Protein AF-0000000065970520 (afdb_homodimer)

pLDDT: mean 96.52, std 4.54, range [61.88, 99.0]

Solvent-accessible surface area (backbone atoms only — not comparable to full-atom values): 28398 Å² total; per-residue (Å²): 76,75,52,96,90,39,66,44,20,72,89,38,68,54,28,40,38,34,31,37,62,46,44,82,44,65,65,57,51,46,53,53,48,51,52,50,50,53,49,27,59,75,67,71,32,55,64,33,40,29,40,18,24,57,53,89,80,57,81,34,91,85,54,75,33,44,69,32,62,70,59,25,49,51,45,50,40,46,45,27,66,76,66,70,38,48,30,32,35,58,45,88,46,70,66,42,40,63,60,44,59,75,60,42,57,29,39,28,41,48,31,90,47,51,75,40,61,69,58,42,30,50,52,31,51,68,72,45,36,34,40,37,26,44,30,42,85,52,61,44,68,56,49,35,56,44,51,47,49,25,28,52,32,7,46,75,64,74,42,74,60,64,38,52,32,41,25,46,35,29,26,64,73,56,96,41,36,45,39,48,45,58,62,38,51,56,48,35,43,76,54,73,30,40,33,29,38,28,32,23,61,27,35,31,19,54,51,68,57,64,61,33,56,34,38,41,31,51,46,27,59,38,50,41,30,16,42,35,34,36,53,42,16,27,39,32,38,34,30,28,88,52,22,92,72,42,79,51,62,22,44,19,25,38,45,46,88,51,45,58,65,50,51,54,49,43,55,53,39,32,53,53,32,50,73,68,53,62,63,48,80,54,57,90,106,76,75,52,95,91,40,66,44,20,73,89,37,69,54,29,40,38,36,31,36,61,46,44,84,45,64,65,59,51,48,53,52,49,51,52,51,50,54,49,26,59,74,68,71,33,54,65,33,40,30,39,18,25,56,54,89,80,59,83,35,90,85,56,76,34,45,71,32,63,70,60,26,48,52,44,51,38,46,43,27,66,76,66,71,38,49,30,31,36,58,46,89,45,70,66,42,41,64,59,44,60,74,59,42,56,29,41,27,42,47,31,90,48,50,77,41,61,68,58,42,30,51,52,32,50,68,71,46,35,34,40,37,26,43,29,42,87,52,61,45,66,55,48,35,57,46,52,48,49,26,28,52,32,7,47,74,64,74,40,74,59,65,38,49,33,42,26,46,34,29,27,65,72,55,96,40,35,44,40,48,43,57,62,39,51,54,49,36,43,75,53,72,30,42,32,30,39,30,31,23,62,27,33,31,19,53,51,67,57,64,62,33,57,34,39,41,32,50,47,28,58,37,49,40,32,16,42,34,33,36,54,42,16,27,39,31,39,33,30,30,88,51,21,92,71,43,79,52,62,22,44,19,24,38,44,45,87,49,45,57,65,51,49,53,49,42,54,54,40,34,52,53,33,50,72,68,52,62,64,49,80,55,56,90,106

Radius of gyration: 24.79 Å; Cα contacts (8 Å, |Δi|>4): 1321; chains: 2; bounding box: 49×71×60 Å

Foldseek 3Di:
DDALNDDWFLLDFAAEEEEAAADPDLVQRLVLLVLVVVLCVVLVHHYEYEHEQFQPDFLDPPADTHPDLPVRLVSQQCSCVVVVHAYEYEADDLVSLLSNLVRGQEYEYDQVCLPVLVVLLSNLLSAHQYEYEHHLADQLLCVLVSLVSSLVSNVVNVHHSQRYEYEYQFHDPDDQAGDDDLVSQVSNCVSVHFYEYELLNRQWRACPVPSGIAGQLVCSLVVLLVNLLSGGRYYYAYAGCQLVPRSHSSNRHHNSVCVSVSVNSSSVSNVVNSVVPDVVVPVVD/DDALNDDWFLLDFAAEEEEAAADPDLVQRLVLLVLVVVLCVVLVHHYEYEHEQFDPDFLDPPADTHPDLPVRLVSLQCSCVPVVHAYEYEADDLVSLLSNLVRGQEYEYDQVCLPVLVVLLSNLLSAHAYEYEHHLADQLLCVLVSLVSSLVSNVVNVHHSQRYEYEYQFHDPDPQAGDDDLVSQVSNCVSVHFYEYELLNRQWRACPVPRGIAGQLVCSLVVLLVNLLSGGRYYYAYAGCQLVPRSHSSNRHHNSVCVSVSVNSSSVSNVVNSVVPDVVVPVVD

Organism: Verminephrobacter eiseniae (strain EF01-2) (NCBI:txid391735)

Secondary structure (DSSP, 8-state):
-EETTEE-STTS--EEEEE-SS---HHHHHHHHHHHHHHHHHHT--EEEE--S--TT-SSTTS---S-HHHHHHHHHHHHHHHT--EEEE--SHHHHHHHHTT-SEEEE-GGGTT-HHHHHHHHHTSS-EEEEPPTTS-GGGHHHHHHHHHHHHHHTT--S--EEEEE--EEEETTEEE-BTHHHHHHGGGSSPEEEETTGGGEETTTTSSS-EE-GGGHHHHHHHHHHH--SEEEEEEESSGGG-SSSGGGPEEGGGHHHHHHHHHHHHHHHHHH--GGGGS--/-EETTEE-STTS--EEEEE-SS---HHHHHHHHHHHHHHHHHHT--EEEE--S--TT-SSTTS---S-HHHHHHHHHHHHHHHT--EEEE--SHHHHHHHHTT-SEEEE-GGGTT-HHHHHHHHHTSS-EEEEPPTTS-GGGHHHHHHHHHHHHHHTT--S--EEEEE--EEEETTEEE-BTHHHHHHGGGSSPEEEETTGGGEETTTTSSS-EE-GGGHHHHHHHHHHH--SEEEEEEESSGGG-SSSGGGPEEGGGHHHHHHHHHHHHHHHHHH--GGGGS--

InterPro domains:
  IPR006218 DAHP synthetase I/KDSA [PF00793] (9-269)
  IPR006269 3-deoxy-8-phosphooctulonate synthase [MF_00056] (8-276)
  IPR006269 3-deoxy-8-phosphooctulonate synthase [PTHR21057] (6-276)
  IPR006269 3-deoxy-8-phosphooctulonate synthase [TIGR01362] (13-274)
  IPR013785 Aldolase-type TIM barrel [G3DSA:3.20.20.70] (1-281)

Sequence (570 aa):
MKLCGFDVGLEQRLFLIAGPCVIESAQLQMDVAGQLREITARLGMPFIFKSSFDKANRSSGSSYRGPGRDKGLEILARVRRELALPVLTDVHTEDDIAAAAQVVDVLQTPAFLCRQTDFISAAARCGKPVNIKKGQFLAPHEMHNVIDKARAAARQAGLSEDRFMACERGASFGYNNLVSDMRSLAIMRASGAPVVFDATHSVQLPGSQGSRSGGQREMVPVLARAAVAAGVAGIFMETHPDPDRALSDGPNAVPLKHMQALLETLVALDGVTKRHGFLENRFGAMKLCGFDVGLEQRLFLIAGPCVIESAQLQMDVAGQLREITARLGMPFIFKSSFDKANRSSGSSYRGPGRDKGLEILARVRRELALPVLTDVHTEDDIAAAAQVVDVLQTPAFLCRQTDFISAAARCGKPVNIKKGQFLAPHEMHNVIDKARAAARQAGLSEDRFMACERGASFGYNNLVSDMRSLAIMRASGAPVVFDATHSVQLPGSQGSRSGGQREMVPVLARAAVAAGVAGIFMETHPDPDRALSDGPNAVPLKHMQALLETLVALDGVTKRHGFLENRFGA

Nearest PDB structures (foldseek):
  3tml-assembly1_B  TM=9.900E-01  e=1.802E-41  Burkholderia cenocepacia J2315
  3tml-assembly2_A  TM=9.829E-01  e=6.060E-41  Burkholderia cenocepacia J2315
  3t4c-assembly1_D  TM=9.558E-01  e=5.486E-39  Burkholderia ambifaria MC40-6
  3t4c-assembly1_C  TM=9.507E-01  e=1.465E-38  Burkholderia ambifaria MC40-6
  6bng-assembly1_B-2  TM=9.663E-01  e=3.627E-33  Acinetobacter baumannii AB307-0294

Structure (mmCIF, N/CA/C/O backbone):
data_AF-0000000065970520-model_v1
#
loop_
_entity.id
_entity.type
_entity.pdbx_description
1 polymer '2-dehydro-3-deoxyphosphooctonate aldolase'
#
loop_
_atom_site.group_PDB
_atom_site.id
_atom_site.type_symbol
_atom_site.label_atom_id
_atom_site.label_alt_id
_atom_site.label_comp_id
_atom_site.label_asym_id
_atom_site.label_entity_id
_atom_site.label_seq_id
_atom_site.pdbx_PDB_ins_code
_atom_site.Cartn_x
_atom_site.Cartn_y
_atom_site.Cartn_z
_atom_site.occupancy
_atom_site.B_iso_or_equiv
_atom_site.auth_seq_id
_atom_site.auth_comp_id
_atom_site.auth_asym_id
_atom_site.auth_atom_id
_atom_site.pdbx_PDB_model_num
ATOM 1 N N . MET A 1 1 ? -7.461 -22.875 2.385 1 96.56 1 MET A N 1
ATOM 2 C CA . MET A 1 1 ? -7.246 -23.719 1.215 1 96.56 1 MET A CA 1
ATOM 3 C C . MET A 1 1 ? -6.051 -24.641 1.421 1 96.56 1 MET A C 1
ATOM 5 O O . MET A 1 1 ? -5.02 -24.219 1.953 1 96.56 1 MET A O 1
ATOM 9 N N . LYS A 1 2 ? -6.25 -25.859 1.143 1 95.94 2 LYS A N 1
ATOM 10 C CA . LYS A 1 2 ? -5.113 -26.766 1.112 1 95.94 2 LYS A CA 1
ATOM 11 C C . LYS A 1 2 ? -4.305 -26.594 -0.17 1 95.94 2 LYS A C 1
ATOM 13 O O . LYS A 1 2 ? -4.848 -26.688 -1.271 1 95.94 2 LYS A O 1
ATOM 18 N N . LEU A 1 3 ? -3.018 -26.25 -0.022 1 97.44 3 LEU A N 1
ATOM 19 C CA . LEU A 1 3 ? -2.148 -25.938 -1.153 1 97.44 3 LEU A CA 1
ATOM 20 C C . LEU A 1 3 ? -0.817 -26.672 -1.026 1 97.44 3 LEU A C 1
ATOM 22 O O . LEU A 1 3 ? 0.004 -26.328 -0.172 1 97.44 3 LEU A O 1
ATOM 26 N N . CYS A 1 4 ? -0.571 -27.672 -1.808 1 96.62 4 CYS A N 1
ATOM 27 C CA . CYS A 1 4 ? 0.691 -28.406 -1.9 1 96.62 4 CYS A CA 1
ATOM 28 C C . CYS A 1 4 ? 1.125 -28.922 -0.534 1 96.62 4 CYS A C 1
ATOM 30 O O . CYS A 1 4 ? 2.293 -28.797 -0.16 1 96.62 4 CYS A O 1
ATOM 32 N N . GLY A 1 5 ? 0.161 -29.344 0.272 1 94.94 5 GLY A N 1
ATOM 33 C CA . GLY A 1 5 ? 0.482 -29.969 1.548 1 94.94 5 GLY A CA 1
ATOM 34 C C . GLY A 1 5 ? 0.449 -28.984 2.709 1 94.94 5 GLY A C 1
ATOM 35 O O . GLY A 1 5 ? 0.698 -29.375 3.855 1 94.94 5 GLY A O 1
ATOM 36 N N . PHE A 1 6 ? 0.191 -27.75 2.479 1 97.25 6 PHE A N 1
ATOM 37 C CA . PHE A 1 6 ? 0.024 -26.797 3.568 1 97.25 6 PHE A CA 1
ATOM 38 C C . PHE A 1 6 ? -1.246 -25.984 3.381 1 97.25 6 PHE A C 1
ATOM 40 O O . PHE A 1 6 ? -1.828 -25.969 2.293 1 97.25 6 PHE A O 1
ATOM 47 N N . ASP A 1 7 ? -1.702 -25.391 4.484 1 98.12 7 ASP A N 1
ATOM 48 C CA . ASP A 1 7 ? -2.869 -24.516 4.457 1 98.12 7 ASP A CA 1
ATOM 49 C C . ASP A 1 7 ? -2.467 -23.078 4.172 1 98.12 7 ASP A C 1
ATOM 51 O O . ASP A 1 7 ? -1.419 -22.625 4.633 1 98.12 7 ASP A O 1
ATOM 55 N N . VAL A 1 8 ? -3.309 -22.422 3.396 1 98.5 8 VAL A N 1
ATOM 56 C CA . VAL A 1 8 ? -3.021 -21.016 3.113 1 98.5 8 VAL A CA 1
ATOM 57 C C . VAL A 1 8 ? -4.25 -20.172 3.42 1 98.5 8 VAL A C 1
ATOM 59 O O . VAL A 1 8 ? -5.383 -20.656 3.35 1 98.5 8 VAL A O 1
ATOM 62 N N . GLY A 1 9 ? -4.055 -18.969 3.748 1 98.19 9 GLY A N 1
ATOM 63 C CA . GLY A 1 9 ? -5.094 -18.016 4.117 1 98.19 9 GLY A CA 1
ATOM 64 C C . GLY A 1 9 ? -4.625 -16.984 5.121 1 98.19 9 GLY A C 1
ATOM 65 O O . GLY A 1 9 ? -3.449 -16.953 5.492 1 98.19 9 GLY A O 1
ATOM 66 N N . LEU A 1 10 ? -5.551 -16.172 5.594 1 98 10 LEU A N 1
ATOM 67 C CA . LEU A 1 10 ? -5.203 -15.055 6.469 1 98 10 LEU A CA 1
ATOM 68 C C . LEU A 1 10 ? -4.996 -15.531 7.902 1 98 10 LEU A C 1
ATOM 70 O O . LEU A 1 10 ? -4.484 -14.789 8.742 1 98 10 LEU A O 1
ATOM 74 N N . GLU A 1 11 ? -5.32 -16.797 8.117 1 97.5 11 GLU A N 1
ATOM 75 C CA . GLU A 1 11 ? -5.094 -17.359 9.445 1 97.5 11 GLU A CA 1
ATOM 76 C C . GLU A 1 11 ? -3.844 -18.234 9.469 1 97.5 11 GLU A C 1
ATOM 78 O O . GLU A 1 11 ? -3.551 -18.891 10.477 1 97.5 11 GLU A O 1
ATOM 83 N N . GLN A 1 12 ? -3.215 -18.297 8.367 1 98.31 12 GLN A N 1
ATOM 84 C CA . GLN A 1 12 ? -2.016 -19.109 8.219 1 98.31 12 GLN A CA 1
ATOM 85 C C . GLN A 1 12 ? -0.785 -18.234 7.973 1 98.31 12 GLN A C 1
ATOM 87 O O . GLN A 1 12 ? -0.909 -17.062 7.617 1 98.31 12 GLN A O 1
ATOM 92 N N . ARG A 1 13 ? 0.346 -18.812 8.148 1 97.81 13 ARG A N 1
ATOM 93 C CA . ARG A 1 13 ? 1.609 -18.141 7.871 1 97.81 13 ARG A CA 1
ATOM 94 C C . ARG A 1 13 ? 1.718 -17.781 6.395 1 97.81 13 ARG A C 1
ATOM 96 O O . ARG A 1 13 ? 1.285 -18.547 5.527 1 97.81 13 ARG A O 1
ATOM 103 N N . LEU A 1 14 ? 2.342 -16.641 6.148 1 98.88 14 LEU A N 1
ATOM 104 C CA . LEU A 1 14 ? 2.625 -16.156 4.797 1 98.88 14 LEU A CA 1
ATOM 105 C C . LEU A 1 14 ? 3.373 -17.219 3.994 1 98.88 14 LEU A C 1
ATOM 107 O O . LEU A 1 14 ? 4.324 -17.828 4.492 1 98.88 14 LEU A O 1
ATOM 111 N N . PHE A 1 15 ? 2.932 -17.5 2.822 1 98.94 15 PHE A N 1
ATOM 112 C CA . PHE A 1 15 ? 3.691 -18.422 1.976 1 98.94 15 PHE A CA 1
ATOM 113 C C . PHE A 1 15 ? 4.324 -17.672 0.805 1 98.94 15 PHE A C 1
ATOM 115 O O . PHE A 1 15 ? 3.959 -16.531 0.521 1 98.94 15 PHE A O 1
ATOM 122 N N . LEU A 1 16 ? 5.301 -18.359 0.127 1 98.94 16 LEU A N 1
ATOM 123 C CA . LEU A 1 16 ? 6.086 -17.734 -0.931 1 98.94 16 LEU A CA 1
ATOM 124 C C . LEU A 1 16 ? 5.961 -18.516 -2.234 1 98.94 16 LEU A C 1
ATOM 126 O O . LEU A 1 16 ? 6.016 -19.75 -2.232 1 98.94 16 LEU A O 1
ATOM 130 N N . ILE A 1 17 ? 5.66 -17.828 -3.309 1 98.94 17 ILE A N 1
ATOM 131 C CA . ILE A 1 17 ? 5.902 -18.297 -4.668 1 98.94 17 ILE A CA 1
ATOM 132 C C . ILE A 1 17 ? 7.07 -17.531 -5.277 1 98.94 17 ILE A C 1
ATOM 134 O O . ILE A 1 17 ? 7 -16.297 -5.43 1 98.94 17 ILE A O 1
ATOM 138 N N . ALA A 1 18 ? 8.148 -18.219 -5.602 1 98.94 18 ALA A N 1
ATOM 139 C CA . ALA A 1 18 ? 9.289 -17.438 -6.07 1 98.94 18 ALA A CA 1
ATOM 140 C C . ALA A 1 18 ? 10.195 -18.281 -6.973 1 98.94 18 ALA A C 1
ATOM 142 O O . ALA A 1 18 ? 10.164 -19.516 -6.914 1 98.94 18 ALA A O 1
ATOM 143 N N . GLY A 1 19 ? 10.945 -17.719 -7.719 1 98.81 19 GLY A N 1
ATOM 144 C CA . GLY A 1 19 ? 11.922 -18.281 -8.641 1 98.81 19 GLY A CA 1
ATOM 145 C C . GLY A 1 19 ? 12.227 -17.359 -9.812 1 98.81 19 GLY A C 1
ATOM 146 O O . GLY A 1 19 ? 11.75 -16.219 -9.859 1 98.81 19 GLY A O 1
ATOM 147 N N . PRO A 1 20 ? 13.078 -17.844 -10.719 1 98.62 20 PRO A N 1
ATOM 148 C CA . PRO A 1 20 ? 13.367 -17.031 -11.906 1 98.62 20 PRO A CA 1
ATOM 149 C C . PRO A 1 20 ? 12.156 -16.828 -12.797 1 98.62 20 PRO A C 1
ATOM 151 O O . PRO A 1 20 ? 11.242 -17.656 -12.812 1 98.62 20 PRO A O 1
ATOM 154 N N . CYS A 1 21 ? 12.18 -15.75 -13.531 1 97.81 21 CYS A N 1
ATOM 155 C CA . CYS A 1 21 ? 11.078 -15.438 -14.43 1 97.81 21 CYS A CA 1
ATOM 156 C C . CYS A 1 21 ? 10.922 -16.5 -15.5 1 97.81 21 CYS A C 1
ATOM 158 O O . CYS A 1 21 ? 9.805 -16.922 -15.812 1 97.81 21 CYS A O 1
ATOM 160 N N . VAL A 1 22 ? 12.023 -16.875 -16.062 1 97.81 22 VAL A N 1
ATOM 161 C CA . VAL A 1 22 ? 12.047 -17.859 -17.141 1 97.81 22 VAL A CA 1
ATOM 162 C C . VAL A 1 22 ? 13.188 -18.844 -16.922 1 97.81 22 VAL A C 1
ATOM 164 O O . VAL A 1 22 ? 14.188 -18.516 -16.281 1 97.81 22 VAL A O 1
ATOM 167 N N . ILE A 1 23 ? 12.992 -20.062 -17.438 1 98.5 23 ILE A N 1
ATOM 168 C CA . ILE A 1 23 ? 14.039 -21.078 -17.359 1 98.5 23 ILE A CA 1
ATOM 169 C C . ILE A 1 23 ? 15.156 -20.734 -18.344 1 98.5 23 ILE A C 1
ATOM 171 O O . ILE A 1 23 ? 14.977 -20.828 -19.547 1 98.5 23 ILE A O 1
ATOM 175 N N . GLU A 1 24 ? 16.219 -20.375 -17.734 1 98.06 24 GLU A N 1
ATOM 176 C CA . GLU A 1 24 ? 17.391 -20.047 -18.547 1 98.06 24 GLU A CA 1
ATOM 177 C C . GLU A 1 24 ? 18.312 -21.266 -18.703 1 98.06 24 GLU A C 1
ATOM 179 O O . GLU A 1 24 ? 18.906 -21.469 -19.75 1 98.06 24 GLU A O 1
ATOM 184 N N . SER A 1 25 ? 18.484 -22.031 -17.672 1 97.69 25 SER A N 1
ATOM 185 C CA . SER A 1 25 ? 19.219 -23.281 -17.641 1 97.69 25 SER A CA 1
ATOM 186 C C . SER A 1 25 ? 18.781 -24.141 -16.469 1 97.69 25 SER A C 1
ATOM 188 O O . SER A 1 25 ? 18.234 -23.641 -15.477 1 97.69 25 SER A O 1
ATOM 190 N N . ALA A 1 26 ? 19 -25.438 -16.625 1 98.25 26 ALA A N 1
ATOM 191 C CA . ALA A 1 26 ? 18.672 -26.359 -15.547 1 98.25 26 ALA A CA 1
ATOM 192 C C . ALA A 1 26 ? 19.469 -26.031 -14.281 1 98.25 26 ALA A C 1
ATOM 194 O O . ALA A 1 26 ? 18.922 -26.047 -13.18 1 98.25 26 ALA A O 1
ATOM 195 N N . GLN A 1 27 ? 20.688 -25.719 -14.438 1 98.38 27 GLN A N 1
ATOM 196 C CA . GLN A 1 27 ? 21.562 -25.453 -13.305 1 98.38 27 GLN A CA 1
ATOM 197 C C . GLN A 1 27 ? 21.094 -24.203 -12.539 1 98.38 27 GLN A C 1
ATOM 199 O O . GLN A 1 27 ? 21.062 -24.203 -11.312 1 98.38 27 GLN A O 1
ATOM 204 N N . LEU A 1 28 ? 20.766 -23.188 -13.258 1 98.44 28 LEU A N 1
ATOM 205 C CA . LEU A 1 28 ? 20.297 -21.969 -12.609 1 98.44 28 LEU A CA 1
ATOM 206 C C . LEU A 1 28 ? 19.047 -22.234 -11.781 1 98.44 28 LEU A C 1
ATOM 208 O O . LEU A 1 28 ? 18.906 -21.734 -10.664 1 98.44 28 LEU A O 1
ATOM 212 N N . GLN A 1 29 ? 18.109 -23 -12.367 1 98.75 29 GLN A N 1
ATOM 213 C CA . GLN A 1 29 ? 16.891 -23.328 -11.641 1 98.75 29 GLN A CA 1
ATOM 214 C C . GLN A 1 29 ? 17.203 -24.078 -10.352 1 98.75 29 GLN A C 1
ATOM 216 O O . GLN A 1 29 ? 16.656 -23.75 -9.289 1 98.75 29 GLN A O 1
ATOM 221 N N . MET A 1 30 ? 18.094 -25.062 -10.469 1 98.69 30 MET A N 1
ATOM 222 C CA . MET A 1 30 ? 18.453 -25.891 -9.32 1 98.69 30 MET A CA 1
ATOM 223 C C . MET A 1 30 ? 19.109 -25.062 -8.227 1 98.69 30 MET A C 1
ATOM 225 O O . MET A 1 30 ? 18.781 -25.188 -7.051 1 98.69 30 MET A O 1
ATOM 229 N N . ASP A 1 31 ? 19.984 -24.188 -8.594 1 98.69 31 ASP A N 1
ATOM 230 C CA . ASP A 1 31 ? 20.703 -23.359 -7.637 1 98.69 31 ASP A CA 1
ATOM 231 C C . ASP A 1 31 ? 19.766 -22.406 -6.91 1 98.69 31 ASP A C 1
ATOM 233 O O . ASP A 1 31 ? 19.812 -22.297 -5.68 1 98.69 31 ASP A O 1
ATOM 237 N N . VAL A 1 32 ? 18.953 -21.719 -7.664 1 98.88 32 VAL A N 1
ATOM 238 C CA . VAL A 1 32 ? 18.031 -20.734 -7.086 1 98.88 32 VAL A CA 1
ATOM 239 C C . VAL A 1 32 ? 17.016 -21.438 -6.195 1 98.88 32 VAL A C 1
ATOM 241 O O . VAL A 1 32 ? 16.766 -21.016 -5.066 1 98.88 32 VAL A O 1
ATOM 244 N N . ALA A 1 33 ? 16.484 -22.516 -6.688 1 98.94 33 ALA A N 1
ATOM 245 C CA . ALA A 1 33 ? 15.516 -23.281 -5.906 1 98.94 33 ALA A CA 1
ATOM 246 C C . ALA A 1 33 ? 16.125 -23.766 -4.594 1 98.94 33 ALA A C 1
ATOM 248 O O . ALA A 1 33 ? 15.477 -23.688 -3.541 1 98.94 33 ALA A O 1
ATOM 249 N N . GLY A 1 34 ? 17.312 -24.312 -4.695 1 98.88 34 GLY A N 1
ATOM 250 C CA . GLY A 1 34 ? 17.984 -24.781 -3.496 1 98.88 34 GLY A CA 1
ATOM 251 C C . GLY A 1 34 ? 18.203 -23.688 -2.465 1 98.88 34 GLY A C 1
ATOM 252 O O . GLY A 1 34 ? 17.953 -23.891 -1.275 1 98.88 34 GLY A O 1
ATOM 253 N N . GLN A 1 35 ? 18.656 -22.547 -2.881 1 98.81 35 GLN A N 1
ATOM 254 C CA . GLN A 1 35 ? 18.891 -21.438 -1.973 1 98.81 35 GLN A CA 1
ATOM 255 C C . GLN A 1 35 ? 17.594 -20.938 -1.341 1 98.81 35 GLN A C 1
ATOM 257 O O . GLN A 1 35 ? 17.531 -20.688 -0.136 1 98.81 35 GLN A O 1
ATOM 262 N N . LEU A 1 36 ? 16.562 -20.797 -2.141 1 98.94 36 LEU A N 1
ATOM 263 C CA . LEU A 1 36 ? 15.273 -20.359 -1.618 1 98.94 36 LEU A CA 1
ATOM 264 C C . LEU A 1 36 ? 14.711 -21.375 -0.629 1 98.94 36 LEU A C 1
ATOM 266 O O . LEU A 1 36 ? 14.102 -21 0.375 1 98.94 36 LEU A O 1
ATOM 270 N N . ARG A 1 37 ? 14.891 -22.688 -0.971 1 98.88 37 ARG A N 1
ATOM 271 C CA . ARG A 1 37 ? 14.453 -23.75 -0.061 1 98.88 37 ARG A CA 1
ATOM 272 C C . ARG A 1 37 ? 15.109 -23.594 1.308 1 98.88 37 ARG A C 1
ATOM 274 O O . ARG A 1 37 ? 14.438 -23.688 2.338 1 98.88 37 ARG A O 1
ATOM 281 N N . GLU A 1 38 ? 16.375 -23.328 1.317 1 98.81 38 GLU A N 1
ATOM 282 C CA . GLU A 1 38 ? 17.094 -23.156 2.57 1 98.81 38 GLU A CA 1
ATOM 283 C C . GLU A 1 38 ? 16.594 -21.953 3.354 1 98.81 38 GLU A C 1
ATOM 285 O O . GLU A 1 38 ? 16.359 -22.047 4.559 1 98.81 38 GLU A O 1
ATOM 290 N N . ILE A 1 39 ? 16.438 -20.844 2.682 1 98.75 39 ILE A N 1
ATOM 291 C CA . ILE A 1 39 ? 15.977 -19.609 3.316 1 98.75 39 ILE A CA 1
ATOM 292 C C . ILE A 1 39 ? 14.586 -19.812 3.908 1 98.75 39 ILE A C 1
ATOM 294 O O . ILE A 1 39 ? 14.344 -19.484 5.07 1 98.75 39 ILE A O 1
ATOM 298 N N . THR A 1 40 ? 13.688 -20.391 3.133 1 98.81 40 THR A N 1
ATOM 299 C CA . THR A 1 40 ? 12.305 -20.531 3.568 1 98.81 40 THR A CA 1
ATOM 300 C C . THR A 1 40 ? 12.188 -21.562 4.684 1 98.81 40 THR A C 1
ATOM 302 O O . THR A 1 40 ? 11.359 -21.422 5.586 1 98.81 40 THR A O 1
ATOM 305 N N . ALA A 1 41 ? 13 -22.625 4.602 1 98.56 41 ALA A N 1
ATOM 306 C CA . ALA A 1 41 ? 13.023 -23.609 5.676 1 98.56 41 ALA A CA 1
ATOM 307 C C . ALA A 1 41 ? 13.422 -22.969 7.004 1 98.56 41 ALA A C 1
ATOM 309 O O . ALA A 1 41 ? 12.797 -23.219 8.031 1 98.56 41 ALA A O 1
ATOM 310 N N . ARG A 1 42 ? 14.391 -22.125 6.973 1 98.44 42 ARG A N 1
ATOM 311 C CA . ARG A 1 42 ? 14.859 -21.453 8.172 1 98.44 42 ARG A CA 1
ATOM 312 C C . ARG A 1 42 ? 13.781 -20.531 8.742 1 98.44 42 ARG A C 1
ATOM 314 O O . ARG A 1 42 ? 13.672 -20.391 9.961 1 98.44 42 ARG A O 1
ATOM 321 N N . LEU A 1 43 ? 12.984 -19.984 7.875 1 98.5 43 LEU A N 1
ATOM 322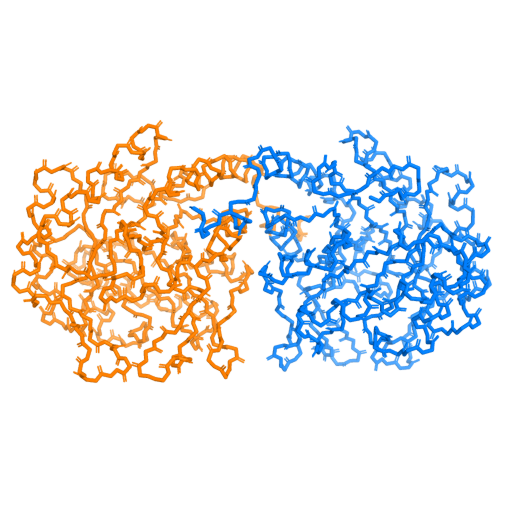 C CA . LEU A 1 43 ? 11.977 -19.016 8.289 1 98.5 43 LEU A CA 1
ATOM 323 C C . LEU A 1 43 ? 10.648 -19.703 8.586 1 98.5 43 LEU A C 1
ATOM 325 O O . LEU A 1 43 ? 9.695 -19.047 9.016 1 98.5 43 LEU A O 1
ATOM 329 N N . GLY A 1 44 ? 10.539 -21.031 8.297 1 98.06 44 GLY A N 1
ATOM 330 C CA . GLY A 1 44 ? 9.273 -21.734 8.43 1 98.06 44 GLY A CA 1
ATOM 331 C C . GLY A 1 44 ? 8.211 -21.25 7.461 1 98.06 44 GLY A C 1
ATOM 332 O O . GLY A 1 44 ? 7.031 -21.203 7.801 1 98.06 44 GLY A O 1
ATOM 333 N N . MET A 1 45 ? 8.617 -20.812 6.367 1 98.31 45 MET A N 1
ATOM 334 C CA . MET A 1 45 ? 7.723 -20.25 5.355 1 98.31 45 MET A CA 1
ATOM 335 C C . MET A 1 45 ? 7.398 -21.281 4.281 1 98.31 45 MET A C 1
ATOM 337 O O . MET A 1 45 ? 8.297 -21.797 3.617 1 98.31 45 MET A O 1
ATOM 341 N N . PRO A 1 46 ? 6.059 -21.688 4.164 1 98.81 46 PRO A N 1
ATOM 342 C CA . PRO A 1 46 ? 5.727 -22.531 3.021 1 98.81 46 PRO A CA 1
ATOM 343 C C . PRO A 1 46 ? 6.156 -21.922 1.688 1 98.81 46 PRO A C 1
ATOM 345 O O . PRO A 1 46 ? 6.059 -20.719 1.499 1 98.81 46 PRO A O 1
ATOM 348 N N . PHE A 1 47 ? 6.672 -22.859 0.833 1 98.81 47 PHE A N 1
ATOM 349 C CA . PHE A 1 47 ? 7.352 -22.359 -0.354 1 98.81 47 PHE A CA 1
ATOM 350 C C . PHE A 1 47 ? 6.988 -23.188 -1.581 1 98.81 47 PHE A C 1
ATOM 352 O O . PHE A 1 47 ? 6.957 -24.406 -1.518 1 98.81 47 PHE A O 1
ATOM 359 N N . ILE A 1 48 ? 6.621 -22.438 -2.691 1 98.94 48 ILE A N 1
ATOM 360 C CA . ILE A 1 48 ? 6.418 -23.031 -4.016 1 98.94 48 ILE A CA 1
ATOM 361 C C . ILE A 1 48 ? 7.398 -22.406 -5.008 1 98.94 48 ILE A C 1
ATOM 363 O O . ILE A 1 48 ? 7.445 -21.188 -5.164 1 98.94 48 ILE A O 1
ATOM 367 N N . PHE A 1 49 ? 8.188 -23.281 -5.691 1 98.94 49 PHE A N 1
ATOM 368 C CA . PHE A 1 49 ? 9.156 -22.797 -6.672 1 98.94 49 PHE A CA 1
ATOM 369 C C . PHE A 1 49 ? 8.469 -22.531 -8.008 1 98.94 49 PHE A C 1
ATOM 371 O O . PHE A 1 49 ? 7.684 -23.344 -8.492 1 98.94 49 PHE A O 1
ATOM 378 N N . LYS A 1 50 ? 8.766 -21.344 -8.562 1 98.75 50 LYS A N 1
ATOM 379 C CA . LYS A 1 50 ? 8.133 -20.953 -9.812 1 98.75 50 LYS A CA 1
ATOM 380 C C . LYS A 1 50 ? 9.172 -20.656 -10.891 1 98.75 50 LYS A C 1
ATOM 382 O O . LYS A 1 50 ? 10.227 -20.094 -10.594 1 98.75 50 LYS A O 1
ATOM 387 N N . SER A 1 51 ? 8.883 -21.062 -12.055 1 98.69 51 SER A N 1
ATOM 388 C CA . SER A 1 51 ? 9.555 -20.578 -13.266 1 98.69 51 SER A CA 1
ATOM 389 C C . SER A 1 51 ? 8.711 -20.859 -14.508 1 98.69 51 SER A C 1
ATOM 391 O O . SER A 1 51 ? 7.738 -21.609 -14.445 1 98.69 51 SER A O 1
ATOM 393 N N . SER A 1 52 ? 9.023 -20.172 -15.578 1 98.31 52 SER A N 1
ATOM 394 C CA . SER A 1 52 ? 8.258 -20.312 -16.812 1 98.31 52 SER A CA 1
ATOM 395 C C . SER A 1 52 ? 9.055 -21.062 -17.875 1 98.31 52 SER A C 1
ATOM 397 O O . SER A 1 52 ? 10.25 -20.828 -18.031 1 98.31 52 SER A O 1
ATOM 399 N N . PHE A 1 53 ? 8.383 -21.969 -18.625 1 98.12 53 PHE A N 1
ATOM 400 C CA . PHE A 1 53 ? 9.055 -22.703 -19.688 1 98.12 53 PHE A CA 1
ATOM 401 C C . PHE A 1 53 ? 8.953 -21.953 -21.016 1 98.12 53 PHE A C 1
ATOM 403 O O . PHE A 1 53 ? 9.672 -22.266 -21.969 1 98.12 53 PHE A O 1
ATOM 410 N N . ASP A 1 54 ? 8.016 -20.984 -20.969 1 95.06 54 ASP A N 1
ATOM 411 C CA . ASP A 1 54 ? 7.781 -20.203 -22.188 1 95.06 54 ASP A CA 1
ATOM 412 C C . ASP A 1 54 ? 7.16 -18.844 -21.844 1 95.06 54 ASP A C 1
ATOM 414 O O . ASP A 1 54 ? 6.129 -18.781 -21.172 1 95.06 54 ASP A O 1
ATOM 418 N N . LYS A 1 55 ? 7.828 -17.812 -22.359 1 93.19 55 LYS A N 1
ATOM 419 C CA . LYS A 1 55 ? 7.246 -16.484 -22.25 1 93.19 55 LYS A CA 1
ATOM 420 C C . LYS A 1 55 ? 6.52 -16.094 -23.547 1 93.19 55 LYS A C 1
ATOM 422 O O . LYS A 1 55 ? 7.113 -15.508 -24.453 1 93.19 55 LYS A O 1
ATOM 427 N N . ALA A 1 56 ? 5.27 -16.25 -23.516 1 86.44 56 ALA A N 1
ATOM 428 C CA . ALA A 1 56 ? 4.484 -16.078 -24.75 1 86.44 56 ALA A CA 1
ATOM 429 C C . ALA A 1 56 ? 3.957 -14.648 -24.859 1 86.44 56 ALA A C 1
ATOM 431 O O . ALA A 1 56 ? 3.236 -14.32 -25.812 1 86.44 56 ALA A O 1
ATOM 432 N N . ASN A 1 57 ? 4.246 -13.773 -23.922 1 83.31 57 ASN A N 1
ATOM 433 C CA . ASN A 1 57 ? 3.734 -12.406 -23.906 1 83.31 57 ASN A CA 1
ATOM 434 C C . ASN A 1 57 ? 4.867 -11.383 -23.812 1 83.31 57 ASN A C 1
ATOM 436 O O . ASN A 1 57 ? 4.766 -10.398 -23.094 1 83.31 57 ASN A O 1
ATOM 440 N N . ARG A 1 58 ? 5.859 -11.633 -24.594 1 80.88 58 ARG A N 1
ATOM 441 C CA . ARG A 1 58 ? 6.98 -10.695 -24.656 1 80.88 58 ARG A CA 1
ATOM 442 C C . ARG A 1 58 ? 6.633 -9.477 -25.484 1 80.88 58 ARG A C 1
ATOM 444 O O . ARG A 1 58 ? 5.809 -9.555 -26.406 1 80.88 58 ARG A O 1
ATOM 451 N N . SER A 1 59 ? 7.25 -8.359 -25.156 1 76.88 59 SER A N 1
ATOM 452 C CA . SER A 1 59 ? 7.02 -7.129 -25.906 1 76.88 59 SER A CA 1
ATOM 453 C C . SER A 1 59 ? 7.52 -7.254 -27.344 1 76.88 59 SER A C 1
ATOM 455 O O . SER A 1 59 ? 6.957 -6.645 -28.25 1 76.88 59 SER A O 1
ATOM 457 N N . SER A 1 60 ? 8.602 -8.102 -27.469 1 79.94 60 SER A N 1
ATOM 458 C CA . SER A 1 60 ? 9.211 -8.25 -28.797 1 79.94 60 SER A CA 1
ATOM 459 C C . SER A 1 60 ? 9.312 -9.719 -29.188 1 79.94 60 SER A C 1
ATOM 461 O O . SER A 1 60 ? 9.555 -10.578 -28.344 1 79.94 60 SER A O 1
ATOM 463 N N . GLY A 1 61 ? 9.234 -9.953 -30.469 1 83.44 61 GLY A N 1
ATOM 464 C CA . GLY A 1 61 ? 9.32 -11.312 -30.969 1 83.44 61 GLY A CA 1
ATOM 465 C C . GLY A 1 61 ? 10.734 -11.875 -30.938 1 83.44 61 GLY A C 1
ATOM 466 O O . GLY A 1 61 ? 10.922 -13.094 -31.016 1 83.44 61 GLY A O 1
ATOM 467 N N . SER A 1 62 ? 11.719 -11.062 -30.797 1 84.25 62 SER A N 1
ATOM 468 C CA . SER A 1 62 ? 13.117 -11.484 -30.828 1 84.25 62 SER A CA 1
ATOM 469 C C . SER A 1 62 ? 13.641 -11.797 -29.438 1 84.25 62 SER A C 1
ATOM 471 O O . SER A 1 62 ? 14.766 -12.289 -29.281 1 84.25 62 SER A O 1
ATOM 473 N N . SER A 1 63 ? 12.789 -11.609 -28.5 1 87.88 63 SER A N 1
ATOM 474 C CA . SER A 1 63 ? 13.219 -11.805 -27.125 1 87.88 63 SER A CA 1
ATOM 475 C C . SER A 1 63 ? 13.242 -13.281 -26.75 1 87.88 63 SER A C 1
ATOM 477 O O . SER A 1 63 ? 12.461 -14.078 -27.281 1 87.88 63 SER A O 1
ATOM 479 N N . TYR A 1 64 ? 14.18 -13.656 -25.875 1 91.62 64 TYR A N 1
ATOM 480 C CA . TYR A 1 64 ? 14.25 -15.023 -25.375 1 91.62 64 TYR A CA 1
ATOM 481 C C . TYR A 1 64 ? 12.945 -15.43 -24.703 1 91.62 64 TYR A C 1
ATOM 483 O O . TYR A 1 64 ? 12.398 -14.688 -23.891 1 91.62 64 TYR A O 1
ATOM 491 N N . ARG A 1 65 ? 12.469 -16.656 -24.922 1 93.12 65 ARG A N 1
ATOM 492 C CA . ARG A 1 65 ? 11.156 -17.047 -24.422 1 93.12 65 ARG A CA 1
ATOM 493 C C . ARG A 1 65 ? 11.266 -18.25 -23.484 1 93.12 65 ARG A C 1
ATOM 495 O O . ARG A 1 65 ? 10.305 -18.578 -22.797 1 93.12 65 ARG A O 1
ATOM 502 N N . GLY A 1 66 ? 12.453 -18.875 -23.375 1 94.75 66 GLY A N 1
ATOM 503 C CA . GLY A 1 66 ? 12.625 -20.094 -22.594 1 94.75 66 GLY A CA 1
ATOM 504 C C . GLY A 1 66 ? 13.008 -21.297 -23.438 1 94.75 66 GLY A C 1
ATOM 505 O O . GLY A 1 66 ? 13.102 -21.188 -24.672 1 94.75 66 GLY A O 1
ATOM 506 N N . PRO A 1 67 ? 13.234 -22.438 -22.875 1 96.69 67 PRO A N 1
ATOM 507 C CA . PRO A 1 67 ? 13.695 -23.625 -23.578 1 96.69 67 PRO A CA 1
ATOM 508 C C . PRO A 1 67 ? 12.562 -24.359 -24.297 1 96.69 67 PRO A C 1
ATOM 510 O O . PRO A 1 67 ? 12.805 -25.344 -25 1 96.69 67 PRO A O 1
ATOM 513 N N . GLY A 1 68 ? 11.375 -23.906 -24.125 1 96.25 68 GLY A N 1
ATOM 514 C CA . GLY A 1 68 ? 10.211 -24.609 -24.656 1 96.25 68 GLY A CA 1
ATOM 515 C C . GLY A 1 68 ? 9.523 -25.5 -23.625 1 96.25 68 GLY A C 1
ATOM 516 O O . GLY A 1 68 ? 10.07 -25.734 -22.547 1 96.25 68 GLY A O 1
ATOM 517 N N . ARG A 1 69 ? 8.352 -25.922 -23.984 1 97.38 69 ARG A N 1
ATOM 518 C CA . ARG A 1 69 ? 7.465 -26.609 -23.031 1 97.38 69 ARG A CA 1
ATOM 519 C C . ARG A 1 69 ? 8.078 -27.906 -22.562 1 97.38 69 ARG A C 1
ATOM 521 O O . ARG A 1 69 ? 8.219 -28.141 -21.359 1 97.38 69 ARG A O 1
ATOM 528 N N . ASP A 1 70 ? 8.484 -28.75 -23.516 1 97.88 70 ASP A N 1
ATOM 529 C CA . ASP A 1 70 ? 8.938 -30.094 -23.156 1 97.88 70 ASP A CA 1
ATOM 530 C C . ASP A 1 70 ? 10.195 -30.031 -22.281 1 97.88 70 ASP A C 1
ATOM 532 O O . ASP A 1 70 ? 10.219 -30.578 -21.188 1 97.88 70 ASP A O 1
ATOM 536 N N . LYS A 1 71 ? 11.164 -29.344 -22.766 1 98.38 71 LYS A N 1
ATOM 537 C CA . LYS A 1 71 ? 12.414 -29.219 -22.016 1 98.38 71 LYS A CA 1
ATOM 538 C C . LYS A 1 71 ? 12.195 -28.484 -20.703 1 98.38 71 LYS A C 1
ATOM 540 O O . LYS A 1 71 ? 12.766 -28.859 -19.672 1 98.38 71 LYS A O 1
ATOM 545 N N . GLY A 1 72 ? 11.422 -27.453 -20.719 1 98.62 72 GLY A N 1
ATOM 546 C CA . GLY A 1 72 ? 11.141 -26.688 -19.516 1 98.62 72 GLY A CA 1
ATOM 547 C C . GLY A 1 72 ? 10.43 -27.5 -18.438 1 98.62 72 GLY A C 1
ATOM 548 O O . GLY A 1 72 ? 10.781 -27.422 -17.266 1 98.62 72 GLY A O 1
ATOM 549 N N . LEU A 1 73 ? 9.445 -28.25 -18.828 1 98.75 73 LEU A N 1
ATOM 550 C CA . LEU A 1 73 ? 8.703 -29.078 -17.891 1 98.75 73 LEU A CA 1
ATOM 551 C C . LEU A 1 73 ? 9.594 -30.172 -17.312 1 98.75 73 LEU A C 1
ATOM 553 O O . LEU A 1 73 ? 9.445 -30.562 -16.156 1 98.75 73 LEU A O 1
ATOM 557 N N . GLU A 1 74 ? 10.469 -30.672 -18.172 1 98.75 74 GLU A N 1
ATOM 558 C CA . GLU A 1 74 ? 11.438 -31.641 -17.672 1 98.75 74 GLU A CA 1
ATOM 559 C C . GLU A 1 74 ? 12.305 -31.062 -16.562 1 98.75 74 GLU A C 1
ATOM 561 O O . GLU A 1 74 ? 12.555 -31.703 -15.555 1 98.75 74 GLU A O 1
ATOM 566 N N . ILE A 1 75 ? 12.766 -29.859 -16.781 1 98.75 75 ILE A N 1
ATOM 567 C CA . ILE A 1 75 ? 13.609 -29.172 -15.805 1 98.75 75 ILE A CA 1
ATOM 568 C C . ILE A 1 75 ? 12.82 -28.938 -14.516 1 98.75 75 ILE A C 1
ATOM 570 O O . ILE A 1 75 ? 13.328 -29.188 -13.414 1 98.75 75 ILE A O 1
ATOM 574 N N . LEU A 1 76 ? 11.578 -28.5 -14.609 1 98.81 76 LEU A N 1
ATOM 575 C CA . LEU A 1 76 ? 10.75 -28.281 -13.43 1 98.81 76 LEU A CA 1
ATOM 576 C C . LEU A 1 76 ? 10.492 -29.594 -12.695 1 98.81 76 LEU A C 1
ATOM 578 O O . LEU A 1 76 ? 10.484 -29.625 -11.461 1 98.81 76 LEU A O 1
ATOM 582 N N . ALA A 1 77 ? 10.297 -30.672 -13.477 1 98.75 77 ALA A N 1
ATOM 583 C CA . ALA A 1 77 ? 10.133 -31.984 -12.867 1 98.75 77 ALA A CA 1
ATOM 584 C C . ALA A 1 77 ? 11.359 -32.375 -12.047 1 98.75 77 ALA A C 1
ATOM 586 O O . ALA A 1 77 ? 11.242 -32.969 -10.977 1 98.75 77 ALA A O 1
ATOM 587 N N . ARG A 1 78 ? 12.461 -32.094 -12.617 1 98.62 78 ARG A N 1
ATOM 588 C CA . ARG A 1 78 ? 13.711 -32.406 -11.922 1 98.62 78 ARG A CA 1
ATOM 589 C C . ARG A 1 78 ? 13.812 -31.625 -10.617 1 98.62 78 ARG A C 1
ATOM 591 O O . ARG A 1 78 ? 14.188 -32.188 -9.586 1 98.62 78 ARG A O 1
ATOM 598 N N . VAL A 1 79 ? 13.508 -30.312 -10.617 1 98.62 79 VAL A N 1
ATOM 599 C CA . VAL A 1 79 ? 13.523 -29.5 -9.414 1 98.62 79 VAL A CA 1
ATOM 600 C C . VAL A 1 79 ? 12.594 -30.109 -8.359 1 98.62 79 VAL A C 1
ATOM 602 O O . VAL A 1 79 ? 12.984 -30.281 -7.203 1 98.62 79 VAL A O 1
ATOM 605 N N . ARG A 1 80 ? 11.43 -30.438 -8.789 1 98.56 80 ARG A N 1
ATOM 606 C CA . ARG A 1 80 ? 10.422 -31.016 -7.918 1 98.56 80 ARG A CA 1
ATOM 607 C C . ARG A 1 80 ? 10.93 -32.312 -7.273 1 98.56 80 ARG A C 1
ATOM 609 O O . ARG A 1 80 ? 10.828 -32.469 -6.055 1 98.56 80 ARG A O 1
ATOM 616 N N . ARG A 1 81 ? 11.492 -33.188 -8.047 1 98.25 81 ARG A N 1
ATOM 617 C CA . ARG A 1 81 ? 11.93 -34.5 -7.59 1 98.25 81 ARG A CA 1
ATOM 618 C C . ARG A 1 81 ? 13.172 -34.375 -6.707 1 98.25 81 ARG A C 1
ATOM 620 O O . ARG A 1 81 ? 13.211 -34.938 -5.613 1 98.25 81 ARG A O 1
ATOM 627 N N . GLU A 1 82 ? 14.102 -33.656 -7.137 1 98.5 82 GLU A N 1
ATOM 628 C CA . GLU A 1 82 ? 15.406 -33.656 -6.484 1 98.5 82 GLU A CA 1
ATOM 629 C C . GLU A 1 82 ? 15.391 -32.812 -5.219 1 98.5 82 GLU A C 1
ATOM 631 O O . GLU A 1 82 ? 16.109 -33.094 -4.262 1 98.5 82 GLU A O 1
ATOM 636 N N . LEU A 1 83 ? 14.57 -31.766 -5.195 1 98.5 83 LEU A N 1
ATOM 637 C CA . LEU A 1 83 ? 14.578 -30.859 -4.047 1 98.5 83 LEU A CA 1
ATOM 638 C C . LEU A 1 83 ? 13.312 -31.031 -3.213 1 98.5 83 LEU A C 1
ATOM 640 O O . LEU A 1 83 ? 13.156 -30.391 -2.176 1 98.5 83 LEU A O 1
ATOM 644 N N . ALA A 1 84 ? 12.391 -31.891 -3.654 1 97.69 84 ALA A N 1
ATOM 645 C CA . ALA A 1 84 ? 11.133 -32.125 -2.957 1 97.69 84 ALA A CA 1
ATOM 646 C C . ALA A 1 84 ? 10.383 -30.828 -2.701 1 97.69 84 ALA A C 1
ATOM 648 O O . ALA A 1 84 ? 9.969 -30.547 -1.572 1 97.69 84 ALA A O 1
ATOM 649 N N . LEU A 1 85 ? 10.32 -30 -3.676 1 98.19 85 LEU A N 1
ATOM 650 C CA . LEU A 1 85 ? 9.609 -28.734 -3.646 1 98.19 85 LEU A CA 1
ATOM 651 C C . LEU A 1 85 ? 8.406 -28.75 -4.586 1 98.19 85 LEU A C 1
ATOM 653 O O . LEU A 1 85 ? 8.492 -29.297 -5.688 1 98.19 85 LEU A O 1
ATOM 657 N N . PRO A 1 86 ? 7.262 -28.25 -4.066 1 98.88 86 PRO A N 1
ATOM 658 C CA . PRO A 1 86 ? 6.23 -28.016 -5.074 1 98.88 86 PRO A CA 1
ATOM 659 C C . PRO A 1 86 ? 6.656 -26.984 -6.121 1 98.88 86 PRO A C 1
ATOM 661 O O . PRO A 1 86 ? 7.406 -26.047 -5.809 1 98.88 86 PRO A O 1
ATOM 664 N N . VAL A 1 87 ? 6.16 -27.156 -7.359 1 98.88 87 VAL A N 1
ATOM 665 C CA . VAL A 1 87 ? 6.566 -26.266 -8.445 1 98.88 87 VAL A CA 1
ATOM 666 C C . VAL A 1 87 ? 5.332 -25.688 -9.125 1 98.88 87 VAL A C 1
ATOM 668 O O . VAL A 1 87 ? 4.277 -26.312 -9.164 1 98.88 87 VAL A O 1
ATOM 671 N N . LEU A 1 88 ? 5.445 -24.422 -9.617 1 98.88 88 LEU A N 1
ATOM 672 C CA . LEU A 1 88 ? 4.422 -23.641 -10.297 1 98.88 88 LEU A CA 1
ATOM 673 C C . LEU A 1 88 ? 4.945 -23.094 -11.625 1 98.88 88 LEU A C 1
ATOM 675 O O . LEU A 1 88 ? 6.098 -22.656 -11.711 1 98.88 88 LEU A O 1
ATOM 679 N N . THR A 1 89 ? 4.141 -23.141 -12.664 1 98.81 89 THR A N 1
ATOM 680 C CA . THR A 1 89 ? 4.484 -22.469 -13.914 1 98.81 89 THR A CA 1
ATOM 681 C C . THR A 1 89 ? 3.246 -21.844 -14.547 1 98.81 89 THR A C 1
ATOM 683 O O . THR A 1 89 ? 2.117 -22.234 -14.25 1 98.81 89 THR A O 1
ATOM 686 N N . ASP A 1 90 ? 3.42 -20.844 -15.32 1 97.94 90 ASP A N 1
ATOM 687 C CA . ASP A 1 90 ? 2.326 -20.25 -16.078 1 97.94 90 ASP A CA 1
ATOM 688 C C . ASP A 1 90 ? 2.072 -21.031 -17.375 1 97.94 90 ASP A C 1
ATOM 690 O O . ASP A 1 90 ? 2.998 -21.609 -17.953 1 97.94 90 ASP A O 1
ATOM 694 N N . VAL A 1 91 ? 0.869 -21.047 -17.781 1 98.06 91 VAL A N 1
ATOM 695 C CA . VAL A 1 91 ? 0.415 -21.734 -18.984 1 98.06 91 VAL A CA 1
ATOM 696 C C . VAL A 1 91 ? -0.331 -20.75 -19.891 1 98.06 91 VAL A C 1
ATOM 698 O O . VAL A 1 91 ? -1.005 -19.844 -19.391 1 98.06 91 VAL A O 1
ATOM 701 N N . HIS A 1 92 ? -0.28 -21 -21.234 1 96.75 92 HIS A N 1
ATOM 702 C CA . HIS A 1 92 ? -0.787 -19.969 -22.141 1 96.75 92 HIS A CA 1
ATOM 703 C C . HIS A 1 92 ? -1.856 -20.547 -23.062 1 96.75 92 HIS A C 1
ATOM 705 O O . HIS A 1 92 ? -2.6 -19.797 -23.703 1 96.75 92 HIS A O 1
ATOM 711 N N . THR A 1 93 ? -1.899 -21.859 -23.188 1 96.5 93 THR A N 1
ATOM 712 C CA . THR A 1 93 ? -2.891 -22.531 -24.031 1 96.5 93 THR A CA 1
ATOM 713 C C . THR A 1 93 ? -3.482 -23.734 -23.312 1 96.5 93 THR A C 1
ATOM 715 O O . THR A 1 93 ? -2.945 -24.188 -22.297 1 96.5 93 THR A O 1
ATOM 718 N N . GLU A 1 94 ? -4.543 -24.219 -23.859 1 96.25 94 GLU A N 1
ATOM 719 C CA . GLU A 1 94 ? -5.141 -25.422 -23.281 1 96.25 94 GLU A CA 1
ATOM 720 C C . GLU A 1 94 ? -4.188 -26.609 -23.375 1 96.25 94 GLU A C 1
ATOM 722 O O . GLU A 1 94 ? -4.16 -27.469 -22.5 1 96.25 94 GLU A O 1
ATOM 727 N N . ASP A 1 95 ? -3.439 -26.625 -24.453 1 96.81 95 ASP A N 1
ATOM 728 C CA . ASP A 1 95 ? -2.443 -27.688 -24.609 1 96.81 95 ASP A CA 1
ATOM 729 C C . ASP A 1 95 ? -1.366 -27.578 -23.531 1 96.81 95 ASP A C 1
ATOM 731 O O . ASP A 1 95 ? -0.918 -28.594 -23 1 96.81 95 ASP A O 1
ATOM 735 N N . ASP A 1 96 ? -0.913 -26.359 -23.219 1 97.31 96 ASP A N 1
ATOM 736 C CA . ASP A 1 96 ? 0.025 -26.141 -22.125 1 97.31 96 ASP A CA 1
ATOM 737 C C . ASP A 1 96 ? -0.529 -26.672 -20.812 1 97.31 96 ASP A C 1
ATOM 739 O O . ASP A 1 96 ? 0.203 -27.281 -20.031 1 97.31 96 ASP A O 1
ATOM 743 N N . ILE A 1 97 ? -1.812 -26.438 -20.625 1 98.31 97 ILE A N 1
ATOM 744 C CA . ILE A 1 97 ? -2.463 -26.828 -19.375 1 98.31 97 ILE A CA 1
ATOM 745 C C . ILE A 1 97 ? -2.365 -28.344 -19.203 1 98.31 97 ILE A C 1
ATOM 747 O O . ILE A 1 97 ? -1.936 -28.812 -18.141 1 98.31 97 ILE A O 1
ATOM 751 N N . ALA A 1 98 ? -2.727 -29.078 -20.219 1 97.56 98 ALA A N 1
ATOM 752 C CA . ALA A 1 98 ? -2.723 -30.531 -20.172 1 97.56 98 ALA A CA 1
ATOM 753 C C . ALA A 1 98 ? -1.325 -31.062 -19.875 1 97.56 98 ALA A C 1
ATOM 755 O O . ALA A 1 98 ? -1.154 -31.953 -19.031 1 97.56 98 ALA A O 1
ATOM 756 N N . ALA A 1 99 ? -0.341 -30.516 -20.562 1 98.31 99 ALA A N 1
ATOM 757 C CA . ALA A 1 99 ? 1.04 -30.969 -20.406 1 98.31 99 ALA A CA 1
ATOM 758 C C . ALA A 1 99 ? 1.586 -30.578 -19.031 1 98.31 99 ALA A C 1
ATOM 760 O O . ALA A 1 99 ? 2.162 -31.422 -18.328 1 98.31 99 ALA A O 1
ATOM 761 N N . ALA A 1 100 ? 1.394 -29.344 -18.625 1 98.69 100 ALA A N 1
ATOM 762 C CA . ALA A 1 100 ? 1.949 -28.828 -17.375 1 98.69 100 ALA A CA 1
ATOM 763 C C . ALA A 1 100 ? 1.311 -29.5 -16.156 1 98.69 100 ALA A C 1
ATOM 765 O O . ALA A 1 100 ? 1.979 -29.75 -15.156 1 98.69 100 ALA A O 1
ATOM 766 N N . ALA A 1 101 ? 0.038 -29.812 -16.25 1 98.25 101 ALA A N 1
ATOM 767 C CA . ALA A 1 101 ? -0.693 -30.406 -15.125 1 98.25 101 ALA A CA 1
ATOM 768 C C . ALA A 1 101 ? -0.118 -31.766 -14.75 1 98.25 101 ALA A C 1
ATOM 770 O O . ALA A 1 101 ? -0.306 -32.25 -13.633 1 98.25 101 ALA A O 1
ATOM 771 N N . GLN A 1 102 ? 0.58 -32.375 -15.672 1 98 102 GLN A N 1
ATOM 772 C CA . GLN A 1 102 ? 1.181 -33.656 -15.414 1 98 102 GLN A CA 1
ATOM 773 C C . GLN A 1 102 ? 2.473 -33.531 -14.609 1 98 102 GLN A C 1
ATOM 775 O O . GLN A 1 102 ? 2.984 -34.5 -14.07 1 98 102 GLN A O 1
ATOM 780 N N . VAL A 1 103 ? 2.951 -32.344 -14.516 1 98.44 103 VAL A N 1
ATOM 781 C CA . VAL A 1 103 ? 4.301 -32.188 -13.992 1 98.44 103 VAL A CA 1
ATOM 782 C C . VAL A 1 103 ? 4.262 -31.281 -12.758 1 98.44 103 VAL A C 1
ATOM 784 O O . VAL A 1 103 ? 4.859 -31.594 -11.734 1 98.44 103 VAL A O 1
ATOM 787 N N . VAL A 1 104 ? 3.523 -30.172 -12.797 1 98.69 104 VAL A N 1
ATOM 788 C CA . VAL A 1 104 ? 3.631 -29.141 -11.766 1 98.69 104 VAL A CA 1
ATOM 789 C C . VAL A 1 104 ? 2.553 -29.359 -10.711 1 98.69 104 VAL A C 1
ATOM 791 O O . VAL A 1 104 ? 1.617 -30.141 -10.914 1 98.69 104 VAL A O 1
ATOM 794 N N . ASP A 1 105 ? 2.719 -28.688 -9.602 1 98.75 105 ASP A N 1
ATOM 795 C CA . ASP A 1 105 ? 1.804 -28.812 -8.477 1 98.75 105 ASP A CA 1
ATOM 796 C C . ASP A 1 105 ? 0.741 -27.719 -8.5 1 98.75 105 ASP A C 1
ATOM 798 O O . ASP A 1 105 ? -0.351 -27.891 -7.953 1 98.75 105 ASP A O 1
ATOM 802 N N . VAL A 1 106 ? 1.072 -26.609 -9.062 1 98.88 106 VAL A N 1
ATOM 803 C CA . VAL A 1 106 ? 0.178 -25.469 -9.18 1 98.88 106 VAL A CA 1
ATOM 804 C C . VAL A 1 106 ? 0.289 -24.859 -10.578 1 98.88 106 VAL A C 1
ATOM 806 O O . VAL A 1 106 ? 1.389 -24.734 -11.125 1 98.88 106 VAL A O 1
ATOM 809 N N . LEU A 1 107 ? -0.807 -24.531 -11.133 1 98.75 107 LEU A N 1
ATOM 810 C CA . LEU A 1 107 ? -0.82 -23.781 -12.391 1 98.75 107 LEU A CA 1
ATOM 811 C C . LEU A 1 107 ? -1.016 -22.297 -12.133 1 98.75 107 LEU A C 1
ATOM 813 O O . LEU A 1 107 ? -1.58 -21.906 -11.109 1 98.75 107 LEU A O 1
ATOM 817 N N . GLN A 1 108 ? -0.521 -21.516 -13.039 1 98.75 108 GLN A N 1
ATOM 818 C CA . GLN A 1 108 ? -0.717 -20.078 -12.977 1 98.75 108 GLN A CA 1
ATOM 819 C C . GLN A 1 108 ? -1.302 -19.547 -14.281 1 98.75 108 GLN A C 1
ATOM 821 O O . GLN A 1 108 ? -0.812 -19.875 -15.367 1 98.75 108 GLN A O 1
ATOM 826 N N . THR A 1 109 ? -2.346 -18.797 -14.156 1 98.06 109 THR A N 1
ATOM 827 C CA . THR A 1 109 ? -2.93 -18.094 -15.289 1 98.06 109 THR A CA 1
ATOM 828 C C . THR A 1 109 ? -2.336 -16.688 -15.43 1 98.06 109 THR A C 1
ATOM 830 O O . THR A 1 109 ? -2.396 -15.891 -14.492 1 98.06 109 THR A O 1
ATOM 833 N N . PRO A 1 110 ? -1.75 -16.406 -16.609 1 97.25 110 PRO A N 1
ATOM 834 C CA . PRO A 1 110 ? -1.24 -15.055 -16.844 1 97.25 110 PRO A CA 1
ATOM 835 C C . PRO A 1 110 ? -2.336 -13.992 -16.781 1 97.25 110 PRO A C 1
ATOM 837 O O . PRO A 1 110 ? -3.492 -14.273 -17.109 1 97.25 110 PRO A O 1
ATOM 840 N N . ALA A 1 111 ? -1.973 -12.805 -16.5 1 96.75 111 ALA A N 1
ATOM 841 C CA . ALA A 1 111 ? -2.875 -11.688 -16.234 1 96.75 111 ALA A CA 1
ATOM 842 C C . ALA A 1 111 ? -3.777 -11.414 -17.438 1 96.75 111 ALA A C 1
ATOM 844 O O . ALA A 1 111 ? -4.98 -11.195 -17.281 1 96.75 111 ALA A O 1
ATOM 845 N N . PHE A 1 112 ? -3.281 -11.516 -18.656 1 94.75 112 PHE A N 1
ATOM 846 C CA . PHE A 1 112 ? -4.031 -11.117 -19.844 1 94.75 112 PHE A CA 1
ATOM 847 C C . PHE A 1 112 ? -5.078 -12.164 -20.188 1 94.75 112 PHE A C 1
ATOM 849 O O . PHE A 1 112 ? -5.984 -11.898 -20.984 1 94.75 112 PHE A O 1
ATOM 856 N N . LEU A 1 113 ? -4.969 -13.312 -19.547 1 96.19 113 LEU A N 1
ATOM 857 C CA . LEU A 1 113 ? -5.871 -14.398 -19.922 1 96.19 113 LEU A CA 1
ATOM 858 C C . LEU A 1 113 ? -6.938 -14.594 -18.844 1 96.19 113 LEU A C 1
ATOM 860 O O . LEU A 1 113 ? -7.789 -15.477 -18.969 1 96.19 113 LEU A O 1
ATOM 864 N N . CYS A 1 114 ? -6.984 -13.742 -17.875 1 96.44 114 CYS A N 1
ATOM 865 C CA . CYS A 1 114 ? -7.781 -14 -16.688 1 96.44 114 CYS A CA 1
ATOM 866 C C . CYS A 1 114 ? -9.273 -13.898 -17 1 96.44 114 CYS A C 1
ATOM 868 O O . CYS A 1 114 ? -10.102 -14.375 -16.219 1 96.44 114 CYS A O 1
ATOM 870 N N . ARG A 1 115 ? -9.617 -13.305 -18.125 1 95.25 115 ARG A N 1
ATOM 871 C CA . ARG A 1 115 ? -11.031 -13.172 -18.469 1 95.25 115 ARG A CA 1
ATOM 872 C C . ARG A 1 115 ? -11.438 -14.195 -19.516 1 95.25 115 ARG A C 1
ATOM 874 O O . ARG A 1 115 ? -12.609 -14.281 -19.875 1 95.25 115 ARG A O 1
ATOM 881 N N . GLN A 1 116 ? -10.484 -14.883 -20.078 1 96.31 116 GLN A N 1
ATOM 882 C CA . GLN A 1 116 ? -10.789 -15.852 -21.109 1 96.31 116 GLN A CA 1
ATOM 883 C C . GLN A 1 116 ? -11.5 -17.078 -20.531 1 96.31 116 GLN A C 1
ATOM 885 O O . GLN A 1 116 ? -10.859 -17.953 -19.953 1 96.31 116 GLN A O 1
ATOM 890 N N . THR A 1 117 ? -12.758 -17.188 -20.812 1 96.69 117 THR A N 1
ATOM 891 C CA . THR A 1 117 ? -13.641 -18.141 -20.141 1 96.69 117 THR A CA 1
ATOM 892 C C . THR A 1 117 ? -13.18 -19.562 -20.406 1 96.69 117 THR A C 1
ATOM 894 O O . THR A 1 117 ? -13.055 -20.359 -19.484 1 96.69 117 THR A O 1
ATOM 897 N N . ASP A 1 118 ? -12.938 -19.906 -21.641 1 96.75 118 ASP A N 1
ATOM 898 C CA . ASP A 1 118 ? -12.547 -21.281 -21.984 1 96.75 118 ASP A CA 1
ATOM 899 C C . ASP A 1 118 ? -11.203 -21.641 -21.359 1 96.75 118 ASP A C 1
ATOM 901 O O . ASP A 1 118 ? -11.016 -22.766 -20.891 1 96.75 118 ASP A O 1
ATOM 905 N N . PHE A 1 119 ? -10.336 -20.719 -21.359 1 97.75 119 PHE A N 1
ATOM 906 C CA . PHE A 1 119 ? -9.023 -20.938 -20.766 1 97.75 119 PHE A CA 1
ATOM 907 C C . PHE A 1 119 ? -9.133 -21.172 -19.25 1 97.75 119 PHE A C 1
ATOM 909 O O . PHE A 1 119 ? -8.57 -22.141 -18.734 1 97.75 119 PHE A O 1
ATOM 916 N N . ILE A 1 120 ? -9.875 -20.312 -18.594 1 98.12 120 ILE A N 1
ATOM 917 C CA . ILE A 1 120 ? -10.062 -20.422 -17.141 1 98.12 120 ILE A CA 1
ATOM 918 C C . ILE A 1 120 ? -10.75 -21.75 -16.812 1 98.12 120 ILE A C 1
ATOM 920 O O . ILE A 1 120 ? -10.367 -22.438 -15.875 1 98.12 120 ILE A O 1
ATOM 924 N N . SER A 1 121 ? -11.711 -22.094 -17.609 1 97.75 121 SER A N 1
ATOM 925 C CA . SER A 1 121 ? -12.422 -23.359 -17.422 1 97.75 121 SER A CA 1
ATOM 926 C C . SER A 1 121 ? -11.484 -24.547 -17.562 1 97.75 121 SER A C 1
ATOM 928 O O . SER A 1 121 ? -11.508 -25.453 -16.734 1 97.75 121 SER A O 1
ATOM 930 N N . ALA A 1 122 ? -10.688 -24.5 -18.578 1 98.25 122 ALA A N 1
ATOM 931 C CA . ALA A 1 122 ? -9.734 -25.594 -18.812 1 98.25 122 ALA A CA 1
ATOM 932 C C . ALA A 1 122 ? -8.75 -25.703 -17.641 1 98.25 122 ALA A C 1
ATOM 934 O O . ALA A 1 122 ? -8.461 -26.797 -17.172 1 98.25 122 ALA A O 1
ATOM 935 N N . ALA A 1 123 ? -8.219 -24.594 -17.203 1 98.38 123 ALA A N 1
ATOM 936 C CA . ALA A 1 123 ? -7.277 -24.562 -16.094 1 98.38 123 ALA A CA 1
ATOM 937 C C . ALA A 1 123 ? -7.918 -25.125 -14.82 1 98.38 123 ALA A C 1
ATOM 939 O O . ALA A 1 123 ? -7.281 -25.859 -14.062 1 98.38 123 ALA A O 1
ATOM 940 N N . ALA A 1 124 ? -9.164 -24.781 -14.609 1 98.19 124 ALA A N 1
ATOM 941 C CA . ALA A 1 124 ? -9.883 -25.219 -13.414 1 98.19 124 ALA A CA 1
ATOM 942 C C . ALA A 1 124 ? -10.148 -26.719 -13.438 1 98.19 124 ALA A C 1
ATOM 944 O O . ALA A 1 124 ? -10.109 -27.375 -12.398 1 98.19 124 ALA A O 1
ATOM 945 N N . ARG A 1 125 ? -10.344 -27.266 -14.594 1 97.75 125 ARG A N 1
ATOM 946 C CA . ARG A 1 125 ? -10.797 -28.641 -14.742 1 97.75 125 ARG A CA 1
ATOM 947 C C . ARG A 1 125 ? -9.617 -29.609 -14.711 1 97.75 125 ARG A C 1
ATOM 949 O O . ARG A 1 125 ? -9.805 -30.828 -14.57 1 97.75 125 ARG A O 1
ATOM 956 N N . CYS A 1 126 ? -8.438 -29.141 -14.836 1 95.81 126 CYS A N 1
ATOM 957 C CA . CYS A 1 126 ? -7.281 -30.016 -14.945 1 95.81 126 CYS A CA 1
ATOM 958 C C . CYS A 1 126 ? -6.977 -30.688 -13.617 1 95.81 126 CYS A C 1
ATOM 960 O O . CYS A 1 126 ? -6.195 -31.641 -13.562 1 95.81 126 CYS A O 1
ATOM 962 N N . GLY A 1 127 ? -7.492 -30.125 -12.523 1 95.19 127 GLY A N 1
ATOM 963 C CA . GLY A 1 127 ? -7.41 -30.797 -11.234 1 95.19 127 GLY A CA 1
ATOM 964 C C . GLY A 1 127 ? -6.324 -30.234 -10.336 1 95.19 127 GLY A C 1
ATOM 965 O O . GLY A 1 127 ? -6.219 -30.609 -9.164 1 95.19 127 GLY A O 1
ATOM 966 N N . LYS A 1 128 ? -5.504 -29.406 -10.812 1 98 128 LYS A N 1
ATOM 967 C CA . LYS A 1 128 ? -4.465 -28.766 -10.016 1 98 128 LYS A CA 1
ATOM 968 C C . LYS A 1 128 ? -4.953 -27.438 -9.445 1 98 128 LYS A C 1
ATOM 970 O O . LYS A 1 128 ? -5.824 -26.781 -10.031 1 98 128 LYS A O 1
ATOM 975 N N . PRO A 1 129 ? -4.43 -27.031 -8.188 1 98.62 129 PRO A N 1
ATOM 976 C CA . PRO A 1 129 ? -4.645 -25.641 -7.773 1 98.62 129 PRO A CA 1
ATOM 977 C C . PRO A 1 129 ? -4.168 -24.641 -8.812 1 98.62 129 PRO A C 1
ATOM 979 O O . PRO A 1 129 ? -3.232 -24.906 -9.562 1 98.62 129 PRO A O 1
ATOM 982 N N . VAL A 1 130 ? -4.859 -23.484 -8.867 1 98.81 130 VAL A N 1
ATOM 983 C CA . VAL A 1 130 ? -4.547 -22.5 -9.891 1 98.81 130 VAL A CA 1
ATOM 984 C C . VAL A 1 130 ? -4.371 -21.125 -9.242 1 98.81 130 VAL A C 1
ATOM 986 O O . VAL A 1 130 ? -5.219 -20.688 -8.453 1 98.81 130 VAL A O 1
ATOM 989 N N . ASN A 1 131 ? -3.26 -20.484 -9.484 1 98.88 131 ASN A N 1
ATOM 990 C CA . ASN A 1 131 ? -3.045 -19.078 -9.18 1 98.88 131 ASN A CA 1
ATOM 991 C C . ASN A 1 131 ? -3.457 -18.188 -10.344 1 98.88 131 ASN A C 1
ATOM 993 O O . ASN A 1 131 ? -2.814 -18.188 -11.391 1 98.88 131 ASN A O 1
ATOM 997 N N . ILE A 1 132 ? -4.465 -17.391 -10.156 1 98.81 132 ILE A N 1
ATOM 998 C CA . ILE A 1 132 ? -4.992 -16.594 -11.25 1 98.81 132 ILE A CA 1
ATOM 999 C C . ILE A 1 132 ? -4.551 -15.133 -11.078 1 98.81 132 ILE A C 1
ATOM 1001 O O . ILE A 1 132 ? -5.004 -14.445 -10.156 1 98.81 132 ILE A O 1
ATOM 1005 N N . LYS A 1 133 ? -3.734 -14.68 -11.992 1 98.69 133 LYS A N 1
ATOM 1006 C CA . LYS A 1 133 ? -3.27 -13.297 -11.961 1 98.69 133 LYS A CA 1
ATOM 1007 C C . LYS A 1 133 ? -4.352 -12.336 -12.445 1 98.69 133 LYS A C 1
ATOM 1009 O O . LYS A 1 133 ? -4.949 -12.555 -13.5 1 98.69 133 LYS A O 1
ATOM 1014 N N . LYS A 1 134 ? -4.598 -11.305 -11.664 1 98.56 134 LYS A N 1
ATOM 1015 C CA . LYS A 1 134 ? -5.551 -10.273 -12.062 1 98.56 134 LYS A CA 1
ATOM 1016 C C . LYS A 1 134 ? -5.02 -9.461 -13.234 1 98.56 134 LYS A C 1
ATOM 1018 O O . LYS A 1 134 ? -3.871 -9.016 -13.219 1 98.56 134 LYS A O 1
ATOM 1023 N N . GLY A 1 135 ? -5.898 -9.375 -14.234 1 97.5 135 GLY A N 1
ATOM 1024 C CA . GLY A 1 135 ? -5.539 -8.469 -15.32 1 97.5 135 GLY A CA 1
ATOM 1025 C C . GLY A 1 135 ? -5.348 -7.035 -14.859 1 97.5 135 GLY A C 1
ATOM 1026 O O . GLY A 1 135 ? -6.098 -6.543 -14.016 1 97.5 135 GLY A O 1
ATOM 1027 N N . GLN A 1 136 ? -4.336 -6.328 -15.484 1 96.06 136 GLN A N 1
ATOM 1028 C CA . GLN A 1 136 ? -4.043 -4.945 -15.117 1 96.06 136 GLN A CA 1
ATOM 1029 C C . GLN A 1 136 ? -5.191 -4.02 -15.508 1 96.06 136 GLN A C 1
ATOM 1031 O O . GLN A 1 136 ? -5.258 -2.879 -15.047 1 96.06 136 GLN A O 1
ATOM 1036 N N . PHE A 1 137 ? -6.117 -4.492 -16.297 1 94.94 137 PHE A N 1
ATOM 1037 C CA . PHE A 1 137 ? -7.234 -3.701 -16.781 1 94.94 137 PHE A CA 1
ATOM 1038 C C . PHE A 1 137 ? -8.484 -3.945 -15.945 1 94.94 137 PHE A C 1
ATOM 1040 O O . PHE A 1 137 ? -9.523 -3.322 -16.172 1 94.94 137 PHE A O 1
ATOM 1047 N N . LEU A 1 138 ? -8.422 -4.809 -14.992 1 96 138 LEU A N 1
ATOM 1048 C CA . LEU A 1 138 ? -9.594 -5.168 -14.195 1 96 138 LEU A CA 1
ATOM 1049 C C . LEU A 1 138 ? -9.602 -4.414 -12.867 1 96 138 LEU A C 1
ATOM 1051 O O . LEU A 1 138 ? -8.547 -4.219 -12.258 1 96 138 LEU A O 1
ATOM 1055 N N . ALA A 1 139 ? -10.781 -4.051 -12.414 1 95.75 139 ALA A N 1
ATOM 1056 C CA . ALA A 1 139 ? -10.969 -3.66 -11.016 1 95.75 139 ALA A CA 1
ATOM 1057 C C . ALA A 1 139 ? -10.883 -4.871 -10.094 1 95.75 139 ALA A C 1
ATOM 1059 O O . ALA A 1 139 ? -11.211 -5.992 -10.5 1 95.75 139 ALA A O 1
ATOM 1060 N N . PRO A 1 140 ? -10.492 -4.684 -8.898 1 97.56 140 PRO A N 1
ATOM 1061 C CA . PRO A 1 140 ? -10.258 -5.828 -8.016 1 97.56 140 PRO A CA 1
ATOM 1062 C C . PRO A 1 140 ? -11.523 -6.641 -7.754 1 97.56 140 PRO A C 1
ATOM 1064 O O . PRO A 1 140 ? -11.461 -7.867 -7.641 1 97.56 140 PRO A O 1
ATOM 1067 N N . HIS A 1 141 ? -12.727 -5.977 -7.641 1 97.5 141 HIS A N 1
ATOM 1068 C CA . HIS A 1 141 ? -13.945 -6.703 -7.316 1 97.5 141 HIS A CA 1
ATOM 1069 C C . HIS A 1 141 ? -14.359 -7.633 -8.453 1 97.5 141 HIS A C 1
ATOM 1071 O O . HIS A 1 141 ? -15.141 -8.562 -8.25 1 97.5 141 HIS A O 1
ATOM 1077 N N . GLU A 1 142 ? -13.844 -7.406 -9.633 1 97.19 142 GLU A N 1
ATOM 1078 C CA . GLU A 1 142 ? -14.172 -8.242 -10.781 1 97.19 142 GLU A CA 1
ATOM 1079 C C . GLU A 1 142 ? -13.539 -9.625 -10.664 1 97.19 142 GLU A C 1
ATOM 1081 O O . GLU A 1 142 ? -13.945 -10.562 -11.352 1 97.19 142 GLU A O 1
ATOM 1086 N N . MET A 1 143 ? -12.562 -9.758 -9.852 1 97.75 143 MET A N 1
ATOM 1087 C CA . MET A 1 143 ? -11.906 -11.055 -9.672 1 97.75 143 MET A CA 1
ATOM 1088 C C . MET A 1 143 ? -12.867 -12.062 -9.039 1 97.75 143 MET A C 1
ATOM 1090 O O . MET A 1 143 ? -12.672 -13.273 -9.172 1 97.75 143 MET A O 1
ATOM 1094 N N . HIS A 1 144 ? -13.898 -11.523 -8.367 1 97.19 144 HIS A N 1
ATOM 1095 C CA . HIS A 1 144 ? -14.922 -12.422 -7.844 1 97.19 144 HIS A CA 1
ATOM 1096 C C . HIS A 1 144 ? -15.555 -13.25 -8.961 1 97.19 144 HIS A C 1
ATOM 1098 O O . HIS A 1 144 ? -15.773 -14.453 -8.789 1 97.19 144 HIS A O 1
ATOM 1104 N N . ASN A 1 145 ? -15.82 -12.617 -10.062 1 96.75 145 ASN A N 1
ATOM 1105 C CA . ASN A 1 145 ? -16.422 -13.305 -11.203 1 96.75 145 ASN A CA 1
ATOM 1106 C C . ASN A 1 145 ? -15.453 -14.32 -11.812 1 96.75 145 ASN A C 1
ATOM 1108 O O . ASN A 1 145 ? -15.875 -15.398 -12.242 1 96.75 145 ASN A O 1
ATOM 1112 N N . VAL A 1 146 ? -14.188 -13.969 -11.859 1 97.69 146 VAL A N 1
ATOM 1113 C CA . VAL A 1 146 ? -13.164 -14.852 -12.414 1 97.69 146 VAL A CA 1
ATOM 1114 C C . VAL A 1 146 ? -13.047 -16.109 -11.562 1 97.69 146 VAL A C 1
ATOM 1116 O O . VAL A 1 146 ? -13.047 -17.219 -12.078 1 97.69 146 VAL A O 1
ATOM 1119 N N . ILE A 1 147 ? -13.023 -15.922 -10.258 1 98.38 147 ILE A N 1
ATOM 1120 C CA . ILE A 1 147 ? -12.914 -17.031 -9.312 1 98.38 147 ILE A CA 1
ATOM 1121 C C . ILE A 1 147 ? -14.172 -17.891 -9.375 1 98.38 147 ILE A C 1
ATOM 1123 O O . ILE A 1 147 ? -14.094 -19.125 -9.352 1 98.38 147 ILE A O 1
ATOM 1127 N N . ASP A 1 148 ? -15.328 -17.234 -9.492 1 97.88 148 ASP A N 1
ATOM 1128 C CA . ASP A 1 148 ? -16.594 -17.953 -9.578 1 97.88 148 ASP A CA 1
ATOM 1129 C C . ASP A 1 148 ? -16.641 -18.828 -10.836 1 97.88 148 ASP A C 1
ATOM 1131 O O . ASP A 1 148 ? -17.141 -19.953 -10.797 1 97.88 148 ASP A O 1
ATOM 1135 N N . LYS A 1 149 ? -16.188 -18.25 -11.914 1 97.56 149 LYS A N 1
ATOM 1136 C CA . LYS A 1 149 ? -16.109 -19 -13.164 1 97.56 149 LYS A CA 1
ATOM 1137 C C . LYS A 1 149 ? -15.227 -20.25 -13 1 97.56 149 LYS A C 1
ATOM 1139 O O . LYS A 1 149 ? -15.586 -21.328 -13.477 1 97.56 149 LYS A O 1
ATOM 1144 N N . ALA A 1 150 ? -14.109 -20.109 -12.391 1 98.5 150 ALA A N 1
ATOM 1145 C CA . ALA A 1 150 ? -13.195 -21.219 -12.141 1 98.5 150 ALA A CA 1
ATOM 1146 C C . ALA A 1 150 ? -13.844 -22.266 -11.242 1 98.5 150 ALA A C 1
ATOM 1148 O O . ALA A 1 150 ? -13.773 -23.469 -11.523 1 98.5 150 ALA A O 1
ATOM 1149 N N . ARG A 1 151 ? -14.5 -21.844 -10.203 1 98.56 151 ARG A N 1
ATOM 1150 C CA . ARG A 1 151 ? -15.156 -22.734 -9.258 1 98.56 151 ARG A CA 1
ATOM 1151 C C . ARG A 1 151 ? -16.281 -23.516 -9.93 1 98.56 151 ARG A C 1
ATOM 1153 O O . ARG A 1 151 ? -16.453 -24.719 -9.688 1 98.56 151 ARG A O 1
ATOM 1160 N N . ALA A 1 152 ? -17.047 -22.797 -10.734 1 98.25 152 ALA A N 1
ATOM 1161 C CA . ALA A 1 152 ? -18.125 -23.453 -11.469 1 98.25 152 ALA A CA 1
ATOM 1162 C C . ALA A 1 152 ? -17.578 -24.562 -12.367 1 98.25 152 ALA A C 1
ATOM 1164 O O . ALA A 1 152 ? -18.141 -25.656 -12.414 1 98.25 152 ALA A O 1
ATOM 1165 N N . ALA A 1 153 ? -16.516 -24.234 -13.055 1 98.31 153 ALA A N 1
ATOM 1166 C CA . ALA A 1 153 ? -15.891 -25.234 -13.922 1 98.31 153 ALA A CA 1
ATOM 1167 C C . ALA A 1 153 ? -15.375 -26.422 -13.117 1 98.31 153 ALA A C 1
ATOM 1169 O O . ALA A 1 153 ? -15.523 -27.578 -13.539 1 98.31 153 ALA A O 1
ATOM 1170 N N . ALA A 1 154 ? -14.75 -26.156 -12 1 98.25 154 ALA A N 1
ATOM 1171 C CA . ALA A 1 154 ? -14.273 -27.219 -11.125 1 98.25 154 ALA A CA 1
ATOM 1172 C C . ALA A 1 154 ? -15.43 -28.094 -10.648 1 98.25 154 ALA A C 1
ATOM 1174 O O . ALA A 1 154 ? -15.344 -29.328 -10.688 1 98.25 154 ALA A O 1
ATOM 1175 N N . ARG A 1 155 ? -16.484 -27.453 -10.227 1 98.06 155 ARG A N 1
ATOM 1176 C CA . ARG A 1 155 ? -17.656 -28.172 -9.758 1 98.06 155 ARG A CA 1
ATOM 1177 C C . ARG A 1 155 ? -18.203 -29.094 -10.844 1 98.06 155 ARG A C 1
ATOM 1179 O O . ARG A 1 155 ? -18.547 -30.25 -10.57 1 98.06 155 ARG A O 1
ATOM 1186 N N . GLN A 1 156 ? -18.266 -28.641 -11.984 1 97.94 156 GLN A N 1
ATOM 1187 C CA . GLN A 1 156 ? -18.766 -29.422 -13.117 1 97.94 156 GLN A CA 1
ATOM 1188 C C . GLN A 1 156 ? -17.875 -30.641 -13.375 1 97.94 156 GLN A C 1
ATOM 1190 O O . GLN A 1 156 ? -18.375 -31.672 -13.828 1 97.94 156 GLN A O 1
ATOM 1195 N N . ALA A 1 157 ? -16.672 -30.484 -13.078 1 97.81 157 ALA A N 1
ATOM 1196 C CA . ALA A 1 157 ? -15.719 -31.578 -13.297 1 97.81 157 ALA A CA 1
ATOM 1197 C C . ALA A 1 157 ? -15.625 -32.469 -12.062 1 97.81 157 ALA A C 1
ATOM 1199 O O . ALA A 1 157 ? -14.781 -33.375 -12.008 1 97.81 157 ALA A O 1
ATOM 1200 N N . GLY A 1 158 ? -16.375 -32.188 -11 1 98 158 GLY A N 1
ATOM 1201 C CA . GLY A 1 158 ? -16.391 -33 -9.789 1 98 158 GLY A CA 1
ATOM 1202 C C . GLY A 1 158 ? -15.195 -32.75 -8.883 1 98 158 GLY A C 1
ATOM 1203 O O . GLY A 1 158 ? -14.766 -33.625 -8.141 1 98 158 GLY A O 1
ATOM 1204 N N . LEU A 1 159 ? -14.617 -31.594 -9.023 1 97.75 159 LEU A N 1
ATOM 1205 C CA . LEU A 1 159 ? -13.453 -31.219 -8.242 1 97.75 159 LEU A CA 1
ATOM 1206 C C . LEU A 1 159 ? -13.828 -30.25 -7.133 1 97.75 159 LEU A C 1
ATOM 1208 O O . LEU A 1 159 ? -14.906 -29.641 -7.168 1 97.75 159 LEU A O 1
ATOM 1212 N N . SER A 1 160 ? -12.922 -30.188 -6.16 1 96.88 160 SER A N 1
ATOM 1213 C CA . SER A 1 160 ? -13.102 -29.188 -5.105 1 96.88 160 SER A CA 1
ATOM 1214 C C . SER A 1 160 ? -13.102 -27.781 -5.676 1 96.88 160 SER A C 1
ATOM 1216 O O . SER A 1 160 ? -12.328 -27.469 -6.578 1 96.88 160 SER A O 1
ATOM 1218 N N . GLU A 1 161 ? -13.938 -26.906 -5.094 1 97.31 161 GLU A N 1
ATOM 1219 C CA . GLU A 1 161 ? -14 -25.5 -5.477 1 97.31 161 GLU A CA 1
ATOM 1220 C C . GLU A 1 161 ? -12.969 -24.672 -4.719 1 97.31 161 GLU A C 1
ATOM 1222 O O . GLU A 1 161 ? -12.742 -23.516 -5.043 1 97.31 161 GLU A O 1
ATOM 1227 N N . ASP A 1 162 ? -12.359 -25.281 -3.738 1 96.81 162 ASP A N 1
ATOM 1228 C CA . ASP A 1 162 ? -11.383 -24.594 -2.898 1 96.81 162 ASP A CA 1
ATOM 1229 C C . ASP A 1 162 ? -9.961 -24.875 -3.375 1 96.81 162 ASP A C 1
ATOM 1231 O O . ASP A 1 162 ? -9.156 -25.453 -2.646 1 96.81 162 ASP A O 1
ATOM 1235 N N . ARG A 1 163 ? -9.594 -24.359 -4.586 1 97.31 163 ARG A N 1
ATOM 1236 C CA . ARG A 1 163 ? -8.289 -24.672 -5.156 1 97.31 163 ARG A CA 1
ATOM 1237 C C . ARG A 1 163 ? -7.746 -23.5 -5.969 1 97.31 163 ARG A C 1
ATOM 1239 O O . ARG A 1 163 ? -6.766 -23.641 -6.695 1 97.31 163 ARG A O 1
ATOM 1246 N N . PHE A 1 164 ? -8.406 -22.328 -5.797 1 98.62 164 PHE A N 1
ATOM 1247 C CA . PHE A 1 164 ? -8.016 -21.172 -6.605 1 98.62 164 PHE A CA 1
ATOM 1248 C C . PHE A 1 164 ? -7.492 -20.047 -5.727 1 98.62 164 PHE A C 1
ATOM 1250 O O . PHE A 1 164 ? -8.023 -19.797 -4.641 1 98.62 164 PHE A O 1
ATOM 1257 N N . MET A 1 165 ? -6.457 -19.375 -6.176 1 98.88 165 MET A N 1
ATOM 1258 C CA . MET A 1 165 ? -5.934 -18.141 -5.57 1 98.88 165 MET A CA 1
ATOM 1259 C C . MET A 1 165 ? -6.121 -16.953 -6.5 1 98.88 165 MET A C 1
ATOM 1261 O O . MET A 1 165 ? -6.164 -17.109 -7.719 1 98.88 165 MET A O 1
ATOM 1265 N N . ALA A 1 166 ? -6.34 -15.805 -5.949 1 98.81 166 ALA A N 1
ATOM 1266 C CA . ALA A 1 166 ? -6.414 -14.547 -6.684 1 98.81 166 ALA A CA 1
ATOM 1267 C C . ALA A 1 166 ? -5.152 -13.711 -6.473 1 98.81 166 ALA A C 1
ATOM 1269 O O . ALA A 1 166 ? -4.816 -13.359 -5.34 1 98.81 166 ALA A O 1
ATOM 1270 N N . CYS A 1 167 ? -4.527 -13.398 -7.559 1 98.88 167 CYS A N 1
ATOM 1271 C CA . CYS A 1 167 ? -3.217 -12.766 -7.453 1 98.88 167 CYS A CA 1
ATOM 1272 C C . CYS A 1 167 ? -3.252 -11.352 -8.016 1 98.88 167 CYS A C 1
ATOM 1274 O O . CYS A 1 167 ? -3.537 -11.156 -9.203 1 98.88 167 CYS A O 1
ATOM 1276 N N . GLU A 1 168 ? -2.969 -10.344 -7.164 1 98.75 168 GLU A N 1
ATOM 1277 C CA . G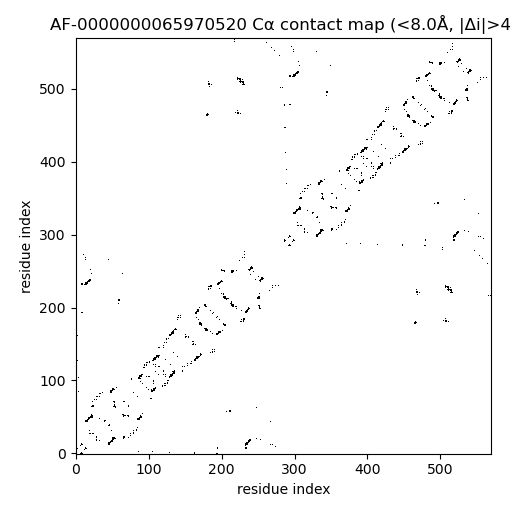LU A 1 168 ? -2.867 -8.938 -7.543 1 98.75 168 GLU A CA 1
ATOM 1278 C C . GLU A 1 168 ? -1.467 -8.602 -8.047 1 98.75 168 GLU A C 1
ATOM 1280 O O . GLU A 1 168 ? -0.471 -9.07 -7.488 1 98.75 168 GLU A O 1
ATOM 1285 N N . ARG A 1 169 ? -1.435 -7.871 -9.125 1 97.88 169 ARG A N 1
ATOM 1286 C CA . ARG A 1 169 ? -0.118 -7.52 -9.648 1 97.88 169 ARG A CA 1
ATOM 1287 C C . ARG A 1 169 ? -0.105 -6.094 -10.188 1 97.88 169 ARG A C 1
ATOM 1289 O O . ARG A 1 169 ? 0.791 -5.719 -10.945 1 97.88 169 ARG A O 1
ATOM 1296 N N . GLY A 1 170 ? -1.054 -5.289 -9.781 1 97.06 170 GLY A N 1
ATOM 1297 C CA . GLY A 1 170 ? -1.11 -3.895 -10.188 1 97.06 170 GLY A CA 1
ATOM 1298 C C . GLY A 1 170 ? -2.15 -3.625 -11.258 1 97.06 170 GLY A C 1
ATOM 1299 O O . GLY A 1 170 ? -2.691 -4.559 -11.852 1 97.06 170 GLY A O 1
ATOM 1300 N N . ALA A 1 171 ? -2.492 -2.373 -11.43 1 96.62 171 ALA A N 1
ATOM 1301 C CA . ALA A 1 171 ? -3.412 -1.868 -12.445 1 96.62 171 ALA A CA 1
ATOM 1302 C C . ALA A 1 171 ? -2.727 -0.844 -13.344 1 96.62 171 ALA A C 1
ATOM 1304 O O . ALA A 1 171 ? -1.908 -0.048 -12.883 1 96.62 171 ALA A O 1
ATOM 1305 N N . SER A 1 172 ? -3.094 -0.905 -14.586 1 94.44 172 SER A N 1
ATOM 1306 C CA . SER A 1 172 ? -2.557 0.087 -15.508 1 94.44 172 SER A CA 1
ATOM 1307 C C . SER A 1 172 ? -3.002 1.496 -15.133 1 94.44 172 SER A C 1
ATOM 1309 O O . SER A 1 172 ? -4.199 1.754 -14.977 1 94.44 172 SER A O 1
ATOM 1311 N N . PHE A 1 173 ? -2.109 2.373 -14.938 1 88.94 173 PHE A N 1
ATOM 1312 C CA . PHE A 1 173 ? -2.375 3.76 -14.578 1 88.94 173 PHE A CA 1
ATOM 1313 C C . PHE A 1 173 ? -2.207 4.676 -15.781 1 88.94 173 PHE A C 1
ATOM 1315 O O . PHE A 1 173 ? -2.611 5.84 -15.75 1 88.94 173 PHE A O 1
ATOM 1322 N N . GLY A 1 174 ? -1.673 4.094 -16.922 1 85.5 174 GLY A N 1
ATOM 1323 C CA . GLY A 1 174 ? -1.447 4.824 -18.156 1 85.5 174 GLY A CA 1
ATOM 1324 C C . GLY A 1 174 ? 0.017 5.121 -18.422 1 85.5 174 GLY A C 1
ATOM 1325 O O . GLY A 1 174 ? 0.832 5.113 -17.5 1 85.5 174 GLY A O 1
ATOM 1326 N N . TYR A 1 175 ? 0.461 5.246 -19.578 1 84.88 175 TYR A N 1
ATOM 1327 C CA . TYR A 1 175 ? 1.786 5.637 -20.047 1 84.88 175 TYR A CA 1
ATOM 1328 C C . TYR A 1 175 ? 2.859 4.719 -19.469 1 84.88 175 TYR A C 1
ATOM 1330 O O . TYR A 1 175 ? 3.85 5.188 -18.906 1 84.88 175 TYR A O 1
ATOM 1338 N N . ASN A 1 176 ? 2.666 3.463 -19.422 1 88.56 176 ASN A N 1
ATOM 1339 C CA . ASN A 1 176 ? 3.602 2.389 -19.109 1 88.56 176 ASN A CA 1
ATOM 1340 C C . ASN A 1 176 ? 3.713 2.16 -17.609 1 88.56 176 ASN A C 1
ATOM 1342 O O . ASN A 1 176 ? 4.582 1.414 -17.141 1 88.56 176 ASN A O 1
ATOM 1346 N N . ASN A 1 177 ? 2.793 2.824 -16.875 1 91.06 177 ASN A N 1
ATOM 1347 C CA . ASN A 1 177 ? 2.947 2.711 -15.43 1 91.06 177 ASN A CA 1
ATOM 1348 C C . ASN A 1 177 ? 1.87 1.819 -14.82 1 91.06 177 ASN A C 1
ATOM 1350 O O . ASN A 1 177 ? 0.741 1.778 -15.312 1 91.06 177 ASN A O 1
ATOM 1354 N N . LEU A 1 178 ? 2.285 1.076 -13.82 1 95.12 178 LEU A N 1
ATOM 1355 C CA . LEU A 1 178 ? 1.356 0.328 -12.984 1 95.12 178 LEU A CA 1
ATOM 1356 C C . LEU A 1 178 ? 1.276 0.935 -11.586 1 95.12 178 LEU A C 1
ATOM 1358 O O . LEU A 1 178 ? 2.246 1.524 -11.102 1 95.12 178 LEU A O 1
ATOM 1362 N N . VAL A 1 179 ? 0.117 0.826 -10.984 1 96.31 179 VAL A N 1
ATOM 1363 C CA . VAL A 1 179 ? -0.065 1.202 -9.586 1 96.31 179 VAL A CA 1
ATOM 1364 C C . VAL A 1 179 ? -0.768 0.074 -8.836 1 96.31 179 VAL A C 1
ATOM 1366 O O . VAL A 1 179 ? -1.699 -0.542 -9.359 1 96.31 179 VAL A O 1
ATOM 1369 N N . SER A 1 180 ? -0.239 -0.259 -7.723 1 96.75 180 SER A N 1
ATOM 1370 C CA . SER A 1 180 ? -0.872 -1.24 -6.848 1 96.75 180 SER A CA 1
ATOM 1371 C C . SER A 1 180 ? -1.584 -0.564 -5.684 1 96.75 180 SER A C 1
ATOM 1373 O O . SER A 1 180 ? -0.948 -0.179 -4.699 1 96.75 180 SER A O 1
ATOM 1375 N N . ASP A 1 181 ? -2.881 -0.377 -5.84 1 97.5 181 ASP A N 1
ATOM 1376 C CA . ASP A 1 181 ? -3.695 0.103 -4.727 1 97.5 181 ASP A CA 1
ATOM 1377 C C . ASP A 1 181 ? -3.906 -0.995 -3.688 1 97.5 181 ASP A C 1
ATOM 1379 O O . ASP A 1 181 ? -4.566 -2 -3.963 1 97.5 181 ASP A O 1
ATOM 1383 N N . MET A 1 182 ? -3.426 -0.809 -2.463 1 98.75 182 MET A N 1
ATOM 1384 C CA . MET A 1 182 ? -3.473 -1.867 -1.458 1 98.75 182 MET A CA 1
ATOM 1385 C C . MET A 1 182 ? -4.91 -2.189 -1.072 1 98.75 182 MET A C 1
ATOM 1387 O O . MET A 1 182 ? -5.191 -3.26 -0.529 1 98.75 182 MET A O 1
ATOM 1391 N N . ARG A 1 183 ? -5.906 -1.304 -1.354 1 98.38 183 ARG A N 1
ATOM 1392 C CA . ARG A 1 183 ? -7.312 -1.622 -1.136 1 98.38 183 ARG A CA 1
ATOM 1393 C C . ARG A 1 183 ? -7.734 -2.832 -1.963 1 98.38 183 ARG A C 1
ATOM 1395 O O . ARG A 1 183 ? -8.633 -3.578 -1.565 1 98.38 183 ARG A O 1
ATOM 1402 N N . SER A 1 184 ? -7.027 -2.99 -3.133 1 98.44 184 SER A N 1
ATOM 1403 C CA . SER A 1 184 ? -7.332 -4.09 -4.043 1 98.44 184 SER A CA 1
ATOM 1404 C C . SER A 1 184 ? -7.203 -5.438 -3.344 1 98.44 184 SER A C 1
ATOM 1406 O O . SER A 1 184 ? -8.008 -6.344 -3.582 1 98.44 184 SER A O 1
ATOM 1408 N N . LEU A 1 185 ? -6.25 -5.559 -2.492 1 98.81 185 LEU A N 1
ATOM 1409 C CA . LEU A 1 185 ? -6 -6.812 -1.789 1 98.81 185 LEU A CA 1
ATOM 1410 C C . LEU A 1 185 ? -7.156 -7.156 -0.86 1 98.81 185 LEU A C 1
ATOM 1412 O O . LEU A 1 185 ? -7.629 -8.297 -0.842 1 98.81 185 LEU A O 1
ATOM 1416 N N . ALA A 1 186 ? -7.621 -6.168 -0.118 1 98.56 186 ALA A N 1
ATOM 1417 C CA . ALA A 1 186 ? -8.758 -6.371 0.777 1 98.56 186 ALA A CA 1
ATOM 1418 C C . ALA A 1 186 ? -10.031 -6.656 -0.011 1 98.56 186 ALA A C 1
ATOM 1420 O O . ALA A 1 186 ? -10.805 -7.547 0.35 1 98.56 186 ALA A O 1
ATOM 1421 N N . ILE A 1 187 ? -10.234 -5.938 -1.073 1 98.25 187 ILE A N 1
ATOM 1422 C CA . ILE A 1 187 ? -11.422 -6.094 -1.902 1 98.25 187 ILE A CA 1
ATOM 1423 C C . ILE A 1 187 ? -11.461 -7.5 -2.49 1 98.25 187 ILE A C 1
ATOM 1425 O O . ILE A 1 187 ? -12.516 -8.141 -2.52 1 98.25 187 ILE A O 1
ATOM 1429 N N . MET A 1 188 ? -10.344 -8.023 -2.902 1 98.5 188 MET A N 1
ATOM 1430 C CA . MET A 1 188 ? -10.273 -9.328 -3.561 1 98.5 188 MET A CA 1
ATOM 1431 C C . MET A 1 188 ? -10.555 -10.453 -2.57 1 98.5 188 MET A C 1
ATOM 1433 O O . MET A 1 188 ? -10.875 -11.57 -2.971 1 98.5 188 MET A O 1
ATOM 1437 N N . ARG A 1 189 ? -10.43 -10.188 -1.262 1 97.88 189 ARG A N 1
ATOM 1438 C CA . ARG A 1 189 ? -10.742 -11.195 -0.253 1 97.88 189 ARG A CA 1
ATOM 1439 C C . ARG A 1 189 ? -12.203 -11.625 -0.336 1 97.88 189 ARG A C 1
ATOM 1441 O O . ARG A 1 189 ? -12.547 -12.742 0.05 1 97.88 189 ARG A O 1
ATOM 1448 N N . ALA A 1 190 ? -13.008 -10.734 -0.897 1 95.88 190 ALA A N 1
ATOM 1449 C CA . ALA A 1 190 ? -14.438 -11.023 -0.991 1 95.88 190 ALA A CA 1
ATOM 1450 C C . ALA A 1 190 ? -14.695 -12.219 -1.91 1 95.88 190 ALA A C 1
ATOM 1452 O O . ALA A 1 190 ? -15.773 -12.812 -1.877 1 95.88 190 ALA A O 1
ATOM 1453 N N . SER A 1 191 ? -13.734 -12.578 -2.725 1 96.81 191 SER A N 1
ATOM 1454 C CA . SER A 1 191 ? -13.859 -13.75 -3.586 1 96.81 191 SER A CA 1
ATOM 1455 C C . SER A 1 191 ? -13.859 -15.039 -2.771 1 96.81 191 SER A C 1
ATOM 1457 O O . SER A 1 191 ? -14.219 -16.109 -3.281 1 96.81 191 SER A O 1
ATOM 1459 N N . GLY A 1 192 ? -13.328 -14.961 -1.528 1 97.25 192 GLY A N 1
ATOM 1460 C CA . GLY A 1 192 ? -13.188 -16.156 -0.708 1 97.25 192 GLY A CA 1
ATOM 1461 C C . GLY A 1 192 ? -11.938 -16.953 -1.018 1 97.25 192 GLY A C 1
ATOM 1462 O O . GLY A 1 192 ? -11.648 -17.953 -0.357 1 97.25 192 GLY A O 1
ATOM 1463 N N . ALA A 1 193 ? -11.234 -16.562 -2.025 1 98.5 193 ALA A N 1
ATOM 1464 C CA . ALA A 1 193 ? -9.969 -17.219 -2.373 1 98.5 193 ALA A CA 1
ATOM 1465 C C . ALA A 1 193 ? -8.797 -16.562 -1.657 1 98.5 193 ALA A C 1
ATOM 1467 O O . ALA A 1 193 ? -8.812 -15.344 -1.419 1 98.5 193 ALA A O 1
ATOM 1468 N N . PRO A 1 194 ? -7.758 -17.375 -1.255 1 98.81 194 PRO A N 1
ATOM 1469 C CA . PRO A 1 194 ? -6.539 -16.734 -0.767 1 98.81 194 PRO A CA 1
ATOM 1470 C C . PRO A 1 194 ? -5.988 -15.695 -1.75 1 98.81 194 PRO A C 1
ATOM 1472 O O . PRO A 1 194 ? -5.926 -15.961 -2.955 1 98.81 194 PRO A O 1
ATOM 1475 N N . VAL A 1 195 ? -5.641 -14.523 -1.231 1 98.94 195 VAL A N 1
ATOM 1476 C CA . VAL A 1 195 ? -5.109 -13.445 -2.059 1 98.94 195 VAL A CA 1
ATOM 1477 C C . VAL A 1 195 ? -3.582 -13.461 -2.01 1 98.94 195 VAL A C 1
ATOM 1479 O O . VAL A 1 195 ? -2.99 -13.57 -0.933 1 98.94 195 VAL A O 1
ATOM 1482 N N . VAL A 1 196 ? -2.949 -13.445 -3.201 1 98.94 196 VAL A N 1
ATOM 1483 C CA . VAL A 1 196 ? -1.502 -13.383 -3.375 1 98.94 196 VAL A CA 1
ATOM 1484 C C . VAL A 1 196 ? -1.111 -12.039 -3.984 1 98.94 196 VAL A C 1
ATOM 1486 O O . VAL A 1 196 ? -1.832 -11.5 -4.828 1 98.94 196 VAL A O 1
ATOM 1489 N N . PHE A 1 197 ? 0.004 -11.5 -3.527 1 99 197 PHE A N 1
ATOM 1490 C CA . PHE A 1 197 ? 0.506 -10.266 -4.137 1 99 197 PHE A CA 1
ATOM 1491 C C . PHE A 1 197 ? 1.776 -10.539 -4.934 1 99 197 PHE A C 1
ATOM 1493 O O . PHE A 1 197 ? 2.764 -11.039 -4.387 1 99 197 PHE A O 1
ATOM 1500 N N . ASP A 1 198 ? 1.718 -10.273 -6.223 1 98.88 198 ASP A N 1
ATOM 1501 C CA . ASP A 1 198 ? 2.887 -10.328 -7.094 1 98.88 198 ASP A CA 1
ATOM 1502 C C . ASP A 1 198 ? 3.709 -9.047 -7 1 98.88 198 ASP A C 1
ATOM 1504 O O . ASP A 1 198 ? 3.455 -8.086 -7.73 1 98.88 198 ASP A O 1
ATOM 1508 N N . ALA A 1 199 ? 4.703 -9.07 -6.199 1 98.75 199 ALA A N 1
ATOM 1509 C CA . ALA A 1 199 ? 5.469 -7.871 -5.871 1 98.75 199 ALA A CA 1
ATOM 1510 C C . ALA A 1 199 ? 6.34 -7.438 -7.047 1 98.75 199 ALA A C 1
ATOM 1512 O O . ALA A 1 199 ? 6.504 -6.242 -7.301 1 98.75 199 ALA A O 1
ATOM 1513 N N . THR A 1 200 ? 6.844 -8.375 -7.801 1 98.31 200 THR A N 1
ATOM 1514 C CA . THR A 1 200 ? 7.824 -8.07 -8.836 1 98.31 200 THR A CA 1
ATOM 1515 C C . THR A 1 200 ? 7.141 -7.516 -10.078 1 98.31 200 THR A C 1
ATOM 1517 O O . THR A 1 200 ? 7.633 -6.57 -10.695 1 98.31 200 THR A O 1
ATOM 1520 N N . HIS A 1 201 ? 5.984 -8.07 -10.422 1 97.5 201 HIS A N 1
ATOM 1521 C CA . HIS A 1 201 ? 5.312 -7.566 -11.609 1 97.5 201 HIS A CA 1
ATOM 1522 C C . HIS A 1 201 ? 4.582 -6.258 -11.32 1 97.5 201 HIS A C 1
ATOM 1524 O O . HIS A 1 201 ? 4.238 -5.516 -12.242 1 97.5 201 HIS A O 1
ATOM 1530 N N . SER A 1 202 ? 4.355 -5.949 -10.094 1 97.5 202 SER A N 1
ATOM 1531 C CA . SER A 1 202 ? 3.697 -4.707 -9.703 1 97.5 202 SER A CA 1
ATOM 1532 C C . SER A 1 202 ? 4.605 -3.504 -9.945 1 97.5 202 SER A C 1
ATOM 1534 O O . SER A 1 202 ? 4.141 -2.361 -9.945 1 97.5 202 SER A O 1
ATOM 1536 N N . VAL A 1 203 ? 5.922 -3.738 -10.109 1 97.31 203 VAL A N 1
ATOM 1537 C CA . VAL A 1 203 ? 6.848 -2.621 -10.289 1 97.31 203 VAL A CA 1
ATOM 1538 C C . VAL A 1 203 ? 7.277 -2.531 -11.75 1 97.31 203 VAL A C 1
ATOM 1540 O O . VAL A 1 203 ? 8.219 -1.809 -12.086 1 97.31 203 VAL A O 1
ATOM 1543 N N . GLN A 1 204 ? 6.629 -3.318 -12.562 1 95.12 204 GLN A N 1
ATOM 1544 C CA . GLN A 1 204 ? 6.945 -3.312 -13.984 1 95.12 204 GLN A CA 1
ATOM 1545 C C . GLN A 1 204 ? 6.562 -1.982 -14.633 1 95.12 204 GLN A C 1
ATOM 1547 O O . GLN A 1 204 ? 5.562 -1.368 -14.258 1 95.12 204 GLN A O 1
ATOM 1552 N N . LEU A 1 205 ? 7.34 -1.506 -15.547 1 94.38 205 LEU A N 1
ATOM 1553 C CA . LEU A 1 205 ? 7.055 -0.412 -16.469 1 94.38 205 LEU A CA 1
ATOM 1554 C C . LEU A 1 205 ? 6.977 -0.917 -17.906 1 94.38 205 LEU A C 1
ATOM 1556 O O . LEU A 1 205 ? 7.949 -0.812 -18.656 1 94.38 205 LEU A O 1
ATOM 1560 N N . PRO A 1 206 ? 5.84 -1.395 -18.25 1 87.94 206 PRO A N 1
ATOM 1561 C CA . PRO A 1 206 ? 5.715 -2.072 -19.547 1 87.94 206 PRO A CA 1
ATOM 1562 C C . PRO A 1 206 ? 6.113 -1.183 -20.719 1 87.94 206 PRO A C 1
ATOM 1564 O O . PRO A 1 206 ? 5.711 -0.019 -20.781 1 87.94 206 PRO A O 1
ATOM 1567 N N . GLY A 1 207 ? 7.02 -1.671 -21.594 1 83.88 207 GLY A N 1
ATOM 1568 C CA . GLY A 1 207 ? 7.371 -0.992 -22.828 1 83.88 207 GLY A CA 1
ATOM 1569 C C . GLY A 1 207 ? 8.289 0.198 -22.609 1 83.88 207 GLY A C 1
ATOM 1570 O O . GLY A 1 207 ? 8.625 0.906 -23.562 1 83.88 207 GLY A O 1
ATOM 1571 N N . SER A 1 208 ? 8.742 0.432 -21.391 1 84.5 208 SER A N 1
ATOM 1572 C CA . SER A 1 208 ? 9.453 1.665 -21.078 1 84.5 208 SER A CA 1
ATOM 1573 C C . SER A 1 208 ? 10.867 1.644 -21.641 1 84.5 208 SER A C 1
ATOM 1575 O O . SER A 1 208 ? 11.523 2.686 -21.734 1 84.5 208 SER A O 1
ATOM 1577 N N . GLN A 1 209 ? 11.352 0.447 -21.969 1 85.12 209 GLN A N 1
ATOM 1578 C CA . GLN A 1 209 ? 12.68 0.341 -22.562 1 85.12 209 GLN A CA 1
ATOM 1579 C C . GLN A 1 209 ? 12.602 -0.026 -24.031 1 85.12 209 GLN A C 1
ATOM 1581 O O . GLN A 1 209 ? 13.422 -0.794 -24.531 1 85.12 209 GLN A O 1
ATOM 1586 N N . GLY A 1 210 ? 11.641 0.399 -24.625 1 85.12 210 GLY A N 1
ATOM 1587 C CA . GLY A 1 210 ? 11.438 0.139 -26.047 1 85.12 210 GLY A CA 1
ATOM 1588 C C . GLY A 1 210 ? 10.836 -1.227 -26.312 1 85.12 210 GLY A C 1
ATOM 1589 O O . GLY A 1 210 ? 9.625 -1.413 -26.203 1 85.12 210 GLY A O 1
ATOM 1590 N N . SER A 1 211 ? 11.836 -2.135 -26.547 1 78.75 211 SER A N 1
ATOM 1591 C CA . SER A 1 211 ? 11.359 -3.461 -26.922 1 78.75 211 SER A CA 1
ATOM 1592 C C . SER A 1 211 ? 11.281 -4.387 -25.719 1 78.75 211 SER A C 1
ATOM 1594 O O . SER A 1 211 ? 10.984 -5.578 -25.859 1 78.75 211 SER A O 1
ATOM 1596 N N . ARG A 1 212 ? 11.562 -3.682 -24.578 1 85.19 212 ARG A N 1
ATOM 1597 C CA . ARG A 1 212 ? 11.539 -4.48 -23.359 1 85.19 212 ARG A CA 1
ATOM 1598 C C . ARG A 1 212 ? 10.898 -3.709 -22.203 1 85.19 212 ARG A C 1
ATOM 1600 O O . ARG A 1 212 ? 10.898 -2.477 -22.203 1 85.19 212 ARG A O 1
ATOM 1607 N N . SER A 1 213 ? 10.305 -4.48 -21.297 1 87.12 213 SER A N 1
ATOM 1608 C CA . SER A 1 213 ? 9.742 -3.871 -20.094 1 87.12 213 SER A CA 1
ATOM 1609 C C . SER A 1 213 ? 10.844 -3.41 -19.141 1 87.12 213 SER A C 1
ATOM 1611 O O . SER A 1 213 ? 11.828 -4.125 -18.938 1 87.12 213 SER A O 1
ATOM 1613 N N . GLY A 1 214 ? 10.688 -2.143 -18.656 1 91.75 214 GLY A N 1
ATOM 1614 C CA . GLY A 1 214 ? 11.492 -1.709 -17.531 1 91.75 214 GLY A CA 1
ATOM 1615 C C . GLY A 1 214 ? 10.891 -2.084 -16.188 1 91.75 214 GLY A C 1
ATOM 1616 O O . GLY A 1 214 ? 10 -2.93 -16.109 1 91.75 214 GLY A O 1
ATOM 1617 N N . GLY A 1 215 ? 11.516 -1.637 -15.18 1 94.75 215 GLY A N 1
ATOM 1618 C CA . GLY A 1 215 ? 11.008 -1.921 -13.844 1 94.75 215 GLY A CA 1
ATOM 1619 C C . GLY A 1 215 ? 11.773 -1.202 -12.75 1 94.75 215 GLY A C 1
ATOM 1620 O O . GLY A 1 215 ? 12.828 -0.617 -13.008 1 94.75 215 GLY A O 1
ATOM 1621 N N . GLN A 1 216 ? 11.156 -1.192 -11.609 1 95.75 216 GLN A N 1
ATOM 1622 C CA . GLN A 1 216 ? 11.727 -0.577 -10.406 1 95.75 216 GLN A CA 1
ATOM 1623 C C . GLN A 1 216 ? 11.914 -1.605 -9.297 1 95.75 216 GLN A C 1
ATOM 1625 O O . GLN A 1 216 ? 11.273 -1.513 -8.242 1 95.75 216 GLN A O 1
ATOM 1630 N N . ARG A 1 217 ? 12.859 -2.539 -9.523 1 96.94 217 ARG A N 1
ATOM 1631 C CA . ARG A 1 217 ? 13.008 -3.648 -8.586 1 96.94 217 ARG A CA 1
ATOM 1632 C C . ARG A 1 217 ? 13.312 -3.143 -7.18 1 96.94 217 ARG A C 1
ATOM 1634 O O . ARG A 1 217 ? 12.969 -3.795 -6.191 1 96.94 217 ARG A O 1
ATOM 1641 N N . GLU A 1 218 ? 13.898 -1.915 -7.09 1 97.38 218 GLU A N 1
ATOM 1642 C CA . GLU A 1 218 ? 14.219 -1.366 -5.773 1 97.38 218 GLU A CA 1
ATOM 1643 C C . GLU A 1 218 ? 12.953 -1.093 -4.969 1 97.38 218 GLU A C 1
ATOM 1645 O O . GLU A 1 218 ? 13.016 -0.937 -3.746 1 97.38 218 GLU A O 1
ATOM 1650 N N . MET A 1 219 ? 11.82 -1.05 -5.629 1 98.25 219 MET A N 1
ATOM 1651 C CA . MET A 1 219 ? 10.555 -0.75 -4.957 1 98.25 219 MET A CA 1
ATOM 1652 C C . MET A 1 219 ? 9.836 -2.031 -4.551 1 98.25 219 MET A C 1
ATOM 1654 O O . MET A 1 219 ? 8.805 -1.983 -3.881 1 98.25 219 MET A O 1
ATOM 1658 N N . VAL A 1 220 ? 10.383 -3.199 -4.914 1 98.62 220 VAL A N 1
ATOM 1659 C CA . VAL A 1 220 ? 9.758 -4.473 -4.574 1 98.62 220 VAL A CA 1
ATOM 1660 C C . VAL A 1 220 ? 9.648 -4.609 -3.059 1 98.62 220 VAL A C 1
ATOM 1662 O O . VAL A 1 220 ? 8.578 -4.938 -2.531 1 98.62 220 VAL A O 1
ATOM 1665 N N . PRO A 1 221 ? 10.719 -4.285 -2.291 1 98.81 221 PRO A N 1
ATOM 1666 C CA . PRO A 1 221 ? 10.586 -4.398 -0.836 1 98.81 221 PRO A CA 1
ATOM 1667 C C . PRO A 1 221 ? 9.492 -3.494 -0.274 1 98.81 221 PRO A C 1
ATOM 1669 O O . PRO A 1 221 ? 8.75 -3.896 0.631 1 98.81 221 PRO A O 1
ATOM 1672 N N . VAL A 1 222 ? 9.344 -2.297 -0.8 1 98.81 222 VAL A N 1
ATOM 1673 C CA . VAL A 1 222 ? 8.359 -1.326 -0.33 1 98.81 222 VAL A CA 1
ATOM 1674 C C . VAL A 1 222 ? 6.953 -1.884 -0.517 1 98.81 222 VAL A C 1
ATOM 1676 O O . VAL A 1 222 ? 6.172 -1.944 0.434 1 98.81 222 VAL A O 1
ATOM 1679 N N . LEU A 1 223 ? 6.668 -2.357 -1.72 1 98.88 223 LEU A N 1
ATOM 1680 C CA . LEU A 1 223 ? 5.328 -2.832 -2.033 1 98.88 223 LEU A CA 1
ATOM 1681 C C . LEU A 1 223 ? 5.047 -4.164 -1.344 1 98.88 223 LEU A C 1
ATOM 1683 O O . LEU A 1 223 ? 3.91 -4.434 -0.944 1 98.88 223 LEU A O 1
ATOM 1687 N N . ALA A 1 224 ? 6.059 -5.004 -1.225 1 98.94 224 ALA A N 1
ATOM 1688 C CA . ALA A 1 224 ? 5.879 -6.281 -0.54 1 98.94 224 ALA A CA 1
ATOM 1689 C C . ALA A 1 224 ? 5.523 -6.07 0.929 1 98.94 224 ALA A C 1
ATOM 1691 O O . ALA A 1 224 ? 4.594 -6.695 1.446 1 98.94 224 ALA A O 1
ATOM 1692 N N . ARG A 1 225 ? 6.254 -5.164 1.611 1 98.94 225 ARG A N 1
ATOM 1693 C CA . ARG A 1 225 ? 5.926 -4.852 2.998 1 98.94 225 ARG A CA 1
ATOM 1694 C C . ARG A 1 225 ? 4.504 -4.312 3.117 1 98.94 225 ARG A C 1
ATOM 1696 O O . ARG A 1 225 ? 3.744 -4.738 3.99 1 98.94 225 ARG A O 1
ATOM 1703 N N . ALA A 1 226 ? 4.148 -3.436 2.232 1 98.94 226 ALA A N 1
ATOM 1704 C CA . ALA A 1 226 ? 2.818 -2.832 2.246 1 98.94 226 ALA A CA 1
ATOM 1705 C C . ALA A 1 226 ? 1.734 -3.891 2.07 1 98.94 226 ALA A C 1
ATOM 1707 O O . ALA A 1 226 ? 0.73 -3.885 2.787 1 98.94 226 ALA A O 1
ATOM 1708 N N . ALA A 1 227 ? 1.957 -4.785 1.144 1 98.94 227 ALA A N 1
ATOM 1709 C CA . ALA A 1 227 ? 0.966 -5.812 0.838 1 98.94 227 ALA A CA 1
ATOM 1710 C C . ALA A 1 227 ? 0.772 -6.758 2.021 1 98.94 227 ALA A C 1
ATOM 1712 O O . ALA A 1 227 ? -0.359 -7.109 2.365 1 98.94 227 ALA A O 1
ATOM 1713 N N . VAL A 1 228 ? 1.854 -7.164 2.633 1 98.94 228 VAL A N 1
ATOM 1714 C CA . VAL A 1 228 ? 1.776 -8.07 3.773 1 98.94 228 VAL A CA 1
ATOM 1715 C C . VAL A 1 228 ? 1.035 -7.395 4.922 1 98.94 228 VAL A C 1
ATOM 1717 O O . VAL A 1 228 ? 0.191 -8.016 5.574 1 98.94 228 VAL A O 1
ATOM 1720 N N . ALA A 1 229 ? 1.265 -6.078 5.094 1 98.94 229 ALA A N 1
ATOM 1721 C CA . ALA A 1 229 ? 0.586 -5.34 6.152 1 98.94 229 ALA A CA 1
ATOM 1722 C C . ALA A 1 229 ? -0.894 -5.148 5.832 1 98.94 229 ALA A C 1
ATOM 1724 O O . ALA A 1 229 ? -1.729 -5.086 6.734 1 98.94 229 ALA A O 1
ATOM 1725 N N . ALA A 1 230 ? -1.229 -5.035 4.539 1 98.81 230 ALA A N 1
ATOM 1726 C CA . ALA A 1 230 ? -2.629 -4.941 4.129 1 98.81 230 ALA A CA 1
ATOM 1727 C C . ALA A 1 230 ? -3.359 -6.258 4.371 1 98.81 230 ALA A C 1
ATOM 1729 O O . ALA A 1 230 ? -4.59 -6.285 4.465 1 98.81 230 ALA A O 1
ATOM 1730 N N . GLY A 1 231 ? -2.641 -7.391 4.383 1 98.75 231 GLY A N 1
ATOM 1731 C CA . GLY A 1 231 ? -3.207 -8.703 4.648 1 98.75 231 GLY A CA 1
ATOM 1732 C C . GLY A 1 231 ? -3.332 -9.562 3.404 1 98.75 231 GLY A C 1
ATOM 1733 O O . GLY A 1 231 ? -4.344 -9.508 2.701 1 98.75 231 GLY A O 1
ATOM 1734 N N . VAL A 1 232 ? -2.344 -10.406 3.148 1 98.94 232 VAL A N 1
ATOM 1735 C CA . VAL A 1 232 ? -2.361 -11.344 2.031 1 98.94 232 VAL A CA 1
ATOM 1736 C C . VAL A 1 232 ? -1.978 -12.734 2.523 1 98.94 232 VAL A C 1
ATOM 1738 O O . VAL A 1 232 ? -1.348 -12.883 3.574 1 98.94 232 VAL A O 1
ATOM 1741 N N . ALA A 1 233 ? -2.398 -13.727 1.777 1 98.94 233 ALA A N 1
ATOM 1742 C CA . ALA A 1 233 ? -2.068 -15.109 2.113 1 98.94 233 ALA A CA 1
ATOM 1743 C C . ALA A 1 233 ? -0.642 -15.453 1.692 1 98.94 233 ALA A C 1
ATOM 1745 O O . ALA A 1 233 ? 0.024 -16.266 2.334 1 98.94 233 ALA A O 1
ATOM 1746 N N . GLY A 1 234 ? -0.231 -14.852 0.596 1 98.94 234 GLY A N 1
ATOM 1747 C CA . GLY A 1 234 ? 1.09 -15.156 0.07 1 98.94 234 GLY A CA 1
ATOM 1748 C C . GLY A 1 234 ? 1.67 -14.031 -0.772 1 98.94 234 GLY A C 1
ATOM 1749 O O . GLY A 1 234 ? 0.975 -13.07 -1.093 1 98.94 234 GLY A O 1
ATOM 1750 N N . ILE A 1 235 ? 2.963 -14.164 -1.063 1 98.94 235 ILE A N 1
ATOM 1751 C CA . ILE A 1 235 ? 3.678 -13.219 -1.919 1 98.94 235 ILE A CA 1
ATOM 1752 C C . ILE A 1 235 ? 4.328 -13.969 -3.08 1 98.94 235 ILE A C 1
ATOM 1754 O O . ILE A 1 235 ? 4.852 -15.07 -2.902 1 98.94 235 ILE A O 1
ATOM 1758 N N . PHE A 1 236 ? 4.156 -13.438 -4.246 1 98.94 236 PHE A N 1
ATOM 1759 C CA . PHE A 1 236 ? 4.832 -13.883 -5.461 1 98.94 236 PHE A CA 1
ATOM 1760 C C . PHE A 1 236 ? 5.992 -12.961 -5.805 1 98.94 236 PHE A C 1
ATOM 1762 O O . PHE A 1 236 ? 5.832 -11.742 -5.84 1 98.94 236 PHE A O 1
ATOM 1769 N N . MET A 1 237 ? 7.18 -13.547 -6.004 1 98.56 237 MET A N 1
ATOM 1770 C CA . MET A 1 237 ? 8.352 -12.75 -6.363 1 98.56 237 MET A CA 1
ATOM 1771 C C . MET A 1 237 ? 9.242 -13.508 -7.34 1 98.56 237 MET A C 1
ATOM 1773 O O . MET A 1 237 ? 9.562 -14.68 -7.121 1 98.56 237 MET A O 1
ATOM 1777 N N . GLU A 1 238 ? 9.656 -12.82 -8.328 1 98.69 238 GLU A N 1
ATOM 1778 C CA . GLU A 1 238 ? 10.727 -13.344 -9.164 1 98.69 238 GLU A CA 1
ATOM 1779 C C . GLU A 1 238 ? 12.094 -12.898 -8.656 1 98.69 238 GLU A C 1
ATOM 1781 O O . GLU A 1 238 ? 12.25 -11.766 -8.188 1 98.69 238 GLU A O 1
ATOM 1786 N N . THR A 1 239 ? 13.055 -13.789 -8.727 1 98.69 239 THR A N 1
ATOM 1787 C CA . THR A 1 239 ? 14.406 -13.516 -8.25 1 98.69 239 THR A CA 1
ATOM 1788 C C . THR A 1 239 ? 15.445 -14.086 -9.219 1 98.69 239 THR A C 1
ATOM 1790 O O . THR A 1 239 ? 15.125 -14.938 -10.047 1 98.69 239 THR A O 1
ATOM 1793 N N . HIS A 1 240 ? 16.609 -13.578 -9.156 1 98.5 240 HIS A N 1
ATOM 1794 C CA . HIS A 1 240 ? 17.734 -13.961 -10.008 1 98.5 240 HIS A CA 1
ATOM 1795 C C . HIS A 1 240 ? 19.062 -13.688 -9.32 1 98.5 240 HIS A C 1
ATOM 1797 O O . HIS A 1 240 ? 19.219 -12.68 -8.633 1 98.5 240 HIS A O 1
ATOM 1803 N N . PRO A 1 241 ? 20.031 -14.57 -9.5 1 98.12 241 PRO A N 1
ATOM 1804 C CA . PRO A 1 241 ? 21.344 -14.312 -8.906 1 98.12 241 PRO A CA 1
ATOM 1805 C C . PRO A 1 241 ? 22 -13.055 -9.461 1 98.12 241 PRO A C 1
ATOM 1807 O O . PRO A 1 241 ? 22.781 -12.398 -8.758 1 98.12 241 PRO A O 1
ATOM 1810 N N . ASP A 1 242 ? 21.719 -12.75 -10.688 1 97.38 242 ASP A N 1
ATOM 1811 C CA . ASP A 1 242 ? 22.219 -11.555 -11.367 1 97.38 242 ASP A CA 1
ATOM 1812 C C . ASP A 1 242 ? 21.141 -10.922 -12.234 1 97.38 242 ASP A C 1
ATOM 1814 O O . ASP A 1 242 ? 21.156 -11.055 -13.453 1 97.38 242 ASP A O 1
ATOM 1818 N N . PRO A 1 243 ? 20.281 -10.109 -11.633 1 97.31 243 PRO A N 1
ATOM 1819 C CA . PRO A 1 243 ? 19.125 -9.57 -12.352 1 97.31 243 PRO A CA 1
ATOM 1820 C C . PRO A 1 243 ? 19.531 -8.797 -13.602 1 97.31 243 PRO A C 1
ATOM 1822 O O . PRO A 1 243 ? 18.812 -8.82 -14.602 1 97.31 243 PRO A O 1
ATOM 1825 N N . ASP A 1 244 ? 20.641 -8.148 -13.625 1 95.31 244 ASP A N 1
ATOM 1826 C CA . ASP A 1 244 ? 21.078 -7.332 -14.758 1 95.31 244 ASP A CA 1
ATOM 1827 C C . ASP A 1 244 ? 21.375 -8.195 -15.977 1 95.31 244 ASP A C 1
ATOM 1829 O O . ASP A 1 244 ? 21.438 -7.691 -17.094 1 95.31 244 ASP A O 1
ATOM 1833 N N . ARG A 1 245 ? 21.547 -9.484 -15.727 1 95.94 245 ARG A N 1
ATOM 1834 C CA . ARG A 1 245 ? 21.859 -10.398 -16.828 1 95.94 245 ARG A CA 1
ATOM 1835 C C . ARG A 1 245 ? 20.703 -11.359 -17.078 1 95.94 245 ARG A C 1
ATOM 1837 O O . ARG A 1 245 ? 20.828 -12.297 -17.875 1 95.94 245 ARG A O 1
ATOM 1844 N N . ALA A 1 246 ? 19.656 -11.156 -16.344 1 95.5 246 ALA A N 1
ATOM 1845 C CA . ALA A 1 246 ? 18.5 -12.023 -16.547 1 95.5 246 ALA A CA 1
ATOM 1846 C C . ALA A 1 246 ? 17.953 -11.906 -17.969 1 95.5 246 ALA A C 1
ATOM 1848 O O . ALA A 1 246 ? 17.906 -10.812 -18.531 1 95.5 246 ALA A O 1
ATOM 1849 N N . LEU A 1 247 ? 17.5 -12.961 -18.5 1 94.38 247 LEU A N 1
ATOM 1850 C CA . LEU A 1 247 ? 17.047 -12.984 -19.891 1 94.38 247 LEU A CA 1
ATOM 1851 C C . LEU A 1 247 ? 15.609 -12.469 -20 1 94.38 247 LEU A C 1
ATOM 1853 O O . LEU A 1 247 ? 15.133 -12.195 -21.094 1 94.38 247 LEU A O 1
ATOM 1857 N N . SER A 1 248 ? 14.938 -12.375 -18.891 1 92.81 248 SER A N 1
ATOM 1858 C CA . SER A 1 248 ? 13.578 -11.859 -18.812 1 92.81 248 SER A CA 1
ATOM 1859 C C . SER A 1 248 ? 13.328 -11.156 -17.484 1 92.81 248 SER A C 1
ATOM 1861 O O . SER A 1 248 ? 13.75 -11.633 -16.438 1 92.81 248 SER A O 1
ATOM 1863 N N . ASP A 1 249 ? 12.672 -9.961 -17.547 1 93.25 249 ASP A N 1
ATOM 1864 C CA . ASP A 1 249 ? 12.164 -9.188 -16.422 1 93.25 249 ASP A CA 1
ATOM 1865 C C . ASP A 1 249 ? 13.273 -8.883 -15.414 1 93.25 249 ASP A C 1
ATOM 1867 O O . ASP A 1 249 ? 13.031 -8.852 -14.203 1 93.25 249 ASP A O 1
ATOM 1871 N N . GLY A 1 250 ? 14.461 -8.766 -15.875 1 94.38 250 GLY A N 1
ATOM 1872 C CA . GLY A 1 250 ? 15.602 -8.398 -15.047 1 94.38 250 GLY A CA 1
ATOM 1873 C C . GLY A 1 250 ? 15.352 -7.164 -14.203 1 94.38 250 GLY A C 1
ATOM 1874 O O . GLY A 1 250 ? 15.578 -7.176 -12.992 1 94.38 250 GLY A O 1
ATOM 1875 N N . PRO A 1 251 ? 14.812 -6.121 -14.773 1 94.62 251 PRO A N 1
ATOM 1876 C CA . PRO A 1 251 ? 14.594 -4.859 -14.07 1 94.62 251 PRO A CA 1
ATOM 1877 C C . PRO A 1 251 ? 13.609 -4.992 -12.906 1 94.62 251 PRO A C 1
ATOM 1879 O O . PRO A 1 251 ? 13.508 -4.094 -12.07 1 94.62 251 PRO A O 1
ATOM 1882 N N . ASN A 1 252 ? 12.859 -6.105 -12.82 1 96.38 252 ASN A N 1
ATOM 1883 C CA . ASN A 1 252 ? 11.852 -6.312 -11.789 1 96.38 252 ASN A CA 1
ATOM 1884 C C . ASN A 1 252 ? 12.289 -7.363 -10.773 1 96.38 252 ASN A C 1
ATOM 1886 O O . ASN A 1 252 ? 11.703 -7.473 -9.695 1 96.38 252 ASN A O 1
ATOM 1890 N N . ALA A 1 253 ? 13.297 -8.18 -11.117 1 97.81 253 ALA A N 1
ATOM 1891 C CA . ALA A 1 253 ? 13.664 -9.352 -10.32 1 97.81 253 ALA A CA 1
ATOM 1892 C C . ALA A 1 253 ? 14.422 -8.938 -9.062 1 97.81 253 ALA A C 1
ATOM 1894 O O . ALA A 1 253 ? 15.297 -8.07 -9.109 1 97.81 253 ALA A O 1
ATOM 1895 N N . VAL A 1 254 ? 14.094 -9.523 -7.98 1 98.44 254 VAL A N 1
ATOM 1896 C CA . VAL A 1 254 ? 14.82 -9.32 -6.734 1 98.44 254 VAL A CA 1
ATOM 1897 C C . VAL A 1 254 ? 16.172 -10.023 -6.809 1 98.44 254 VAL A C 1
ATOM 1899 O O . VAL A 1 254 ? 16.25 -11.211 -7.121 1 98.44 254 VAL A O 1
ATOM 1902 N N . PRO A 1 255 ? 17.25 -9.266 -6.543 1 98.31 255 PRO A N 1
ATOM 1903 C CA . PRO A 1 255 ? 18.516 -10 -6.426 1 98.31 255 PRO A CA 1
ATOM 1904 C C . PRO A 1 255 ? 18.453 -11.102 -5.367 1 98.31 255 PRO A C 1
ATOM 1906 O O . PRO A 1 255 ? 18.047 -10.844 -4.227 1 98.31 255 PRO A O 1
ATOM 1909 N N . LEU A 1 256 ? 18.875 -12.289 -5.754 1 98.5 256 LEU A N 1
ATOM 1910 C CA . LEU A 1 256 ? 18.781 -13.461 -4.883 1 98.5 256 LEU A CA 1
ATOM 1911 C C . LEU A 1 256 ? 19.469 -13.195 -3.547 1 98.5 256 LEU A C 1
ATOM 1913 O O . LEU A 1 256 ? 19.016 -13.656 -2.502 1 98.5 256 LEU A O 1
ATOM 1917 N N . LYS A 1 257 ? 20.484 -12.406 -3.512 1 97.94 257 LYS A N 1
ATOM 1918 C CA . LYS A 1 257 ? 21.266 -12.117 -2.311 1 97.94 257 LYS A CA 1
ATOM 1919 C C . LYS A 1 257 ? 20.438 -11.344 -1.291 1 97.94 257 LYS A C 1
ATOM 1921 O O . LYS A 1 257 ? 20.766 -11.305 -0.106 1 97.94 257 LYS A O 1
ATOM 1926 N N . HIS A 1 258 ? 19.359 -10.672 -1.708 1 98.31 258 HIS A N 1
ATOM 1927 C CA . HIS A 1 258 ? 18.547 -9.852 -0.813 1 98.31 258 HIS A CA 1
ATOM 1928 C C . HIS A 1 258 ? 17.328 -10.617 -0.327 1 98.31 258 HIS A C 1
ATOM 1930 O O . HIS A 1 258 ? 16.578 -10.133 0.533 1 98.31 258 HIS A O 1
ATOM 1936 N N . MET A 1 259 ? 17.109 -11.828 -0.84 1 98.62 259 MET A N 1
ATOM 1937 C CA . MET A 1 259 ? 15.867 -12.547 -0.578 1 98.62 259 MET A CA 1
ATOM 1938 C C . MET A 1 259 ? 15.742 -12.898 0.902 1 98.62 259 MET A C 1
ATOM 1940 O O . MET A 1 259 ? 14.664 -12.766 1.484 1 98.62 259 MET A O 1
ATOM 1944 N N . GLN A 1 260 ? 16.828 -13.297 1.483 1 98.56 260 GLN A N 1
ATOM 1945 C CA . GLN A 1 260 ? 16.75 -13.688 2.887 1 98.56 260 GLN A CA 1
ATOM 1946 C C . GLN A 1 260 ? 16.297 -12.516 3.758 1 98.56 260 GLN A C 1
ATOM 1948 O O . GLN A 1 260 ? 15.336 -12.633 4.523 1 98.56 260 GLN A O 1
ATOM 1953 N N . ALA A 1 261 ? 16.984 -11.398 3.594 1 98.44 261 ALA A N 1
ATOM 1954 C CA . ALA A 1 261 ? 16.656 -10.219 4.391 1 98.44 261 ALA A CA 1
ATOM 1955 C C . ALA A 1 261 ? 15.227 -9.758 4.141 1 98.44 261 ALA A C 1
ATOM 1957 O O . ALA A 1 261 ? 14.508 -9.398 5.074 1 98.44 261 ALA A O 1
ATOM 1958 N N . LEU A 1 262 ? 14.82 -9.758 2.924 1 98.75 262 LEU A N 1
ATOM 1959 C CA . LEU A 1 262 ? 13.477 -9.328 2.555 1 98.75 262 LEU A CA 1
ATOM 1960 C C . LEU A 1 262 ? 12.43 -10.234 3.189 1 98.75 262 LEU A C 1
ATOM 1962 O O . LEU A 1 262 ? 11.484 -9.75 3.812 1 98.75 262 LEU A O 1
ATOM 1966 N N . LEU A 1 263 ? 12.617 -11.547 3.066 1 98.94 263 LEU A N 1
ATOM 1967 C CA . LEU A 1 263 ? 11.617 -12.492 3.557 1 98.94 263 LEU A CA 1
ATOM 1968 C C . LEU A 1 263 ? 11.547 -12.469 5.078 1 98.94 263 LEU A C 1
ATOM 1970 O O . LEU A 1 263 ? 10.469 -12.656 5.656 1 98.94 263 LEU A O 1
ATOM 1974 N N . GLU A 1 264 ? 12.656 -12.25 5.75 1 98.88 264 GLU A N 1
ATOM 1975 C CA . GLU A 1 264 ? 12.648 -12.102 7.203 1 98.88 264 GLU A CA 1
ATOM 1976 C C . GLU A 1 264 ? 11.742 -10.953 7.637 1 98.88 264 GLU A C 1
ATOM 1978 O O . GLU A 1 264 ? 10.953 -11.094 8.57 1 98.88 264 GLU A O 1
ATOM 1983 N N . THR A 1 265 ? 11.898 -9.867 6.945 1 98.81 265 THR A N 1
ATOM 1984 C CA . THR A 1 265 ? 11.07 -8.703 7.238 1 98.81 265 THR A CA 1
ATOM 1985 C C . THR A 1 265 ? 9.594 -9.016 6.992 1 98.81 265 THR A C 1
ATOM 1987 O O . THR A 1 265 ? 8.742 -8.68 7.816 1 98.81 265 THR A O 1
ATOM 1990 N N . LEU A 1 266 ? 9.281 -9.672 5.895 1 98.94 266 LEU A N 1
ATOM 1991 C CA . LEU A 1 266 ? 7.898 -9.93 5.508 1 98.94 266 LEU A CA 1
ATOM 1992 C C . LEU A 1 266 ? 7.238 -10.898 6.48 1 98.94 266 LEU A C 1
ATOM 1994 O O . LEU A 1 266 ? 6.07 -10.727 6.84 1 98.94 266 LEU A O 1
ATOM 1998 N N . VAL A 1 267 ? 7.973 -11.922 6.902 1 98.88 267 VAL A N 1
ATOM 1999 C CA . VAL A 1 267 ? 7.441 -12.891 7.855 1 98.88 267 VAL A CA 1
ATOM 2000 C C . VAL A 1 267 ? 7.129 -12.195 9.18 1 98.88 267 VAL A C 1
ATOM 2002 O O . VAL A 1 267 ? 6.094 -12.461 9.797 1 98.88 267 VAL A O 1
ATOM 2005 N N . ALA A 1 268 ? 7.973 -11.289 9.602 1 98.88 268 ALA A N 1
ATOM 2006 C CA . ALA A 1 268 ? 7.742 -10.539 10.836 1 98.88 268 ALA A CA 1
ATOM 2007 C C . ALA A 1 268 ? 6.5 -9.664 10.727 1 98.88 268 ALA A C 1
ATOM 2009 O O . ALA A 1 268 ? 5.676 -9.617 11.641 1 98.88 268 ALA A O 1
ATOM 2010 N N . LEU A 1 269 ? 6.359 -8.984 9.648 1 98.94 269 LEU A N 1
ATOM 2011 C CA . LEU A 1 269 ? 5.199 -8.125 9.422 1 98.94 269 LEU A CA 1
ATOM 2012 C C . LEU A 1 269 ? 3.918 -8.953 9.367 1 98.94 269 LEU A C 1
ATOM 2014 O O . LEU A 1 269 ? 2.887 -8.539 9.898 1 98.94 269 LEU A O 1
ATOM 2018 N N . ASP A 1 270 ? 4.016 -10.078 8.68 1 98.94 270 ASP A N 1
ATOM 2019 C CA . ASP A 1 270 ? 2.867 -10.977 8.594 1 98.94 270 ASP A CA 1
ATOM 2020 C C . ASP A 1 270 ? 2.383 -11.375 9.984 1 98.94 270 ASP A C 1
ATOM 2022 O O . ASP A 1 270 ? 1.18 -11.375 10.25 1 98.94 270 ASP A O 1
ATOM 2026 N N . GLY A 1 271 ? 3.314 -11.727 10.82 1 98.75 271 GLY A N 1
ATOM 2027 C CA . GLY A 1 271 ? 2.967 -12.109 12.18 1 98.75 271 GLY A CA 1
ATOM 2028 C C . GLY A 1 271 ? 2.193 -11.039 12.922 1 98.75 271 GLY A C 1
ATOM 2029 O O . GLY A 1 271 ? 1.181 -11.328 13.562 1 98.75 271 GLY A O 1
ATOM 2030 N N . VAL A 1 272 ? 2.609 -9.812 12.82 1 98.75 272 VAL A N 1
ATOM 2031 C CA . VAL A 1 272 ? 1.955 -8.695 13.5 1 98.75 272 VAL A CA 1
ATOM 2032 C C . VAL A 1 272 ? 0.577 -8.461 12.883 1 98.75 272 VAL A C 1
ATOM 2034 O O . VAL A 1 272 ? -0.412 -8.305 13.602 1 98.75 272 VAL A O 1
ATOM 2037 N N . THR A 1 273 ? 0.506 -8.438 11.562 1 98.81 273 THR A N 1
ATOM 2038 C CA . THR A 1 273 ? -0.729 -8.141 10.844 1 98.81 273 THR A CA 1
ATOM 2039 C C . THR A 1 273 ? -1.819 -9.148 11.203 1 98.81 273 THR A C 1
ATOM 2041 O O . THR A 1 273 ? -2.924 -8.766 11.594 1 98.81 273 THR A O 1
ATOM 2044 N N . LYS A 1 274 ? -1.482 -10.383 11.156 1 98.56 274 LYS A N 1
ATOM 2045 C CA . LYS A 1 274 ? -2.496 -11.422 11.32 1 98.56 274 LYS A CA 1
ATOM 2046 C C . LYS A 1 274 ? -2.859 -11.609 12.789 1 98.56 274 LYS A C 1
ATOM 2048 O O . LYS A 1 274 ? -4.004 -11.93 13.117 1 98.56 274 LYS A O 1
ATOM 2053 N N . ARG A 1 275 ? -1.961 -11.312 13.672 1 98.12 275 ARG A N 1
ATOM 2054 C CA . ARG A 1 275 ? -2.258 -11.383 15.102 1 98.12 275 ARG A CA 1
ATOM 2055 C C . ARG A 1 275 ? -3.285 -10.328 15.492 1 98.12 275 ARG A C 1
ATOM 2057 O O . ARG A 1 275 ? -4.117 -10.562 16.375 1 98.12 275 ARG A O 1
ATOM 2064 N N . HIS A 1 276 ? -3.26 -9.188 14.875 1 97.62 276 HIS A N 1
ATOM 2065 C CA . HIS A 1 276 ? -4.121 -8.07 15.25 1 97.62 276 HIS A CA 1
ATOM 2066 C C . HIS A 1 276 ? -5.465 -8.148 14.531 1 97.62 276 HIS A C 1
ATOM 2068 O O . HIS A 1 276 ? -6.418 -7.465 14.906 1 97.62 276 HIS A O 1
ATOM 2074 N N . GLY A 1 277 ? -5.566 -8.961 13.555 1 96.06 277 GLY A N 1
ATOM 2075 C CA . GLY A 1 277 ? -6.805 -9.078 12.805 1 96.06 277 GLY A CA 1
ATOM 2076 C C . GLY A 1 277 ? -7.02 -7.941 11.82 1 96.06 277 GLY A C 1
ATOM 2077 O O . GLY A 1 277 ? -6.094 -7.18 11.531 1 96.06 277 GLY A O 1
ATOM 2078 N N . PHE A 1 278 ? -8.195 -7.875 11.266 1 97.75 278 PHE A N 1
ATOM 2079 C CA . PHE A 1 278 ? -8.508 -6.945 10.188 1 97.75 278 PHE A CA 1
ATOM 2080 C C . PHE A 1 278 ? -9.719 -6.094 10.539 1 97.75 278 PHE A C 1
ATOM 2082 O O . PHE A 1 278 ? -10.859 -6.477 10.266 1 97.75 278 PHE A O 1
ATOM 2089 N N . LEU A 1 279 ? -9.391 -4.918 11.031 1 97.38 279 LEU A N 1
ATOM 2090 C CA . LEU A 1 279 ? -10.406 -4.02 11.57 1 97.38 279 LEU A CA 1
ATOM 2091 C C . LEU A 1 279 ? -11.438 -3.662 10.5 1 97.38 279 LEU A C 1
ATOM 2093 O O . LEU A 1 279 ? -12.609 -3.447 10.812 1 97.38 279 LEU A O 1
ATOM 2097 N N . GLU A 1 280 ? -11.031 -3.654 9.211 1 97.06 280 GLU A N 1
ATOM 2098 C CA . GLU A 1 280 ? -11.906 -3.275 8.102 1 97.06 280 GLU A CA 1
ATOM 2099 C C . GLU A 1 280 ? -13.078 -4.246 7.965 1 97.06 280 GLU A C 1
ATOM 2101 O O . GLU A 1 280 ? -14.094 -3.916 7.352 1 97.06 280 GLU A O 1
ATOM 2106 N N . ASN A 1 281 ? -12.914 -5.406 8.531 1 94.19 281 ASN A N 1
ATOM 2107 C CA . ASN A 1 281 ? -13.984 -6.398 8.43 1 94.19 281 ASN A CA 1
ATOM 2108 C C . ASN A 1 281 ? -15.117 -6.105 9.414 1 94.19 281 ASN A C 1
ATOM 2110 O O . ASN A 1 281 ? -16.203 -6.672 9.297 1 94.19 281 ASN A O 1
ATOM 2114 N N . ARG A 1 282 ? -14.898 -5.203 10.438 1 90.19 282 ARG A N 1
ATOM 2115 C CA . ARG A 1 282 ? -15.922 -4.852 11.422 1 90.19 282 ARG A CA 1
ATOM 2116 C C . ARG A 1 282 ? -15.977 -3.344 11.633 1 90.19 282 ARG A C 1
ATOM 2118 O O . ARG A 1 282 ? -16.094 -2.877 12.766 1 90.19 282 ARG A O 1
ATOM 2125 N N . PHE A 1 283 ? -15.82 -2.574 10.609 1 87.25 283 PHE A N 1
ATOM 2126 C CA . PHE A 1 283 ? -15.695 -1.126 10.727 1 87.25 283 PHE A CA 1
ATOM 2127 C C . PHE A 1 283 ? -17.062 -0.47 10.891 1 87.25 283 PHE A C 1
ATOM 2129 O O . PHE A 1 283 ? -17.172 0.61 11.469 1 87.25 283 PHE A O 1
ATOM 2136 N N . GLY A 1 284 ? -18.156 -1.088 10.398 1 74 284 GLY A N 1
ATOM 2137 C CA . GLY A 1 284 ? -19.516 -0.599 10.555 1 74 284 GLY A CA 1
ATOM 2138 C C . GLY A 1 284 ? -20.172 -1.062 11.844 1 74 284 GLY A C 1
ATOM 2139 O O . GLY A 1 284 ? -21.266 -0.628 12.18 1 74 284 GLY A O 1
ATOM 2140 N N . ALA A 1 285 ? -19.5 -1.968 12.609 1 62.59 285 ALA A N 1
ATOM 2141 C CA . ALA A 1 285 ? -20.125 -2.531 13.797 1 62.59 285 ALA A CA 1
ATOM 2142 C C . ALA A 1 285 ? -19.859 -1.666 15.023 1 62.59 285 ALA A C 1
ATOM 2144 O O . ALA A 1 285 ? -18.844 -0.974 15.094 1 62.59 285 ALA A O 1
ATOM 2145 N N . MET B 1 1 ? 13.758 15.484 12.594 1 96.62 1 MET B N 1
ATOM 2146 C CA . MET B 1 1 ? 13.156 16.797 12.766 1 96.62 1 MET B CA 1
ATOM 2147 C C . MET B 1 1 ? 12.578 16.969 14.164 1 96.62 1 MET B C 1
ATOM 2149 O O . MET B 1 1 ? 11.953 16.031 14.695 1 96.62 1 MET B O 1
ATOM 2153 N N . LYS B 1 2 ? 12.898 18.016 14.773 1 96 2 LYS B N 1
ATOM 2154 C CA . LYS B 1 2 ? 12.227 18.359 16.031 1 96 2 LYS B CA 1
ATOM 2155 C C . LYS B 1 2 ? 10.836 18.922 15.773 1 96 2 LYS B C 1
ATOM 2157 O O . LYS B 1 2 ? 10.672 19.875 15.023 1 96 2 LYS B O 1
ATOM 2162 N N . LEU B 1 3 ? 9.812 18.234 16.312 1 97.5 3 LEU B N 1
ATOM 2163 C CA . LEU B 1 3 ? 8.414 18.578 16.078 1 97.5 3 LEU B CA 1
ATOM 2164 C C . LEU B 1 3 ? 7.633 18.625 17.391 1 97.5 3 LEU B C 1
ATOM 2166 O O . LEU B 1 3 ? 7.371 17.578 18 1 97.5 3 LEU B O 1
ATOM 2170 N N . CYS B 1 4 ? 7.277 19.781 17.875 1 96.69 4 CYS B N 1
ATOM 2171 C CA . CYS B 1 4 ? 6.426 19.984 19.031 1 96.69 4 CYS B CA 1
ATOM 2172 C C . CYS B 1 4 ? 6.977 19.266 20.25 1 96.69 4 CYS B C 1
ATOM 2174 O O . CYS B 1 4 ? 6.23 18.609 20.984 1 96.69 4 CYS B O 1
ATOM 2176 N N . GLY B 1 5 ? 8.297 19.25 20.391 1 95 5 GLY B N 1
ATOM 2177 C CA . GLY B 1 5 ? 8.922 18.688 21.578 1 95 5 GLY B CA 1
ATOM 2178 C C . GLY B 1 5 ? 9.328 17.234 21.406 1 95 5 GLY B C 1
ATOM 2179 O O . GLY B 1 5 ? 9.875 16.625 22.328 1 95 5 GLY B O 1
ATOM 2180 N N . PHE B 1 6 ? 9.078 16.641 20.281 1 97.31 6 PHE B N 1
ATOM 2181 C CA . PHE B 1 6 ? 9.562 15.289 20.031 1 97.31 6 PHE B CA 1
ATOM 2182 C C . PHE B 1 6 ? 10.242 15.211 18.672 1 97.31 6 PHE B C 1
ATOM 2184 O O . PHE B 1 6 ? 10.094 16.109 17.844 1 97.31 6 PHE B O 1
ATOM 2191 N N . ASP B 1 7 ? 11.047 14.172 18.516 1 98.12 7 ASP B N 1
ATOM 2192 C CA . ASP B 1 7 ? 11.719 13.914 17.25 1 98.12 7 ASP B CA 1
ATOM 2193 C C . ASP B 1 7 ? 10.867 13.047 16.328 1 98.12 7 ASP B C 1
ATOM 2195 O O . ASP B 1 7 ? 10.172 12.141 16.797 1 98.12 7 ASP B O 1
ATOM 2199 N N . VAL B 1 8 ? 10.93 13.367 15.055 1 98.5 8 VAL B N 1
ATOM 2200 C CA . VAL B 1 8 ? 10.18 12.555 14.109 1 98.5 8 VAL B CA 1
ATOM 2201 C C . VAL B 1 8 ? 11.094 12.094 12.977 1 98.5 8 VAL B C 1
ATOM 2203 O O . VAL B 1 8 ? 12.078 12.766 12.656 1 98.5 8 VAL B O 1
ATOM 2206 N N . GLY B 1 9 ? 10.797 11.023 12.391 1 98.19 9 GLY B N 1
ATOM 2207 C CA . GLY B 1 9 ? 11.57 10.398 11.328 1 98.19 9 GLY B CA 1
ATOM 2208 C C . GLY B 1 9 ? 11.484 8.891 11.328 1 98.19 9 GLY B C 1
ATOM 2209 O O . GLY B 1 9 ? 10.758 8.305 12.133 1 98.19 9 GLY B O 1
ATOM 2210 N N . LEU B 1 10 ? 12.258 8.258 10.477 1 98 10 LEU B N 1
ATOM 2211 C CA . LEU B 1 10 ? 12.172 6.816 10.289 1 98 10 LEU B CA 1
ATOM 2212 C C . LEU B 1 10 ? 12.938 6.078 11.383 1 98 10 LEU B C 1
ATOM 2214 O O . LEU B 1 10 ? 12.797 4.863 11.531 1 98 10 LEU B O 1
ATOM 2218 N N . GLU B 1 11 ? 13.648 6.871 12.18 1 97.5 11 GLU B N 1
ATOM 2219 C CA . GLU B 1 11 ? 14.359 6.262 13.305 1 97.5 11 GLU B CA 1
ATOM 2220 C C . GLU B 1 11 ? 13.617 6.496 14.617 1 97.5 11 GLU B C 1
ATOM 2222 O O . GLU B 1 11 ? 14.109 6.141 15.688 1 97.5 11 GLU B O 1
ATOM 2227 N N . GLN B 1 12 ? 12.516 7.125 14.508 1 98.31 12 GLN B N 1
ATOM 2228 C CA . GLN B 1 12 ? 11.703 7.453 15.672 1 98.31 12 GLN B CA 1
ATOM 2229 C C . GLN B 1 12 ? 10.367 6.719 15.641 1 98.31 12 GLN B C 1
ATOM 2231 O O . GLN B 1 12 ? 9.953 6.219 14.586 1 98.31 12 GLN B O 1
ATOM 2236 N N . ARG B 1 13 ? 9.734 6.684 16.75 1 97.81 13 ARG B N 1
ATOM 2237 C CA . ARG B 1 13 ? 8.406 6.094 16.859 1 97.81 13 ARG B CA 1
ATOM 2238 C C . ARG B 1 13 ? 7.398 6.848 15.992 1 97.81 13 ARG B C 1
ATOM 2240 O O . ARG B 1 13 ? 7.461 8.078 15.883 1 97.81 13 ARG B O 1
ATOM 2247 N N . LEU B 1 14 ? 6.461 6.086 15.43 1 98.88 14 LEU B N 1
ATOM 2248 C CA . LEU B 1 14 ? 5.359 6.633 14.641 1 98.88 14 LEU B CA 1
ATOM 2249 C C . LEU B 1 14 ? 4.609 7.703 15.43 1 98.88 14 LEU B C 1
ATOM 2251 O O . LEU B 1 14 ? 4.297 7.508 16.609 1 98.88 14 LEU B O 1
ATOM 2255 N N . PHE B 1 15 ? 4.383 8.836 14.844 1 98.94 15 PHE B N 1
ATOM 2256 C CA . PHE B 1 15 ? 3.557 9.828 15.516 1 98.94 15 PHE B CA 1
ATOM 2257 C C . PHE B 1 15 ? 2.209 9.977 14.812 1 98.94 15 PHE B C 1
ATOM 2259 O O . PHE B 1 15 ? 2.033 9.508 13.688 1 98.94 15 PHE B O 1
ATOM 2266 N N . LEU B 1 16 ? 1.249 10.648 15.531 1 98.94 16 LEU B N 1
ATOM 2267 C CA . LEU B 1 16 ? -0.126 10.758 15.055 1 98.94 16 LEU B CA 1
ATOM 2268 C C . LEU B 1 16 ? -0.542 12.219 14.93 1 98.94 16 LEU B C 1
ATOM 2270 O O . LEU B 1 16 ? -0.254 13.031 15.812 1 98.94 16 LEU B O 1
ATOM 2274 N N . ILE B 1 17 ? -1.079 12.586 13.789 1 98.94 17 ILE B N 1
ATOM 2275 C CA . ILE B 1 17 ? -1.901 13.781 13.633 1 98.94 17 ILE B CA 1
ATOM 2276 C C . ILE B 1 17 ? -3.365 13.375 13.469 1 98.94 17 ILE B C 1
ATOM 2278 O O . ILE B 1 17 ? -3.723 12.688 12.516 1 98.94 17 ILE B O 1
ATOM 2282 N N . ALA B 1 18 ? -4.211 13.789 14.414 1 98.94 18 ALA B N 1
ATOM 2283 C CA . ALA B 1 18 ? -5.582 13.289 14.297 1 98.94 18 ALA B CA 1
ATOM 2284 C C . ALA B 1 18 ? -6.57 14.234 14.969 1 98.94 18 ALA B C 1
ATOM 2286 O O . ALA B 1 18 ? -6.188 15.023 15.836 1 98.94 18 ALA B O 1
ATOM 2287 N N . GLY B 1 19 ? -7.73 14.172 14.656 1 98.81 19 GLY B N 1
ATOM 2288 C CA . GLY B 1 19 ? -8.859 14.93 15.164 1 98.81 19 GLY B CA 1
ATOM 2289 C C . GLY B 1 19 ? -10 15.047 14.172 1 98.81 19 GLY B C 1
ATOM 2290 O O . GLY B 1 19 ? -9.953 14.453 13.094 1 98.81 19 GLY B O 1
ATOM 2291 N N . PRO B 1 20 ? -11.039 15.789 14.562 1 98.62 20 PRO B N 1
ATOM 2292 C CA . PRO B 1 20 ? -12.141 15.984 13.625 1 98.62 20 PRO B CA 1
ATOM 2293 C C . PRO B 1 20 ? -11.734 16.797 12.398 1 98.62 20 PRO B C 1
ATOM 2295 O O . PRO B 1 20 ? -10.805 17.609 12.469 1 98.62 20 PRO B O 1
ATOM 2298 N N . CYS B 1 21 ? -12.445 16.578 11.328 1 97.81 21 CYS B N 1
ATOM 2299 C CA . CYS B 1 21 ? -12.156 17.281 10.086 1 97.81 21 CYS B CA 1
ATOM 2300 C C . CYS B 1 21 ? -12.352 18.781 10.258 1 97.81 21 CYS B C 1
ATOM 2302 O O . CYS B 1 21 ? -11.523 19.578 9.789 1 97.81 21 CYS B O 1
ATOM 2304 N N . VAL B 1 22 ? -13.43 19.125 10.875 1 97.75 22 VAL B N 1
ATOM 2305 C CA . VAL B 1 22 ? -13.789 20.531 11.07 1 97.75 22 VAL B CA 1
ATOM 2306 C C . VAL B 1 22 ? -14.305 20.734 12.492 1 97.75 22 VAL B C 1
ATOM 2308 O O . VAL B 1 22 ? -14.836 19.812 13.109 1 97.75 22 VAL B O 1
ATOM 2311 N N . ILE B 1 23 ? -14.125 21.938 12.984 1 98.44 23 ILE B N 1
ATOM 2312 C CA . ILE B 1 23 ? -14.633 22.281 14.312 1 98.44 23 ILE B CA 1
ATOM 2313 C C . ILE B 1 23 ? -16.156 22.453 14.258 1 98.44 23 ILE B C 1
ATOM 2315 O O . ILE B 1 23 ? -16.656 23.391 13.664 1 98.44 23 ILE B O 1
ATOM 2319 N N . GLU B 1 24 ? -16.75 21.5 14.867 1 98 24 GLU B N 1
ATOM 2320 C CA . GLU B 1 24 ? -18.203 21.547 14.938 1 98 24 GLU B CA 1
ATOM 2321 C C . GLU B 1 24 ? -18.688 22.219 16.219 1 98 24 GLU B C 1
ATOM 2323 O O . GLU B 1 24 ? -19.688 22.938 16.219 1 98 24 GLU B O 1
ATOM 2328 N N . SER B 1 25 ? -18.047 21.969 17.312 1 97.62 25 SER B N 1
ATOM 2329 C CA . SER B 1 25 ? -18.266 22.594 18.609 1 97.62 25 SER B CA 1
ATOM 2330 C C . SER B 1 25 ? -17.047 22.469 19.516 1 97.62 25 SER B C 1
ATOM 2332 O O . SER B 1 25 ? -16.203 21.578 19.312 1 97.62 25 SER B O 1
ATOM 2334 N N . ALA B 1 26 ? -16.969 23.391 20.453 1 98.25 26 ALA B N 1
ATOM 2335 C CA . ALA B 1 26 ? -15.867 23.328 21.406 1 98.25 26 ALA B CA 1
ATOM 2336 C C . ALA B 1 26 ? -15.875 22.031 22.188 1 98.25 26 ALA B C 1
ATOM 2338 O O . ALA B 1 26 ? -14.828 21.422 22.406 1 98.25 26 ALA B O 1
ATOM 2339 N N . GLN B 1 27 ? -17.016 21.609 22.578 1 98.31 27 GLN B N 1
ATOM 2340 C CA . GLN B 1 27 ? -17.141 20.406 23.391 1 98.31 27 GLN B CA 1
ATOM 2341 C C . GLN B 1 27 ? -16.688 19.172 22.625 1 98.31 27 GLN B C 1
ATOM 2343 O O . GLN B 1 27 ? -15.977 18.328 23.156 1 98.31 27 GLN B O 1
ATOM 2348 N N . LEU B 1 28 ? -17.078 19.062 21.391 1 98.44 28 LEU B N 1
ATOM 2349 C CA . LEU B 1 28 ? -16.672 17.922 20.578 1 98.44 28 LEU B CA 1
ATOM 2350 C C . LEU B 1 28 ? -15.156 17.875 20.438 1 98.44 28 LEU B C 1
ATOM 2352 O O . LEU B 1 28 ? -14.562 16.797 20.547 1 98.44 28 LEU B O 1
ATOM 2356 N N . GLN B 1 29 ? -14.555 19.031 20.188 1 98.75 29 GLN B N 1
ATOM 2357 C CA . GLN B 1 29 ? -13.102 19.078 20.078 1 98.75 29 GLN B CA 1
ATOM 2358 C C . GLN B 1 29 ? -12.422 18.594 21.359 1 98.75 29 GLN B C 1
ATOM 2360 O O . GLN B 1 29 ? -11.5 17.781 21.312 1 98.75 29 GLN B O 1
ATOM 2365 N N . MET B 1 30 ? -12.922 19.094 22.5 1 98.69 30 MET B N 1
ATOM 2366 C CA . MET B 1 30 ? -12.344 18.75 23.797 1 98.69 30 MET B CA 1
ATOM 2367 C C . MET B 1 30 ? -12.484 17.266 24.062 1 98.69 30 MET B C 1
ATOM 2369 O O . MET B 1 30 ? -11.531 16.609 24.516 1 98.69 30 MET B O 1
ATOM 2373 N N . ASP B 1 31 ? -13.602 16.703 23.766 1 98.69 31 ASP B N 1
ATOM 2374 C CA . ASP B 1 31 ? -13.867 15.289 24.047 1 98.69 31 ASP B CA 1
ATOM 2375 C C . ASP B 1 31 ? -12.977 14.391 23.188 1 98.69 31 ASP B C 1
ATOM 2377 O O . ASP B 1 31 ? -12.359 13.453 23.688 1 98.69 31 ASP B O 1
ATOM 2381 N N . VAL B 1 32 ? -12.93 14.688 21.906 1 98.88 32 VAL B N 1
ATOM 2382 C CA . VAL B 1 32 ? -12.156 13.875 20.984 1 98.88 32 VAL B CA 1
ATOM 2383 C C . VAL B 1 32 ? -10.664 13.992 21.312 1 98.88 32 VAL B C 1
ATOM 2385 O O . VAL B 1 32 ? -9.961 12.984 21.391 1 98.88 32 VAL B O 1
ATOM 2388 N N . ALA B 1 33 ? -10.234 15.195 21.547 1 98.94 33 ALA B N 1
ATOM 2389 C CA . ALA B 1 33 ? -8.836 15.414 21.891 1 98.94 33 ALA B CA 1
ATOM 2390 C C . ALA B 1 33 ? -8.453 14.664 23.156 1 98.94 33 ALA B C 1
ATOM 2392 O O . ALA B 1 33 ? -7.383 14.055 23.234 1 98.94 33 ALA B O 1
ATOM 2393 N N . GLY B 1 34 ? -9.305 14.773 24.156 1 98.88 34 GLY B N 1
ATOM 2394 C CA . GLY B 1 34 ? -9.055 14.07 25.406 1 98.88 34 GLY B CA 1
ATOM 2395 C C . GLY B 1 34 ? -8.938 12.57 25.234 1 98.88 34 GLY B C 1
ATOM 2396 O O . GLY B 1 34 ? -8.023 11.945 25.781 1 98.88 34 GLY B O 1
ATOM 2397 N N . GLN B 1 35 ? -9.812 11.992 24.5 1 98.81 35 GLN B N 1
ATOM 2398 C CA . GLN B 1 35 ? -9.797 10.547 24.266 1 98.81 35 GLN B CA 1
ATOM 2399 C C . GLN B 1 35 ? -8.555 10.133 23.5 1 98.81 35 GLN B C 1
ATOM 2401 O O . GLN B 1 35 ? -7.906 9.141 23.844 1 98.81 35 GLN B O 1
ATOM 2406 N N . LEU B 1 36 ? -8.219 10.867 22.469 1 98.94 36 LEU B N 1
ATOM 2407 C CA . LEU B 1 36 ? -7.031 10.547 21.672 1 98.94 36 LEU B CA 1
ATOM 2408 C C . LEU B 1 36 ? -5.773 10.688 22.531 1 98.94 36 LEU B C 1
ATOM 2410 O O . LEU B 1 36 ? -4.832 9.906 22.375 1 98.94 36 LEU B O 1
ATOM 2414 N N . ARG B 1 37 ? -5.758 11.75 23.391 1 98.88 37 ARG B N 1
ATOM 2415 C CA . ARG B 1 37 ? -4.625 11.938 24.281 1 98.88 37 ARG B CA 1
ATOM 2416 C C . ARG B 1 37 ? -4.422 10.711 25.172 1 98.88 37 ARG B C 1
ATOM 2418 O O . ARG B 1 37 ? -3.293 10.242 25.344 1 98.88 37 ARG B O 1
ATOM 2425 N N . GLU B 1 38 ? -5.484 10.195 25.688 1 98.81 38 GLU B N 1
ATOM 2426 C CA . GLU B 1 38 ? -5.406 9.016 26.547 1 98.81 38 GLU B CA 1
ATOM 2427 C C . GLU B 1 38 ? -4.891 7.805 25.781 1 98.81 38 GLU B C 1
ATOM 2429 O O . GLU B 1 38 ? -4.012 7.086 26.266 1 98.81 38 GLU B O 1
ATOM 2434 N N . ILE B 1 39 ? -5.434 7.574 24.625 1 98.75 39 ILE B N 1
ATOM 2435 C CA . ILE B 1 39 ? -5.051 6.43 23.797 1 98.75 39 ILE B CA 1
ATOM 2436 C C . ILE B 1 39 ? -3.57 6.523 23.438 1 98.75 39 ILE B C 1
ATOM 2438 O O . ILE B 1 39 ? -2.822 5.559 23.609 1 98.75 39 ILE B O 1
ATOM 2442 N N . THR B 1 40 ? -3.139 7.676 22.969 1 98.81 40 THR B N 1
ATOM 2443 C CA . THR B 1 40 ? -1.768 7.836 22.5 1 98.81 40 THR B CA 1
ATOM 2444 C C . THR B 1 40 ? -0.786 7.785 23.672 1 98.81 40 THR B C 1
ATOM 2446 O O . THR B 1 40 ? 0.333 7.285 23.531 1 98.81 40 THR B O 1
ATOM 2449 N N . ALA B 1 41 ? -1.193 8.328 24.812 1 98.56 41 ALA B N 1
ATOM 2450 C CA . ALA B 1 41 ? -0.352 8.234 26.016 1 98.56 41 ALA B CA 1
ATOM 2451 C C . ALA B 1 41 ? -0.102 6.781 26.391 1 98.56 41 ALA B C 1
ATOM 2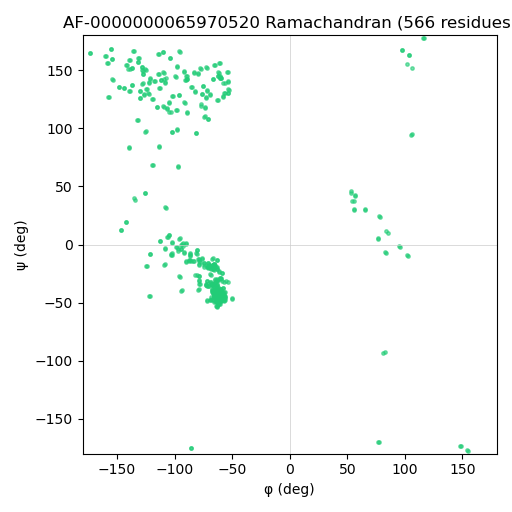453 O O . ALA B 1 41 ? 1.031 6.395 26.688 1 98.56 41 ALA B O 1
ATOM 2454 N N . ARG B 1 42 ? -1.103 5.988 26.312 1 98.44 42 ARG B N 1
ATOM 2455 C CA . ARG B 1 42 ? -0.988 4.57 26.656 1 98.44 42 ARG B CA 1
ATOM 2456 C C . ARG B 1 42 ? -0.057 3.852 25.688 1 98.44 42 ARG B C 1
ATOM 2458 O O . ARG B 1 42 ? 0.665 2.932 26.078 1 98.44 42 ARG B O 1
ATOM 2465 N N . LEU B 1 43 ? -0.065 4.297 24.453 1 98.5 43 LEU B N 1
ATOM 2466 C CA . LEU B 1 43 ? 0.703 3.633 23.406 1 98.5 43 LEU B CA 1
ATOM 2467 C C . LEU B 1 43 ? 2.096 4.242 23.281 1 98.5 43 LEU B C 1
ATOM 2469 O O . LEU B 1 43 ? 2.918 3.764 22.5 1 98.5 43 LEU B O 1
ATOM 2473 N N . GLY B 1 44 ? 2.375 5.359 24.016 1 98.06 44 GLY B N 1
ATOM 2474 C CA . GLY B 1 44 ? 3.633 6.07 23.859 1 98.06 44 GLY B CA 1
ATOM 2475 C C . GLY B 1 44 ? 3.799 6.707 22.5 1 98.06 44 GLY B C 1
ATOM 2476 O O . GLY B 1 44 ? 4.906 6.762 21.953 1 98.06 44 GLY B O 1
ATOM 2477 N N . MET B 1 45 ? 2.758 7.066 21.906 1 98.38 45 MET B N 1
ATOM 2478 C CA . MET B 1 45 ? 2.748 7.629 20.562 1 98.38 45 MET B CA 1
ATOM 2479 C C . MET B 1 45 ? 2.678 9.148 20.609 1 98.38 45 MET B C 1
ATOM 2481 O O . MET B 1 45 ? 1.736 9.719 21.172 1 98.38 45 MET B O 1
ATOM 2485 N N . PRO B 1 46 ? 3.775 9.859 20.094 1 98.81 46 PRO B N 1
ATOM 2486 C CA . PRO B 1 46 ? 3.625 11.312 19.984 1 98.81 46 PRO B CA 1
ATOM 2487 C C . PRO B 1 46 ? 2.383 11.719 19.203 1 98.81 46 PRO B C 1
ATOM 2489 O O . PRO B 1 46 ? 2.029 11.07 18.219 1 98.81 46 PRO B O 1
ATOM 2492 N N . PHE B 1 47 ? 1.754 12.797 19.734 1 98.81 47 PHE B N 1
ATOM 2493 C CA . PHE B 1 47 ? 0.424 13.102 19.219 1 98.81 47 PHE B CA 1
ATOM 2494 C C . PHE B 1 47 ? 0.247 14.602 19.047 1 98.81 47 PHE B C 1
ATOM 2496 O O . PHE B 1 47 ? 0.634 15.391 19.906 1 98.81 47 PHE B O 1
ATOM 2503 N N . ILE B 1 48 ? -0.28 14.984 17.812 1 98.94 48 ILE B N 1
ATOM 2504 C CA . ILE B 1 48 ? -0.7 16.344 17.5 1 98.94 48 ILE B CA 1
ATOM 2505 C C . ILE B 1 48 ? -2.189 16.359 17.172 1 98.94 48 ILE B C 1
ATOM 2507 O O . ILE B 1 48 ? -2.637 15.641 16.266 1 98.94 48 ILE B O 1
ATOM 2511 N N . PHE B 1 49 ? -2.961 17.219 17.906 1 98.94 49 PHE B N 1
ATOM 2512 C CA . PHE B 1 49 ? -4.395 17.328 17.656 1 98.94 49 PHE B CA 1
ATOM 2513 C C . PHE B 1 49 ? -4.672 18.25 16.484 1 98.94 49 PHE B C 1
ATOM 2515 O O . PHE B 1 49 ? -4.105 19.328 16.391 1 98.94 49 PHE B O 1
ATOM 2522 N N . LYS B 1 50 ? -5.516 17.766 15.578 1 98.75 50 LYS B N 1
ATOM 2523 C CA . LYS B 1 50 ? -5.816 18.531 14.375 1 98.75 50 LYS B CA 1
ATOM 2524 C C . LYS B 1 50 ? -7.316 18.797 14.25 1 98.75 50 LYS B C 1
ATOM 2526 O O . LYS B 1 50 ? -8.133 17.953 14.594 1 98.75 50 LYS B O 1
ATOM 2531 N N . SER B 1 51 ? -7.629 19.969 13.844 1 98.69 51 SER B N 1
ATOM 2532 C CA . SER B 1 51 ? -8.953 20.312 13.336 1 98.69 51 SER B CA 1
ATOM 2533 C C . SER B 1 51 ? -8.906 21.578 12.492 1 98.69 51 SER B C 1
ATOM 2535 O O . SER B 1 51 ? -7.91 22.312 12.516 1 98.69 51 SER B O 1
ATOM 2537 N N . SER B 1 52 ? -9.938 21.781 11.703 1 98.31 52 SER B N 1
ATOM 2538 C CA . SER B 1 52 ? -9.977 22.938 10.82 1 98.31 52 SER B CA 1
ATOM 2539 C C . SER B 1 52 ? -11 23.969 11.297 1 98.31 52 SER B C 1
ATOM 2541 O O . SER B 1 52 ? -12.094 23.594 11.734 1 98.31 52 SER B O 1
ATOM 2543 N N . PHE B 1 53 ? -10.641 25.281 11.211 1 98.12 53 PHE B N 1
ATOM 2544 C CA . PHE B 1 53 ? -11.57 26.328 11.617 1 98.12 53 PHE B CA 1
ATOM 2545 C C . PHE B 1 53 ? -12.43 26.781 10.438 1 98.12 53 PHE B C 1
ATOM 2547 O O . PHE B 1 53 ? -13.438 27.453 10.617 1 98.12 53 PHE B O 1
ATOM 2554 N N . ASP B 1 54 ? -11.93 26.344 9.258 1 95.12 54 ASP B N 1
ATOM 2555 C CA . ASP B 1 54 ? -12.617 26.719 8.031 1 95.12 54 ASP B CA 1
ATOM 2556 C C . ASP B 1 54 ? -12.297 25.75 6.898 1 95.12 54 ASP B C 1
ATOM 2558 O O . ASP B 1 54 ? -11.133 25.5 6.594 1 95.12 54 ASP B O 1
ATOM 2562 N N . LYS B 1 55 ? -13.391 25.234 6.309 1 93.12 55 LYS B N 1
ATOM 2563 C CA . LYS B 1 55 ? -13.227 24.438 5.105 1 93.12 55 LYS B CA 1
ATOM 2564 C C . LYS B 1 55 ? -13.469 25.25 3.846 1 93.12 55 LYS B C 1
ATOM 2566 O O . LYS B 1 55 ? -14.602 25.328 3.357 1 93.12 55 LYS B O 1
ATOM 2571 N N . ALA B 1 56 ? -12.43 25.688 3.26 1 86.62 56 ALA B N 1
ATOM 2572 C CA . ALA B 1 56 ? -12.539 26.625 2.15 1 86.62 56 ALA B CA 1
ATOM 2573 C C . ALA B 1 56 ? -12.562 25.906 0.81 1 86.62 56 ALA B C 1
ATOM 2575 O O . ALA B 1 56 ? -12.609 26.531 -0.248 1 86.62 56 ALA B O 1
ATOM 2576 N N . ASN B 1 57 ? -12.516 24.594 0.786 1 83.31 57 ASN B N 1
ATOM 2577 C CA . ASN B 1 57 ? -12.461 23.797 -0.441 1 83.31 57 ASN B CA 1
ATOM 2578 C C . ASN B 1 57 ? -13.57 22.75 -0.488 1 83.31 57 ASN B C 1
ATOM 2580 O O . ASN B 1 57 ? -13.344 21.609 -0.895 1 83.31 57 ASN B O 1
ATOM 2584 N N . ARG B 1 58 ? -14.734 23.188 -0.12 1 81.06 58 ARG B N 1
ATOM 2585 C CA . ARG B 1 58 ? -15.891 22.297 -0.176 1 81.06 58 ARG B CA 1
ATOM 2586 C C . ARG B 1 58 ? -16.406 22.156 -1.605 1 81.06 58 ARG B C 1
ATOM 2588 O O . ARG B 1 58 ? -16.234 23.078 -2.42 1 81.06 58 ARG B O 1
ATOM 2595 N N . SER B 1 59 ? -17 21.031 -1.891 1 77.06 59 SER B N 1
ATOM 2596 C CA . SER B 1 59 ? -17.562 20.797 -3.219 1 77.06 59 SER B CA 1
ATOM 2597 C C . SER B 1 59 ? -18.719 21.734 -3.512 1 77.06 59 SER B C 1
ATOM 2599 O O . SER B 1 59 ? -18.953 22.109 -4.664 1 77.06 59 SER B O 1
ATOM 2601 N N . SER B 1 60 ? -19.406 22.109 -2.367 1 80.06 60 SER B N 1
ATOM 2602 C CA . SER B 1 60 ? -20.578 22.969 -2.529 1 80.06 60 SER B CA 1
ATOM 2603 C C . SER B 1 60 ? -20.484 24.188 -1.625 1 80.06 60 SER B C 1
ATOM 2605 O O . SER B 1 60 ? -19.984 24.109 -0.506 1 80.06 60 SER B O 1
ATOM 2607 N N . GLY B 1 61 ? -21.078 25.266 -2.086 1 83.5 61 GLY B N 1
ATOM 2608 C CA . GLY B 1 61 ? -21.078 26.5 -1.327 1 83.5 61 GLY B CA 1
ATOM 2609 C C . GLY B 1 61 ? -22.016 26.484 -0.139 1 83.5 61 GLY B C 1
ATOM 2610 O O . GLY B 1 61 ? -21.891 27.297 0.774 1 83.5 61 GLY B O 1
ATOM 2611 N N . SER B 1 62 ? -22.922 25.562 -0.083 1 84.38 62 SER B N 1
ATOM 2612 C CA . SER B 1 62 ? -23.938 25.516 0.967 1 84.38 62 SER B CA 1
ATOM 2613 C C . SER B 1 62 ? -23.5 24.609 2.117 1 84.38 62 SER B C 1
ATOM 2615 O O . SER B 1 62 ? -24.172 24.547 3.148 1 84.38 62 SER B O 1
ATOM 2617 N N . SER B 1 63 ? -22.359 24.062 1.95 1 88 63 SER B N 1
ATOM 2618 C CA . SER B 1 63 ? -21.875 23.125 2.953 1 88 63 SER B CA 1
ATOM 2619 C C . SER B 1 63 ? -21.297 23.844 4.164 1 88 63 SER B C 1
ATOM 2621 O O . SER B 1 63 ? -20.766 24.953 4.035 1 88 63 SER B O 1
ATOM 2623 N N . TYR B 1 64 ? -21.453 23.25 5.348 1 91.62 64 TYR B N 1
ATOM 2624 C CA . TYR B 1 64 ? -20.859 23.781 6.566 1 91.62 64 TYR B CA 1
ATOM 2625 C C . TYR B 1 64 ? -19.359 23.938 6.426 1 91.62 64 TYR B C 1
ATOM 2627 O O . TYR B 1 64 ? -18.672 23.016 5.965 1 91.62 64 TYR B O 1
ATOM 2635 N N . ARG B 1 65 ? -18.781 25.016 6.918 1 93.12 65 ARG B N 1
ATOM 2636 C CA . ARG B 1 65 ? -17.359 25.281 6.691 1 93.12 65 ARG B CA 1
ATOM 2637 C C . ARG B 1 65 ? -16.609 25.406 8.008 1 93.12 65 ARG B C 1
ATOM 2639 O O . ARG B 1 65 ? -15.375 25.406 8.031 1 93.12 65 ARG B O 1
ATOM 2646 N N . GLY B 1 66 ? -17.312 25.438 9.164 1 94.62 66 GLY B N 1
ATOM 2647 C CA . GLY B 1 66 ? -16.688 25.672 10.461 1 94.62 66 GLY B CA 1
ATOM 2648 C C . GLY B 1 66 ? -17.156 26.953 11.125 1 94.62 66 GLY B C 1
ATOM 2649 O O . GLY B 1 66 ? -17.938 27.719 10.547 1 94.62 66 GLY B O 1
ATOM 2650 N N . PRO B 1 67 ? -16.703 27.25 12.305 1 96.62 67 PRO B N 1
ATOM 2651 C CA . PRO B 1 67 ? -17.141 28.422 13.07 1 96.62 67 PRO B CA 1
ATOM 2652 C C . PRO B 1 67 ? -16.453 29.719 12.625 1 96.62 67 PRO B C 1
ATOM 2654 O O . PRO B 1 67 ? -16.781 30.797 13.125 1 96.62 67 PRO B O 1
ATOM 2657 N N . GLY B 1 68 ? -15.539 29.609 11.734 1 96.19 68 GLY B N 1
ATOM 2658 C CA . GLY B 1 68 ? -14.734 30.75 11.328 1 96.19 68 GLY B CA 1
ATOM 2659 C C . GLY B 1 68 ? -13.391 30.812 12.031 1 96.19 68 GLY B C 1
ATOM 2660 O O . GLY B 1 68 ? -13.148 30.078 12.992 1 96.19 68 GLY B O 1
ATOM 2661 N N . ARG B 1 69 ? -12.547 31.656 11.516 1 97.38 69 ARG B N 1
ATOM 2662 C CA . ARG B 1 69 ? -11.148 31.688 11.922 1 97.38 69 ARG B CA 1
ATOM 2663 C C . ARG B 1 69 ? -11.016 32.062 13.398 1 97.38 69 ARG B C 1
ATOM 2665 O O . ARG B 1 69 ? -10.398 31.344 14.18 1 97.38 69 ARG B O 1
ATOM 2672 N N . ASP B 1 70 ? -11.648 33.188 13.781 1 97.81 70 ASP B N 1
ATOM 2673 C CA . ASP B 1 70 ? -11.445 33.688 15.133 1 97.81 70 ASP B CA 1
ATOM 2674 C C . ASP B 1 70 ? -11.977 32.719 16.172 1 97.81 70 ASP B C 1
ATOM 2676 O O . ASP B 1 70 ? -11.242 32.312 17.078 1 97.81 70 ASP B O 1
ATOM 2680 N N . LYS B 1 71 ? -13.188 32.344 16.016 1 98.31 71 LYS B N 1
ATOM 2681 C CA . LYS B 1 71 ? -13.789 31.406 16.953 1 98.31 71 LYS B CA 1
ATOM 2682 C C . LYS B 1 71 ? -13.078 30.062 16.922 1 98.31 71 LYS B C 1
ATOM 2684 O O . LYS B 1 71 ? -12.852 29.438 17.969 1 98.31 71 LYS B O 1
ATOM 2689 N N . GLY B 1 72 ? -12.75 29.578 15.758 1 98.56 72 GLY B N 1
ATOM 2690 C CA . GLY B 1 72 ? -12.062 28.312 15.625 1 98.56 72 GLY B CA 1
ATOM 2691 C C . GLY B 1 72 ? -10.695 28.297 16.281 1 98.56 72 GLY B C 1
ATOM 2692 O O . GLY B 1 72 ? -10.336 27.344 16.969 1 98.56 72 GLY B O 1
ATOM 2693 N N . LEU B 1 73 ? -9.93 29.328 16.078 1 98.75 73 LEU B N 1
ATOM 2694 C CA . LEU B 1 73 ? -8.602 29.422 16.672 1 98.75 73 LEU B CA 1
ATOM 2695 C C . LEU B 1 73 ? -8.695 29.531 18.188 1 98.75 73 LEU B C 1
ATOM 2697 O O . LEU B 1 73 ? -7.828 29.016 18.906 1 98.75 73 LEU B O 1
ATOM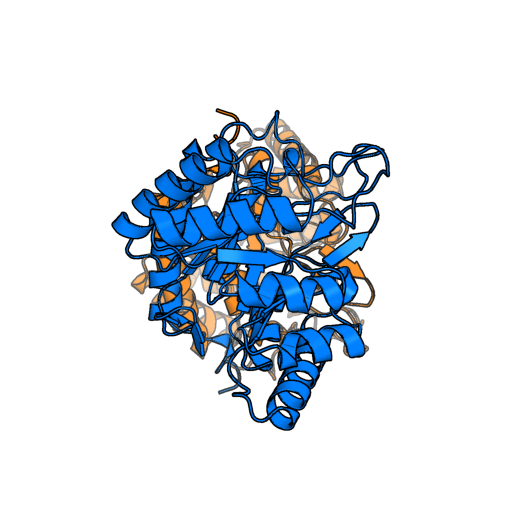 2701 N N . GLU B 1 74 ? -9.734 30.219 18.641 1 98.69 74 GLU B N 1
ATOM 2702 C CA . GLU B 1 74 ? -9.961 30.266 20.078 1 98.69 74 GLU B CA 1
ATOM 2703 C C . GLU B 1 74 ? -10.188 28.859 20.656 1 98.69 74 GLU B C 1
ATOM 2705 O O . GLU B 1 74 ? -9.648 28.531 21.703 1 98.69 74 GLU B O 1
ATOM 2710 N N . ILE B 1 75 ? -10.977 28.078 19.984 1 98.75 75 ILE B N 1
ATOM 2711 C CA . ILE B 1 75 ? -11.281 26.719 20.422 1 98.75 75 ILE B CA 1
ATOM 2712 C C . ILE B 1 75 ? -10 25.891 20.406 1 98.75 75 ILE B C 1
ATOM 2714 O O . ILE B 1 75 ? -9.727 25.156 21.359 1 98.75 75 ILE B O 1
ATOM 2718 N N . LEU B 1 76 ? -9.188 26 19.375 1 98.81 76 LEU B N 1
ATOM 2719 C CA . LEU B 1 76 ? -7.938 25.25 19.297 1 98.81 76 LEU B CA 1
ATOM 2720 C C . LEU B 1 76 ? -6.98 25.688 20.406 1 98.81 76 LEU B C 1
ATOM 2722 O O . LEU B 1 76 ? -6.273 24.859 20.984 1 98.81 76 LEU B O 1
ATOM 2726 N N . ALA B 1 77 ? -6.98 27 20.688 1 98.75 77 ALA B N 1
ATOM 2727 C CA . ALA B 1 77 ? -6.16 27.5 21.781 1 98.75 77 ALA B CA 1
ATOM 2728 C C . ALA B 1 77 ? -6.574 26.859 23.109 1 98.75 77 ALA B C 1
ATOM 2730 O O . ALA B 1 77 ? -5.723 26.562 23.953 1 98.75 77 ALA B O 1
ATOM 2731 N N . ARG B 1 78 ? -7.828 26.781 23.266 1 98.62 78 ARG B N 1
ATOM 2732 C CA . ARG B 1 78 ? -8.352 26.172 24.484 1 98.62 78 ARG B CA 1
ATOM 2733 C C . ARG B 1 78 ? -7.91 24.719 24.609 1 98.62 78 ARG B C 1
ATOM 2735 O O . ARG B 1 78 ? -7.477 24.266 25.672 1 98.62 78 ARG B O 1
ATOM 2742 N N . VAL B 1 79 ? -8.016 23.922 23.531 1 98.62 79 VAL B N 1
ATOM 2743 C CA . VAL B 1 79 ? -7.57 22.531 23.516 1 98.62 79 VAL B CA 1
ATOM 2744 C C . VAL B 1 79 ? -6.094 22.453 23.891 1 98.62 79 VAL B C 1
ATOM 2746 O O . VAL B 1 79 ? -5.711 21.656 24.75 1 98.62 79 VAL B O 1
ATOM 2749 N N . ARG B 1 80 ? -5.324 23.281 23.281 1 98.56 80 ARG B N 1
ATOM 2750 C CA . ARG B 1 80 ? -3.887 23.344 23.531 1 98.56 80 ARG B CA 1
ATOM 2751 C C . ARG B 1 80 ? -3.592 23.609 25 1 98.56 80 ARG B C 1
ATOM 2753 O O . ARG B 1 80 ? -2.783 22.906 25.609 1 98.56 80 ARG B O 1
ATOM 2760 N N . ARG B 1 81 ? -4.234 24.578 25.562 1 98.25 81 ARG B N 1
ATOM 2761 C CA . ARG B 1 81 ? -3.982 25.016 26.938 1 98.25 81 ARG B CA 1
ATOM 2762 C C . ARG B 1 81 ? -4.496 24 27.938 1 98.25 81 ARG B C 1
ATOM 2764 O O . ARG B 1 81 ? -3.775 23.609 28.859 1 98.25 81 ARG B O 1
ATOM 2771 N N . GLU B 1 82 ? -5.652 23.578 27.766 1 98.5 82 GLU B N 1
ATOM 2772 C CA . GLU B 1 82 ? -6.32 22.766 28.797 1 98.5 82 GLU B CA 1
ATOM 2773 C C . GLU B 1 82 ? -5.832 21.328 28.766 1 98.5 82 GLU B C 1
ATOM 2775 O O . GLU B 1 82 ? -5.801 20.656 29.797 1 98.5 82 GLU B O 1
ATOM 2780 N N . LEU B 1 83 ? -5.453 20.828 27.594 1 98.5 83 LEU B N 1
ATOM 2781 C CA . LEU B 1 83 ? -5.059 19.422 27.484 1 98.5 83 LEU B CA 1
ATOM 2782 C C . LEU B 1 83 ? -3.551 19.297 27.281 1 98.5 83 LEU B C 1
ATOM 2784 O O . LEU B 1 83 ? -3.021 18.188 27.219 1 98.5 83 LEU B O 1
ATOM 2788 N N . ALA B 1 84 ? -2.842 20.422 27.156 1 97.69 84 ALA B N 1
ATOM 2789 C CA . ALA B 1 84 ? -1.397 20.438 26.938 1 97.69 84 ALA B CA 1
ATOM 2790 C C . ALA B 1 84 ? -1.014 19.578 25.734 1 97.69 84 ALA B C 1
ATOM 2792 O O . ALA B 1 84 ? -0.13 18.734 25.828 1 97.69 84 ALA B O 1
ATOM 2793 N N . LEU B 1 85 ? -1.733 19.75 24.688 1 98.19 85 LEU B N 1
ATOM 2794 C CA . LEU B 1 85 ? -1.494 19.062 23.422 1 98.19 85 LEU B CA 1
ATOM 2795 C C . LEU B 1 85 ? -1.063 20.047 22.344 1 98.19 85 LEU B C 1
ATOM 2797 O O . LEU B 1 85 ? -1.593 21.156 22.266 1 98.19 85 LEU B O 1
ATOM 2801 N N . PRO B 1 86 ? -0.002 19.641 21.594 1 98.88 86 PRO B N 1
ATOM 2802 C CA . PRO B 1 86 ? 0.187 20.453 20.391 1 98.88 86 PRO B CA 1
ATOM 2803 C C . PRO B 1 86 ? -1.006 20.391 19.438 1 98.88 86 PRO B C 1
ATOM 2805 O O . PRO B 1 86 ? -1.67 19.359 19.344 1 98.88 86 PRO B O 1
ATOM 2808 N N . VAL B 1 87 ? -1.259 21.5 18.719 1 98.88 87 VAL B N 1
ATOM 2809 C CA . VAL B 1 87 ? -2.416 21.547 17.828 1 98.88 87 VAL B CA 1
ATOM 2810 C C . VAL B 1 87 ? -1.972 21.969 16.422 1 98.88 87 VAL B C 1
ATOM 2812 O O . VAL B 1 87 ? -0.994 22.703 16.266 1 98.88 87 VAL B O 1
ATOM 2815 N N . LEU B 1 88 ? -2.668 21.422 15.383 1 98.88 88 LEU B N 1
ATOM 2816 C CA . LEU B 1 88 ? -2.447 21.656 13.961 1 98.88 88 LEU B CA 1
ATOM 2817 C C . LEU B 1 88 ? -3.74 22.078 13.273 1 98.88 88 LEU B C 1
ATOM 2819 O O . LEU B 1 88 ? -4.812 21.547 13.57 1 98.88 88 LEU B O 1
ATOM 2823 N N . THR B 1 89 ? -3.67 23.047 12.375 1 98.81 89 THR B N 1
ATOM 2824 C CA . THR B 1 89 ? -4.812 23.375 11.539 1 98.81 89 THR B CA 1
ATOM 2825 C C . THR B 1 89 ? -4.359 23.734 10.125 1 98.81 89 THR B C 1
ATOM 2827 O O . THR B 1 89 ? -3.203 24.094 9.906 1 98.81 89 THR B O 1
ATOM 2830 N N . ASP B 1 90 ? -5.195 23.562 9.18 1 97.94 90 ASP B N 1
ATOM 2831 C CA . ASP B 1 90 ? -4.914 23.984 7.809 1 97.94 90 ASP B CA 1
ATOM 2832 C C . ASP B 1 90 ? -5.23 25.453 7.613 1 97.94 90 ASP B C 1
ATOM 2834 O O . ASP B 1 90 ? -6.125 26 8.273 1 97.94 90 ASP B O 1
ATOM 2838 N N . VAL B 1 91 ? -4.496 26.078 6.781 1 98.06 91 VAL B N 1
ATOM 2839 C CA . VAL B 1 91 ? -4.629 27.5 6.453 1 98.06 91 VAL B CA 1
ATOM 2840 C C . VAL B 1 91 ? -4.805 27.672 4.945 1 98.06 91 VAL B C 1
ATOM 2842 O O . VAL B 1 91 ? -4.254 26.891 4.16 1 98.06 91 VAL B O 1
ATOM 2845 N N . HIS B 1 92 ? -5.531 28.75 4.527 1 96.75 92 HIS B N 1
ATOM 2846 C CA . HIS B 1 92 ? -5.91 28.844 3.123 1 96.75 92 HIS B CA 1
ATOM 2847 C C . HIS B 1 92 ? -5.426 30.156 2.506 1 96.75 92 HIS B C 1
ATOM 2849 O O . HIS B 1 92 ? -5.395 30.281 1.281 1 96.75 92 HIS B O 1
ATOM 2855 N N . THR B 1 93 ? -5.113 31.125 3.352 1 96.56 93 THR B N 1
ATOM 2856 C CA . THR B 1 93 ? -4.621 32.406 2.885 1 96.56 93 THR B CA 1
ATOM 2857 C C . THR B 1 93 ? -3.434 32.875 3.725 1 96.56 93 THR B C 1
ATOM 2859 O O . THR B 1 93 ? -3.174 32.344 4.797 1 96.56 93 THR B O 1
ATOM 2862 N N . GLU B 1 94 ? -2.77 33.844 3.219 1 96.25 94 GLU B N 1
ATOM 2863 C CA . GLU B 1 94 ? -1.661 34.406 3.984 1 96.25 94 GLU B CA 1
ATOM 2864 C C . GLU B 1 94 ? -2.146 35.031 5.297 1 96.25 94 GLU B C 1
ATOM 2866 O O . GLU B 1 94 ? -1.446 34.969 6.309 1 96.25 94 GLU B O 1
ATOM 2871 N N . ASP B 1 95 ? -3.33 35.594 5.223 1 96.81 95 ASP B N 1
ATOM 2872 C CA . ASP B 1 95 ? -3.914 36.125 6.445 1 96.81 95 ASP B CA 1
ATOM 2873 C C . ASP B 1 95 ? -4.191 35.031 7.461 1 96.81 95 ASP B C 1
ATOM 2875 O O . ASP B 1 95 ? -3.979 35.219 8.664 1 96.81 95 ASP B O 1
ATOM 2879 N N . ASP B 1 96 ? -4.699 33.875 7.02 1 97.31 96 ASP B N 1
ATOM 2880 C CA . ASP B 1 96 ? -4.891 32.719 7.879 1 97.31 96 ASP B CA 1
ATOM 2881 C C . ASP B 1 96 ? -3.578 32.312 8.539 1 97.31 96 ASP B C 1
ATOM 2883 O O . ASP B 1 96 ? -3.555 31.969 9.727 1 97.31 96 ASP B O 1
ATOM 2887 N N . ILE B 1 97 ? -2.527 32.375 7.746 1 98.31 97 ILE B N 1
ATOM 2888 C CA . ILE B 1 97 ? -1.219 31.938 8.219 1 98.31 97 ILE B CA 1
ATOM 2889 C C . ILE B 1 97 ? -0.793 32.781 9.414 1 98.31 97 ILE B C 1
ATOM 2891 O O . ILE B 1 97 ? -0.419 32.25 10.461 1 98.31 97 ILE B O 1
ATOM 2895 N N . ALA B 1 98 ? -0.895 34.094 9.258 1 97.56 98 ALA B N 1
ATOM 2896 C CA . ALA B 1 98 ? -0.478 35.031 10.297 1 97.56 98 ALA B CA 1
ATOM 2897 C C . ALA B 1 98 ? -1.276 34.812 11.578 1 97.56 98 ALA B C 1
ATOM 2899 O O . ALA B 1 98 ? -0.707 34.75 12.672 1 97.56 98 ALA B O 1
ATOM 2900 N N . ALA B 1 99 ? -2.576 34.656 11.438 1 98.31 99 ALA B N 1
ATOM 2901 C CA . ALA B 1 99 ? -3.457 34.469 12.586 1 98.31 99 ALA B CA 1
ATOM 2902 C C . ALA B 1 99 ? -3.225 33.125 13.25 1 98.31 99 ALA B C 1
ATOM 2904 O O . ALA B 1 99 ? -3.068 33.031 14.469 1 98.31 99 ALA B O 1
ATOM 2905 N N . ALA B 1 100 ? -3.172 32.062 12.477 1 98.69 100 ALA B N 1
ATOM 2906 C CA . ALA B 1 100 ? -3.057 30.688 12.984 1 98.69 100 ALA B CA 1
ATOM 2907 C C . ALA B 1 100 ? -1.701 30.469 13.656 1 98.69 100 ALA B C 1
ATOM 2909 O O . ALA B 1 100 ? -1.604 29.75 14.648 1 98.69 100 ALA B O 1
ATOM 2910 N N . ALA B 1 101 ? -0.659 31.078 13.125 1 98.25 101 ALA B N 1
ATOM 2911 C CA . ALA B 1 101 ? 0.696 30.891 13.641 1 98.25 101 ALA B CA 1
ATOM 2912 C C . ALA B 1 101 ? 0.812 31.391 15.078 1 98.25 101 ALA B C 1
ATOM 2914 O O . ALA B 1 101 ? 1.711 30.984 15.812 1 98.25 101 ALA B O 1
ATOM 2915 N N . GLN B 1 102 ? -0.099 32.25 15.461 1 97.94 102 GLN B N 1
ATOM 2916 C CA . GLN B 1 102 ? -0.08 32.781 16.828 1 97.94 102 GLN B CA 1
ATOM 2917 C C . GLN B 1 102 ? -0.689 31.781 17.812 1 97.94 102 GLN B C 1
ATOM 2919 O O . GLN B 1 102 ? -0.53 31.922 19.016 1 97.94 102 GLN B O 1
ATOM 2924 N N . VAL B 1 103 ? -1.327 30.797 17.297 1 98.44 103 VAL B N 1
ATOM 2925 C CA . VAL B 1 103 ? -2.146 29.953 18.156 1 98.44 103 VAL B CA 1
ATOM 2926 C C . VAL B 1 103 ? -1.669 28.5 18.078 1 98.44 103 VAL B C 1
ATOM 2928 O O . VAL B 1 103 ? -1.487 27.844 19.094 1 98.44 103 VAL B O 1
ATOM 2931 N N . VAL B 1 104 ? -1.396 28 16.875 1 98.69 104 VAL B N 1
ATOM 2932 C CA . VAL B 1 104 ? -1.18 26.562 16.688 1 98.69 104 VAL B CA 1
ATOM 2933 C C . VAL B 1 104 ? 0.316 26.266 16.719 1 98.69 104 VAL B C 1
ATOM 2935 O O . VAL B 1 104 ? 1.145 27.172 16.656 1 98.69 104 VAL B O 1
ATOM 2938 N N . ASP B 1 105 ? 0.619 25 16.844 1 98.75 105 ASP B N 1
ATOM 2939 C CA . ASP B 1 105 ? 2.004 24.547 16.938 1 98.75 105 ASP B CA 1
ATOM 2940 C C . ASP B 1 105 ? 2.535 24.109 15.578 1 98.75 105 ASP B C 1
ATOM 2942 O O . ASP B 1 105 ? 3.744 24.141 15.336 1 98.75 105 ASP B O 1
ATOM 2946 N N . VAL B 1 106 ? 1.665 23.672 14.727 1 98.88 106 VAL B N 1
ATOM 2947 C CA . VAL B 1 106 ? 2.002 23.219 13.383 1 98.88 106 VAL B CA 1
ATOM 2948 C C . VAL B 1 106 ? 0.975 23.766 12.383 1 98.88 106 VAL B C 1
ATOM 2950 O O . VAL B 1 106 ? -0.227 23.766 12.664 1 98.88 106 VAL B O 1
ATOM 2953 N N . LEU B 1 107 ? 1.438 24.219 11.289 1 98.81 107 LEU B N 1
ATOM 2954 C CA . LEU B 1 107 ? 0.554 24.609 10.195 1 98.81 107 LEU B CA 1
ATOM 2955 C C . LEU B 1 107 ? 0.451 23.484 9.164 1 98.81 107 LEU B C 1
ATOM 2957 O O . LEU B 1 107 ? 1.36 22.656 9.047 1 98.81 107 LEU B O 1
ATOM 2961 N N . GLN B 1 108 ? -0.643 23.469 8.492 1 98.75 108 GLN B N 1
ATOM 2962 C CA . GLN B 1 108 ? -0.839 22.5 7.406 1 98.75 108 GLN B CA 1
ATOM 2963 C C . GLN B 1 108 ? -1.243 23.219 6.117 1 98.75 108 GLN B C 1
ATOM 2965 O O . GLN B 1 108 ? -2.148 24.047 6.117 1 98.75 108 GLN B O 1
ATOM 2970 N N . THR B 1 109 ? -0.543 22.906 5.078 1 98.06 109 THR B N 1
ATOM 2971 C CA . THR B 1 109 ? -0.897 23.375 3.742 1 98.06 109 THR B CA 1
ATOM 2972 C C . THR B 1 109 ? -1.816 22.375 3.045 1 98.06 109 THR B C 1
ATOM 2974 O O . THR B 1 109 ? -1.457 21.203 2.875 1 98.06 109 THR B O 1
ATOM 2977 N N . PRO B 1 110 ? -3.018 22.844 2.643 1 97.31 110 PRO B N 1
ATOM 2978 C CA . PRO B 1 110 ? -3.908 21.969 1.892 1 97.31 110 PRO B CA 1
ATOM 2979 C C . PRO B 1 110 ? -3.303 21.5 0.566 1 97.31 110 PRO B C 1
ATOM 2981 O O . PRO B 1 110 ? -2.512 22.234 -0.039 1 97.31 110 PRO B O 1
ATOM 2984 N N . ALA B 1 111 ? -3.754 20.422 0.067 1 96.81 111 ALA B N 1
ATOM 2985 C CA . ALA B 1 111 ? -3.201 19.734 -1.095 1 96.81 111 ALA B CA 1
ATOM 2986 C C . ALA B 1 111 ? -3.232 20.625 -2.332 1 96.81 111 ALA B C 1
ATOM 2988 O O . ALA B 1 111 ? -2.258 20.688 -3.086 1 96.81 111 ALA B O 1
ATOM 2989 N N . PHE B 1 112 ? -4.273 21.406 -2.537 1 94.75 112 PHE B N 1
ATOM 2990 C CA . PHE B 1 112 ? -4.453 22.172 -3.77 1 94.75 112 PHE B CA 1
ATOM 2991 C C . PHE B 1 112 ? -3.541 23.391 -3.789 1 94.75 112 PHE B C 1
ATOM 2993 O O . PHE B 1 112 ? -3.344 24 -4.84 1 94.75 112 PHE B O 1
ATOM 3000 N N . LEU B 1 113 ? -2.961 23.688 -2.641 1 96.25 113 LEU B N 1
ATOM 3001 C CA . LEU B 1 113 ? -2.16 24.906 -2.553 1 96.25 113 LEU B CA 1
ATOM 3002 C C . LEU B 1 113 ? -0.672 24.562 -2.525 1 96.25 113 LEU B C 1
ATOM 3004 O O . LEU B 1 113 ? 0.166 25.469 -2.447 1 96.25 113 LEU B O 1
ATOM 3008 N N . CYS B 1 114 ? -0.329 23.328 -2.715 1 96.56 114 CYS B N 1
ATOM 3009 C CA . CYS B 1 114 ? 1.028 22.875 -2.436 1 96.56 114 CYS B CA 1
ATOM 3010 C C . CYS B 1 114 ? 2.008 23.422 -3.471 1 96.56 114 CYS B C 1
ATOM 3012 O O . CYS B 1 114 ? 3.219 23.422 -3.246 1 96.56 114 CYS B O 1
ATOM 3014 N N . ARG B 1 115 ? 1.49 23.906 -4.59 1 95.31 115 ARG B N 1
ATOM 3015 C CA . ARG B 1 115 ? 2.379 24.438 -5.621 1 95.31 115 ARG B CA 1
ATOM 3016 C C . ARG B 1 115 ? 2.387 25.953 -5.617 1 95.31 115 ARG B C 1
ATOM 3018 O O . ARG B 1 115 ? 3.131 26.578 -6.375 1 95.31 115 ARG B O 1
ATOM 3025 N N . GLN B 1 116 ? 1.519 26.562 -4.867 1 96.38 116 GLN B N 1
ATOM 3026 C CA . GLN B 1 116 ? 1.439 28.016 -4.832 1 96.38 116 GLN B CA 1
ATOM 3027 C C . GLN B 1 116 ? 2.645 28.609 -4.117 1 96.38 116 GLN B C 1
ATOM 3029 O O . GLN B 1 116 ? 2.703 28.625 -2.885 1 96.38 116 GLN B O 1
ATOM 3034 N N . THR B 1 117 ? 3.506 29.219 -4.871 1 96.69 117 THR B N 1
ATOM 3035 C CA . THR B 1 117 ? 4.824 29.609 -4.395 1 96.69 117 THR B CA 1
ATOM 3036 C C . THR B 1 117 ? 4.703 30.641 -3.268 1 96.69 117 THR B C 1
ATOM 3038 O O . THR B 1 117 ? 5.332 30.484 -2.219 1 96.69 117 THR B O 1
ATOM 3041 N N . ASP B 1 118 ? 3.912 31.672 -3.451 1 96.75 118 ASP B N 1
ATOM 3042 C CA . ASP B 1 118 ? 3.777 32.719 -2.443 1 96.75 118 ASP B CA 1
ATOM 3043 C C . ASP B 1 118 ? 3.172 32.156 -1.155 1 96.75 118 ASP B C 1
ATOM 3045 O O . ASP B 1 118 ? 3.59 32.531 -0.057 1 96.75 118 ASP B O 1
ATOM 3049 N N . PHE B 1 119 ? 2.252 31.312 -1.302 1 97.75 119 PHE B N 1
ATOM 3050 C CA . PHE B 1 119 ? 1.606 30.688 -0.151 1 97.75 119 PHE B CA 1
ATOM 3051 C C . PHE B 1 119 ? 2.6 29.844 0.635 1 97.75 119 PHE B C 1
ATOM 3053 O O . PHE B 1 119 ? 2.705 29.969 1.856 1 97.75 119 PHE B O 1
ATOM 3060 N N . ILE B 1 120 ? 3.322 29 -0.078 1 98.12 120 ILE B N 1
ATOM 3061 C CA . ILE B 1 120 ? 4.305 28.125 0.55 1 98.12 120 ILE B CA 1
ATOM 3062 C C . ILE B 1 120 ? 5.383 28.953 1.234 1 98.12 120 ILE B C 1
ATOM 3064 O O . ILE B 1 120 ? 5.793 28.656 2.357 1 98.12 120 ILE B O 1
ATOM 3068 N N . SER B 1 121 ? 5.785 30 0.578 1 97.75 121 SER B N 1
ATOM 3069 C CA . SER B 1 121 ? 6.785 30.906 1.146 1 97.75 121 SER B CA 1
ATOM 3070 C C . SER B 1 121 ? 6.281 31.547 2.438 1 97.75 121 SER B C 1
ATOM 3072 O O . SER B 1 121 ? 7.008 31.594 3.434 1 97.75 121 SER B O 1
ATOM 3074 N N . ALA B 1 122 ? 5.07 32 2.387 1 98.25 122 ALA B N 1
ATOM 3075 C CA . ALA B 1 122 ? 4.484 32.625 3.568 1 98.25 122 ALA B CA 1
ATOM 3076 C C . ALA B 1 122 ? 4.383 31.641 4.723 1 98.25 122 ALA B C 1
ATOM 3078 O O . ALA B 1 122 ? 4.723 31.969 5.863 1 98.25 122 ALA B O 1
ATOM 3079 N N . ALA B 1 123 ? 3.922 30.453 4.449 1 98.38 123 ALA B N 1
ATOM 3080 C CA . ALA B 1 123 ? 3.797 29.422 5.465 1 98.38 123 ALA B CA 1
ATOM 3081 C C . ALA B 1 123 ? 5.156 29.078 6.07 1 98.38 123 ALA B C 1
ATOM 3083 O O . ALA B 1 123 ? 5.27 28.875 7.281 1 98.38 123 ALA B O 1
ATOM 3084 N N . ALA B 1 124 ? 6.164 29.031 5.238 1 98.19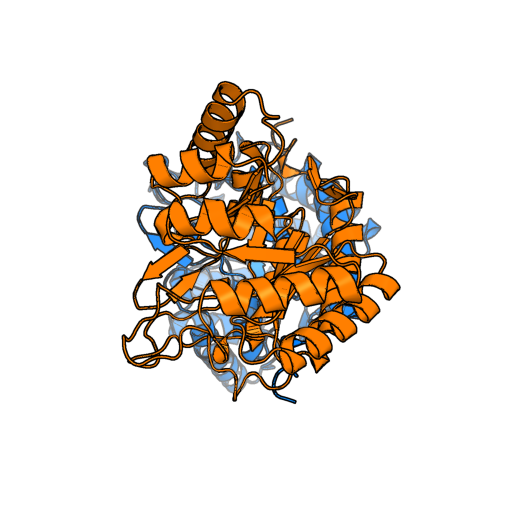 124 ALA B N 1
ATOM 3085 C CA . ALA B 1 124 ? 7.512 28.672 5.68 1 98.19 124 ALA B CA 1
ATOM 3086 C C . ALA B 1 124 ? 8.109 29.766 6.562 1 98.19 124 ALA B C 1
ATOM 3088 O O . ALA B 1 124 ? 8.844 29.469 7.512 1 98.19 124 ALA B O 1
ATOM 3089 N N . ARG B 1 125 ? 7.758 31 6.312 1 97.75 125 ARG B N 1
ATOM 3090 C CA . ARG B 1 125 ? 8.406 32.125 6.953 1 97.75 125 ARG B CA 1
ATOM 3091 C C . ARG B 1 125 ? 7.75 32.438 8.297 1 97.75 125 ARG B C 1
ATOM 3093 O O . ARG B 1 125 ? 8.297 33.219 9.094 1 97.75 125 ARG B O 1
ATOM 3100 N N . CYS B 1 126 ? 6.629 31.906 8.562 1 95.81 126 CYS B N 1
ATOM 3101 C CA . CYS B 1 126 ? 5.883 32.25 9.766 1 95.81 126 CYS B CA 1
ATOM 3102 C C . CYS B 1 126 ? 6.562 31.703 11.008 1 95.81 126 CYS B C 1
ATOM 3104 O O . CYS B 1 126 ? 6.234 32.094 12.133 1 95.81 126 CYS B O 1
ATOM 3106 N N . GLY B 1 127 ? 7.418 30.703 10.828 1 95.12 127 GLY B N 1
ATOM 3107 C CA . GLY B 1 127 ? 8.242 30.234 11.93 1 95.12 127 GLY B CA 1
ATOM 3108 C C . GLY B 1 127 ? 7.742 28.938 12.555 1 95.12 127 GLY B C 1
ATOM 3109 O O . GLY B 1 127 ? 8.414 28.359 13.406 1 95.12 127 GLY B O 1
ATOM 3110 N N . LYS B 1 128 ? 6.609 28.5 12.211 1 98 128 LYS B N 1
ATOM 3111 C CA . LYS B 1 128 ? 6.07 27.234 12.703 1 98 128 LYS B CA 1
ATOM 3112 C C . LYS B 1 128 ? 6.418 26.094 11.766 1 98 128 LYS B C 1
ATOM 3114 O O . LYS B 1 128 ? 6.602 26.297 10.57 1 98 128 LYS B O 1
ATOM 3119 N N . PRO B 1 129 ? 6.594 24.812 12.352 1 98.62 129 PRO B N 1
ATOM 3120 C CA . PRO B 1 129 ? 6.625 23.656 11.453 1 98.62 129 PRO B CA 1
ATOM 3121 C C . PRO B 1 129 ? 5.402 23.578 10.547 1 98.62 129 PRO B C 1
ATOM 3123 O O . PRO B 1 129 ? 4.32 24.031 10.922 1 98.62 129 PRO B O 1
ATOM 3126 N N . VAL B 1 130 ? 5.609 23.031 9.344 1 98.81 130 VAL B N 1
ATOM 3127 C CA . VAL B 1 130 ? 4.531 23 8.367 1 98.81 130 VAL B CA 1
ATOM 3128 C C . VAL B 1 130 ? 4.387 21.578 7.805 1 98.81 130 VAL B C 1
ATOM 3130 O O . VAL B 1 130 ? 5.371 20.969 7.387 1 98.81 130 VAL B O 1
ATOM 3133 N N . ASN B 1 131 ? 3.205 21.016 7.871 1 98.88 131 ASN B N 1
ATOM 3134 C CA . ASN B 1 131 ? 2.83 19.812 7.152 1 98.88 131 ASN B CA 1
ATOM 3135 C C . ASN B 1 131 ? 2.268 20.125 5.77 1 98.88 131 ASN B C 1
ATOM 3137 O O . ASN B 1 131 ? 1.179 20.703 5.652 1 98.88 131 ASN B O 1
ATOM 3141 N N . ILE B 1 132 ? 2.965 19.75 4.742 1 98.81 132 ILE B N 1
ATOM 3142 C CA . ILE B 1 132 ? 2.553 20.109 3.391 1 98.81 132 ILE B CA 1
ATOM 3143 C C . ILE B 1 132 ? 1.918 18.891 2.707 1 98.81 132 ILE B C 1
ATOM 3145 O O . ILE B 1 132 ? 2.605 17.922 2.395 1 98.81 132 ILE B O 1
ATOM 3149 N N . LYS B 1 133 ? 0.64 19 2.43 1 98.69 133 LYS B N 1
ATOM 3150 C CA . LYS B 1 133 ? -0.076 17.938 1.747 1 98.69 133 LYS B CA 1
ATOM 3151 C C . LYS B 1 133 ? 0.248 17.922 0.256 1 98.69 133 LYS B C 1
ATOM 3153 O O . LYS B 1 133 ? 0.183 18.953 -0.409 1 98.69 133 LYS B O 1
ATOM 3158 N N . LYS B 1 134 ? 0.604 16.75 -0.234 1 98.56 134 LYS B N 1
ATOM 3159 C CA . LYS B 1 134 ? 0.854 16.594 -1.663 1 98.56 134 LYS B CA 1
ATOM 3160 C C . LYS B 1 134 ? -0.436 16.719 -2.467 1 98.56 134 LYS B C 1
ATOM 3162 O O . LYS B 1 134 ? -1.449 16.109 -2.133 1 98.56 134 LYS B O 1
ATOM 3167 N N . GLY B 1 135 ? -0.319 17.594 -3.473 1 97.5 135 GLY B N 1
ATOM 3168 C CA . GLY B 1 135 ? -1.446 17.656 -4.391 1 97.5 135 GLY B CA 1
ATOM 3169 C C . GLY B 1 135 ? -1.729 16.328 -5.066 1 97.5 135 GLY B C 1
ATOM 3170 O O . GLY B 1 135 ? -0.801 15.602 -5.445 1 97.5 135 GLY B O 1
ATOM 3171 N N . GLN B 1 136 ? -3.062 16.016 -5.281 1 96.12 136 GLN B N 1
ATOM 3172 C CA . GLN B 1 136 ? -3.463 14.766 -5.914 1 96.12 136 GLN B CA 1
ATOM 3173 C C . GLN B 1 136 ? -3.027 14.719 -7.375 1 96.12 136 GLN B C 1
ATOM 3175 O O . GLN B 1 136 ? -3.029 13.656 -8 1 96.12 136 GLN B O 1
ATOM 3180 N N . PHE B 1 137 ? -2.602 15.836 -7.906 1 94.94 137 PHE B N 1
ATOM 3181 C CA . PHE B 1 137 ? -2.209 15.945 -9.305 1 94.94 137 PHE B CA 1
ATOM 3182 C C . PHE B 1 137 ? -0.695 15.852 -9.453 1 94.94 137 PHE B C 1
ATOM 3184 O O . PHE B 1 137 ? -0.172 15.875 -10.57 1 94.94 137 PHE B O 1
ATOM 3191 N N . LEU B 1 138 ? 0.026 15.742 -8.391 1 95.94 138 LEU B N 1
ATOM 3192 C CA . LEU B 1 138 ? 1.484 15.734 -8.438 1 95.94 138 LEU B CA 1
ATOM 3193 C C . LEU B 1 138 ? 2.025 14.312 -8.359 1 95.94 138 LEU B C 1
ATOM 3195 O O . LEU B 1 138 ? 1.486 13.477 -7.633 1 95.94 138 LEU B O 1
ATOM 3199 N N . ALA B 1 139 ? 3.117 14.07 -9.055 1 95.69 139 ALA B N 1
ATOM 3200 C CA . ALA B 1 139 ? 3.938 12.891 -8.797 1 95.69 139 ALA B CA 1
ATOM 3201 C C . ALA B 1 139 ? 4.711 13.039 -7.488 1 95.69 139 ALA B C 1
ATOM 3203 O O . ALA B 1 139 ? 5.039 14.156 -7.078 1 95.69 139 ALA B O 1
ATOM 3204 N N . PRO B 1 140 ? 5.027 11.977 -6.855 1 97.56 140 PRO B N 1
ATOM 3205 C CA . PRO B 1 140 ? 5.641 12.07 -5.531 1 97.56 140 PRO B CA 1
ATOM 3206 C C . PRO B 1 140 ? 7 12.766 -5.555 1 97.56 140 PRO B C 1
ATOM 3208 O O . PRO B 1 140 ? 7.348 13.484 -4.621 1 97.56 140 PRO B O 1
ATOM 3211 N N . HIS B 1 141 ? 7.82 12.562 -6.637 1 97.44 141 HIS B N 1
ATOM 3212 C CA . HIS B 1 141 ? 9.156 13.148 -6.672 1 97.44 141 HIS B CA 1
ATOM 3213 C C . HIS B 1 141 ? 9.094 14.672 -6.777 1 97.44 141 HIS B C 1
ATOM 3215 O O . HIS B 1 141 ? 10.07 15.359 -6.477 1 97.44 141 HIS B O 1
ATOM 3221 N N . GLU B 1 142 ? 7.973 15.195 -7.184 1 97.19 142 GLU B N 1
ATOM 3222 C CA . GLU B 1 142 ? 7.805 16.641 -7.309 1 97.19 142 GLU B CA 1
ATOM 3223 C C . GLU B 1 142 ? 7.746 17.312 -5.938 1 97.19 142 GLU B C 1
ATOM 3225 O O . GLU B 1 142 ? 7.938 18.531 -5.824 1 97.19 142 GLU B O 1
ATOM 3230 N N . MET B 1 143 ? 7.465 16.562 -4.93 1 97.75 143 MET B N 1
ATOM 3231 C CA . MET B 1 143 ? 7.402 17.141 -3.584 1 97.75 143 MET B CA 1
ATOM 3232 C C . MET B 1 143 ? 8.773 17.609 -3.131 1 97.75 143 MET B C 1
ATOM 3234 O O . MET B 1 143 ? 8.875 18.469 -2.24 1 97.75 143 MET B O 1
ATOM 3238 N N . HIS B 1 144 ? 9.82 17.078 -3.779 1 97.12 144 HIS B N 1
ATOM 3239 C CA . HIS B 1 144 ? 11.156 17.578 -3.49 1 97.12 144 HIS B CA 1
ATOM 3240 C C . HIS B 1 144 ? 11.258 19.062 -3.773 1 97.12 144 HIS B C 1
ATOM 3242 O O . HIS B 1 144 ? 11.844 19.812 -2.986 1 97.12 144 HIS B O 1
ATOM 3248 N N . ASN B 1 145 ? 10.68 19.484 -4.859 1 96.69 145 ASN B N 1
ATOM 3249 C CA . ASN B 1 145 ? 10.695 20.906 -5.234 1 96.69 145 ASN B CA 1
ATOM 3250 C C . ASN B 1 145 ? 9.875 21.75 -4.27 1 96.69 145 ASN B C 1
ATOM 3252 O O . ASN B 1 145 ? 10.258 22.875 -3.947 1 96.69 145 ASN B O 1
ATOM 3256 N N . VAL B 1 146 ? 8.758 21.219 -3.834 1 97.75 146 VAL B N 1
ATOM 3257 C CA . VAL B 1 146 ? 7.883 21.922 -2.906 1 97.75 146 VAL B CA 1
ATOM 3258 C C . VAL B 1 146 ? 8.602 22.125 -1.574 1 97.75 146 VAL B C 1
ATOM 3260 O O . VAL B 1 146 ? 8.609 23.234 -1.033 1 97.75 146 VAL B O 1
ATOM 3263 N N . ILE B 1 147 ? 9.266 21.094 -1.097 1 98.44 147 ILE B N 1
ATOM 3264 C CA . ILE B 1 147 ? 10 21.141 0.164 1 98.44 147 ILE B CA 1
ATOM 3265 C C . ILE B 1 147 ? 11.188 22.094 0.03 1 98.44 147 ILE B C 1
ATOM 3267 O O . ILE B 1 147 ? 11.469 22.875 0.935 1 98.44 147 ILE B O 1
ATOM 3271 N N . ASP B 1 148 ? 11.844 22.047 -1.118 1 97.88 148 ASP B N 1
ATOM 3272 C CA . ASP B 1 148 ? 12.984 22.922 -1.363 1 97.88 148 ASP B CA 1
ATOM 3273 C C . ASP B 1 148 ? 12.562 24.391 -1.368 1 97.88 148 ASP B C 1
ATOM 3275 O O . ASP B 1 148 ? 13.273 25.25 -0.837 1 97.88 148 ASP B O 1
ATOM 3279 N N . LYS B 1 149 ? 11.445 24.641 -1.993 1 97.56 149 LYS B N 1
ATOM 3280 C CA . LYS B 1 149 ? 10.891 25.984 -1.996 1 97.56 149 LYS B CA 1
ATOM 3281 C C . LYS B 1 149 ? 10.625 26.469 -0.575 1 97.56 149 LYS B C 1
ATOM 3283 O O . LYS B 1 149 ? 10.93 27.625 -0.238 1 97.56 149 LYS B O 1
ATOM 3288 N N . ALA B 1 150 ? 10.039 25.656 0.232 1 98.5 150 ALA B N 1
ATOM 3289 C CA . ALA B 1 150 ? 9.758 25.984 1.626 1 98.5 150 ALA B CA 1
ATOM 3290 C C . ALA B 1 150 ? 11.047 26.234 2.406 1 98.5 150 ALA B C 1
ATOM 3292 O O . ALA B 1 150 ? 11.156 27.203 3.148 1 98.5 150 ALA B O 1
ATOM 3293 N N . ARG B 1 151 ? 12.031 25.406 2.213 1 98.56 151 ARG B N 1
ATOM 3294 C CA . ARG B 1 151 ? 13.32 25.516 2.898 1 98.56 151 ARG B CA 1
ATOM 3295 C C . ARG B 1 151 ? 14.039 26.797 2.506 1 98.56 151 ARG B C 1
ATOM 3297 O O . ARG B 1 151 ? 14.625 27.484 3.354 1 98.56 151 ARG B O 1
ATOM 3304 N N . ALA B 1 152 ? 13.984 27.094 1.218 1 98.25 152 ALA B N 1
ATOM 3305 C CA . ALA B 1 152 ? 14.602 28.328 0.741 1 98.25 152 ALA B CA 1
ATOM 3306 C C . ALA B 1 152 ? 13.969 29.547 1.406 1 98.25 152 ALA B C 1
ATOM 3308 O O . ALA B 1 152 ? 14.672 30.453 1.837 1 98.25 152 ALA B O 1
ATOM 3309 N N . ALA B 1 153 ? 12.672 29.531 1.46 1 98.31 153 ALA B N 1
ATOM 3310 C CA . ALA B 1 153 ? 11.953 30.625 2.105 1 98.31 153 ALA B CA 1
ATOM 3311 C C . ALA B 1 153 ? 12.32 30.719 3.584 1 98.31 153 ALA B C 1
ATOM 3313 O O . ALA B 1 153 ? 12.508 31.828 4.109 1 98.31 153 ALA B O 1
ATOM 3314 N N . ALA B 1 154 ? 12.375 29.594 4.254 1 98.31 154 ALA B N 1
ATOM 3315 C CA . ALA B 1 154 ? 12.773 29.578 5.66 1 98.31 154 ALA B CA 1
ATOM 3316 C C . ALA B 1 154 ? 14.18 30.141 5.84 1 98.31 154 ALA B C 1
ATOM 3318 O O . ALA B 1 154 ? 14.422 30.969 6.719 1 98.31 154 ALA B O 1
ATOM 3319 N N . ARG B 1 155 ? 15.062 29.688 5.004 1 98.06 155 ARG B N 1
ATOM 3320 C CA . ARG B 1 155 ? 16.453 30.156 5.051 1 98.06 155 ARG B CA 1
ATOM 3321 C C . ARG B 1 155 ? 16.531 31.672 4.891 1 98.06 155 ARG B C 1
ATOM 3323 O O . ARG B 1 155 ? 17.25 32.344 5.633 1 98.06 155 ARG B O 1
ATOM 3330 N N . GLN B 1 156 ? 15.805 32.188 4.031 1 97.94 156 GLN B N 1
ATOM 3331 C CA . GLN B 1 156 ? 15.773 33.625 3.779 1 97.94 156 GLN B CA 1
ATOM 3332 C C . GLN B 1 156 ? 15.266 34.375 5.004 1 97.94 156 GLN B C 1
ATOM 3334 O O . GLN B 1 156 ? 15.672 35.531 5.242 1 97.94 156 GLN B O 1
ATOM 3339 N N . ALA B 1 157 ? 14.445 33.75 5.707 1 97.81 157 ALA B N 1
ATOM 3340 C CA . ALA B 1 157 ? 13.867 34.375 6.895 1 97.81 157 ALA B CA 1
ATOM 3341 C C . ALA B 1 157 ? 14.719 34.094 8.133 1 97.81 157 ALA B C 1
ATOM 3343 O O . ALA B 1 157 ? 14.328 34.438 9.25 1 97.81 157 ALA B O 1
ATOM 3344 N N . GLY B 1 158 ? 15.836 33.375 8 1 98 158 GLY B N 1
ATOM 3345 C CA . GLY B 1 158 ? 16.734 33.062 9.102 1 98 158 GLY B CA 1
ATOM 3346 C C . GLY B 1 158 ? 16.219 31.953 9.992 1 98 158 GLY B C 1
ATOM 3347 O O . GLY B 1 158 ? 16.531 31.906 11.188 1 98 158 GLY B O 1
ATOM 3348 N N . LEU B 1 159 ? 15.383 31.125 9.461 1 97.75 159 LEU B N 1
ATOM 3349 C CA . LEU B 1 159 ? 14.797 30.016 10.211 1 97.75 159 LEU B CA 1
ATOM 3350 C C . LEU B 1 159 ? 15.445 28.688 9.82 1 97.75 159 LEU B C 1
ATOM 3352 O O . LEU B 1 159 ? 16.109 28.594 8.789 1 97.75 159 LEU B O 1
ATOM 3356 N N . SER B 1 160 ? 15.258 27.734 10.719 1 96.94 160 SER B N 1
ATOM 3357 C CA . SER B 1 160 ? 15.719 26.391 10.406 1 96.94 160 SER B CA 1
ATOM 3358 C C . SER B 1 160 ? 15.031 25.844 9.164 1 96.94 160 SER B C 1
ATOM 3360 O O . SER B 1 160 ? 13.828 26.062 8.969 1 96.94 160 SER B O 1
ATOM 3362 N N . GLU B 1 161 ? 15.789 25.078 8.359 1 97.38 161 GLU B N 1
ATOM 3363 C CA . GLU B 1 161 ? 15.25 24.422 7.176 1 97.38 161 GLU B CA 1
ATOM 3364 C C . GLU B 1 161 ? 14.633 23.062 7.523 1 97.38 161 GLU B C 1
ATOM 3366 O O . GLU B 1 161 ? 13.961 22.453 6.695 1 97.38 161 GLU B O 1
ATOM 3371 N N . ASP B 1 162 ? 14.852 22.641 8.734 1 96.88 162 ASP B N 1
ATOM 3372 C CA . ASP B 1 162 ? 14.367 21.344 9.188 1 96.88 162 ASP B CA 1
ATOM 3373 C C . ASP B 1 162 ? 13.055 21.469 9.953 1 96.88 162 ASP B C 1
ATOM 3375 O O . ASP B 1 162 ? 12.977 21.141 11.141 1 96.88 162 ASP B O 1
ATOM 3379 N N . ARG B 1 163 ? 11.953 21.875 9.242 1 97.31 163 ARG B N 1
ATOM 3380 C CA . ARG B 1 163 ? 10.695 22.141 9.93 1 97.31 163 ARG B CA 1
ATOM 3381 C C . ARG B 1 163 ? 9.508 21.781 9.055 1 97.31 163 ARG B C 1
ATOM 3383 O O . ARG B 1 163 ? 8.359 22.109 9.375 1 97.31 163 ARG B O 1
ATOM 3390 N N . PHE B 1 164 ? 9.797 21.047 7.949 1 98.62 164 PHE B N 1
ATOM 3391 C CA . PHE B 1 164 ? 8.734 20.734 7 1 98.62 164 PHE B CA 1
ATOM 3392 C C . PHE B 1 164 ? 8.516 19.234 6.91 1 98.62 164 PHE B C 1
ATOM 3394 O O . PHE B 1 164 ? 9.469 18.453 6.941 1 98.62 164 PHE B O 1
ATOM 3401 N N . MET B 1 165 ? 7.262 18.828 6.805 1 98.88 165 MET B N 1
ATOM 3402 C CA . MET B 1 165 ? 6.863 17.438 6.527 1 98.88 165 MET B CA 1
ATOM 3403 C C . MET B 1 165 ? 6.176 17.344 5.172 1 98.88 165 MET B C 1
ATOM 3405 O O . MET B 1 165 ? 5.574 18.312 4.699 1 98.88 165 MET B O 1
ATOM 3409 N N . ALA B 1 166 ? 6.352 16.25 4.504 1 98.81 166 ALA B N 1
ATOM 3410 C CA . ALA B 1 166 ? 5.668 15.93 3.254 1 98.81 166 ALA B CA 1
ATOM 3411 C C . ALA B 1 166 ? 4.57 14.898 3.479 1 98.81 166 ALA B C 1
ATOM 3413 O O . ALA B 1 166 ? 4.844 13.781 3.934 1 98.81 166 ALA B O 1
ATOM 3414 N N . CYS B 1 167 ? 3.387 15.281 3.119 1 98.88 167 CYS B N 1
ATOM 3415 C CA . CYS B 1 167 ? 2.246 14.438 3.453 1 98.88 167 CYS B CA 1
ATOM 3416 C C . CYS B 1 167 ? 1.58 13.898 2.193 1 98.88 167 CYS B C 1
ATOM 3418 O O . CYS B 1 167 ? 1.088 14.664 1.367 1 98.88 167 CYS B O 1
ATOM 3420 N N . GLU B 1 168 ? 1.575 12.555 2.039 1 98.81 168 GLU B N 1
ATOM 3421 C CA . GLU B 1 168 ? 0.908 11.852 0.947 1 98.81 168 GLU B CA 1
ATOM 3422 C C . GLU B 1 168 ? -0.565 11.609 1.265 1 98.81 168 GLU B C 1
ATOM 3424 O O . GLU B 1 168 ? -0.914 11.266 2.396 1 98.81 168 GLU B O 1
ATOM 3429 N N . ARG B 1 169 ? -1.383 11.867 0.279 1 97.94 169 ARG B N 1
ATOM 3430 C CA . ARG B 1 169 ? -2.805 11.648 0.531 1 97.94 169 ARG B CA 1
ATOM 3431 C C . ARG B 1 169 ? -3.498 11.07 -0.697 1 97.94 169 ARG B C 1
ATOM 3433 O O . ARG B 1 169 ? -4.727 11.117 -0.801 1 97.94 169 ARG B O 1
ATOM 3440 N N . GLY B 1 170 ? -2.742 10.508 -1.603 1 97.12 170 GLY B N 1
ATOM 3441 C CA . GLY B 1 170 ? -3.297 9.875 -2.789 1 97.12 170 GLY B CA 1
ATOM 3442 C C . GLY B 1 170 ? -3.145 10.711 -4.043 1 97.12 170 GLY B C 1
ATOM 3443 O O . GLY B 1 170 ? -2.809 11.898 -3.963 1 97.12 170 GLY B O 1
ATOM 3444 N N . ALA B 1 171 ? -3.307 10.078 -5.176 1 96.75 171 ALA B N 1
ATOM 3445 C CA . ALA B 1 171 ? -3.281 10.695 -6.5 1 96.75 171 ALA B CA 1
ATOM 3446 C C . ALA B 1 171 ? -4.594 10.453 -7.242 1 96.75 171 ALA B C 1
ATOM 3448 O O . ALA B 1 171 ? -5.184 9.375 -7.141 1 96.75 171 ALA B O 1
ATOM 3449 N N . SER B 1 172 ? -4.98 11.469 -7.949 1 94.44 172 SER B N 1
ATOM 3450 C CA . SER B 1 172 ? -6.18 11.305 -8.758 1 94.44 172 SER B CA 1
ATOM 3451 C C . SER B 1 172 ? -5.992 10.227 -9.82 1 94.44 172 SER B C 1
ATOM 3453 O O . SER B 1 172 ? -5.039 10.281 -10.602 1 94.44 172 SER B O 1
ATOM 3455 N N . PHE B 1 173 ? -6.816 9.273 -9.852 1 89.06 173 PHE B N 1
ATOM 3456 C CA . PHE B 1 173 ? -6.789 8.18 -10.812 1 89.06 173 PHE B CA 1
ATOM 3457 C C . PHE B 1 173 ? -7.848 8.383 -11.891 1 89.06 173 PHE B C 1
ATOM 3459 O O . PHE B 1 173 ? -7.832 7.699 -12.914 1 89.06 173 PHE B O 1
ATOM 3466 N N . GLY B 1 174 ? -8.719 9.43 -11.688 1 85.12 174 GLY B N 1
ATOM 3467 C CA . GLY B 1 174 ? -9.797 9.766 -12.609 1 85.12 174 GLY B CA 1
ATOM 3468 C C . GLY B 1 174 ? -11.148 9.281 -12.141 1 85.12 174 GLY B C 1
ATOM 3469 O O . GLY B 1 174 ? -11.242 8.438 -11.25 1 85.12 174 GLY B O 1
ATOM 3470 N N . TYR B 1 175 ? -12.219 9.859 -12.531 1 85.56 175 TYR B N 1
ATOM 3471 C CA . TYR B 1 175 ? -13.609 9.5 -12.289 1 85.56 175 TYR B CA 1
ATOM 3472 C C . TYR B 1 175 ? -13.898 9.406 -10.797 1 85.56 175 TYR B C 1
ATOM 3474 O O . TYR B 1 175 ? -14.453 8.414 -10.32 1 85.56 175 TYR B O 1
ATOM 3482 N N . ASN B 1 176 ? -13.398 10.297 -10.008 1 88.56 176 ASN B N 1
ATOM 3483 C CA . ASN B 1 176 ? -13.688 10.539 -8.594 1 88.56 176 ASN B CA 1
ATOM 3484 C C . ASN B 1 176 ? -12.867 9.617 -7.695 1 88.56 176 ASN B C 1
ATOM 3486 O O . ASN B 1 176 ? -13.117 9.531 -6.496 1 88.56 176 ASN B O 1
ATOM 3490 N N . ASN B 1 177 ? -11.883 8.961 -8.328 1 91 177 ASN B N 1
ATOM 3491 C CA . ASN B 1 177 ? -11.156 7.992 -7.52 1 91 177 ASN B CA 1
ATOM 3492 C C . ASN B 1 177 ? -9.734 8.461 -7.211 1 91 177 ASN B C 1
ATOM 3494 O O . ASN B 1 177 ? -9.109 9.133 -8.031 1 91 177 ASN B O 1
ATOM 3498 N N . LEU B 1 178 ? -9.297 8.164 -6.02 1 95.19 178 LEU B N 1
ATOM 3499 C CA . LEU B 1 178 ? -7.906 8.336 -5.625 1 95.19 178 LEU B CA 1
ATOM 3500 C C . LEU B 1 178 ? -7.223 6.98 -5.453 1 95.19 178 LEU B C 1
ATOM 3502 O O . LEU B 1 178 ? -7.875 5.992 -5.105 1 95.19 178 LEU B O 1
ATOM 3506 N N . VAL B 1 179 ? -5.949 6.949 -5.75 1 96.31 179 VAL B N 1
ATOM 3507 C CA . VAL B 1 179 ? -5.133 5.773 -5.465 1 96.31 179 VAL B CA 1
ATOM 3508 C C . VAL B 1 179 ? -3.861 6.191 -4.734 1 96.31 179 VAL B C 1
ATOM 3510 O O . VAL B 1 179 ? -3.248 7.207 -5.074 1 96.31 179 VAL B O 1
ATOM 3513 N N . SER B 1 180 ? -3.568 5.504 -3.689 1 96.75 180 SER B N 1
ATOM 3514 C CA . SER B 1 180 ? -2.318 5.715 -2.967 1 96.75 180 SER B CA 1
ATOM 3515 C C . SER B 1 180 ? -1.297 4.633 -3.297 1 96.75 180 SER B C 1
ATOM 3517 O O . SER B 1 180 ? -1.355 3.529 -2.752 1 96.75 180 SER B O 1
ATOM 3519 N N . ASP B 1 181 ? -0.413 4.953 -4.238 1 97.44 181 ASP B N 1
ATOM 3520 C CA . ASP B 1 181 ? 0.71 4.062 -4.512 1 97.44 181 ASP B CA 1
ATOM 3521 C C . ASP B 1 181 ? 1.75 4.129 -3.395 1 97.44 181 ASP B C 1
ATOM 3523 O O . ASP B 1 181 ? 2.383 5.168 -3.191 1 97.44 181 ASP B O 1
ATOM 3527 N N . MET B 1 182 ? 2.008 3.023 -2.695 1 98.75 182 MET B N 1
ATOM 3528 C CA . MET B 1 182 ? 2.885 3.047 -1.529 1 98.75 182 MET B CA 1
ATOM 3529 C C . MET B 1 182 ? 4.32 3.373 -1.934 1 98.75 182 MET B C 1
ATOM 3531 O O . MET B 1 182 ? 5.125 3.789 -1.099 1 98.75 182 MET B O 1
ATOM 3535 N N . ARG B 1 183 ? 4.707 3.248 -3.227 1 98.38 183 ARG B N 1
ATOM 3536 C CA . ARG B 1 183 ? 6.02 3.682 -3.693 1 98.38 183 ARG B CA 1
ATOM 3537 C C . ARG B 1 183 ? 6.219 5.176 -3.465 1 98.38 183 ARG B C 1
ATOM 3539 O O . ARG B 1 183 ? 7.344 5.637 -3.264 1 98.38 183 ARG B O 1
ATOM 3546 N N . SER B 1 184 ? 5.055 5.91 -3.49 1 98.44 184 SER B N 1
ATOM 3547 C CA . SER B 1 184 ? 5.082 7.355 -3.312 1 98.44 184 SER B CA 1
ATOM 3548 C C . SER B 1 184 ? 5.73 7.738 -1.986 1 98.44 184 SER B C 1
ATOM 3550 O O . SER B 1 184 ? 6.469 8.727 -1.911 1 98.44 184 SER B O 1
ATOM 3552 N N . LEU B 1 185 ? 5.484 6.977 -0.981 1 98.81 185 LEU B N 1
ATOM 3553 C CA . LEU B 1 185 ? 6.012 7.258 0.35 1 98.81 185 LEU B CA 1
ATOM 3554 C C . LEU B 1 185 ? 7.531 7.148 0.367 1 98.81 185 LEU B C 1
ATOM 3556 O O . LEU B 1 185 ? 8.219 8.023 0.908 1 98.81 185 LEU B O 1
ATOM 3560 N N . ALA B 1 186 ? 8.047 6.098 -0.243 1 98.56 186 ALA B N 1
ATOM 3561 C CA . ALA B 1 186 ? 9.492 5.914 -0.326 1 98.56 186 ALA B CA 1
ATOM 3562 C C . ALA B 1 186 ? 10.133 6.992 -1.194 1 98.56 186 ALA B C 1
ATOM 3564 O O . ALA B 1 186 ? 11.18 7.539 -0.842 1 98.56 186 ALA B O 1
ATOM 3565 N N . ILE B 1 187 ? 9.508 7.305 -2.289 1 98.25 187 ILE B N 1
ATOM 3566 C CA . ILE B 1 187 ? 10.023 8.297 -3.223 1 98.25 187 ILE B CA 1
ATOM 3567 C C . ILE B 1 187 ? 10.109 9.656 -2.537 1 98.25 187 ILE B C 1
ATOM 3569 O O . ILE B 1 187 ? 11.094 10.383 -2.693 1 98.25 187 ILE B O 1
ATOM 3573 N N . MET B 1 188 ? 9.148 9.992 -1.736 1 98.5 188 MET B N 1
ATOM 3574 C CA . MET B 1 188 ? 9.07 11.305 -1.093 1 98.5 188 MET B CA 1
ATOM 3575 C C . MET B 1 188 ? 10.141 1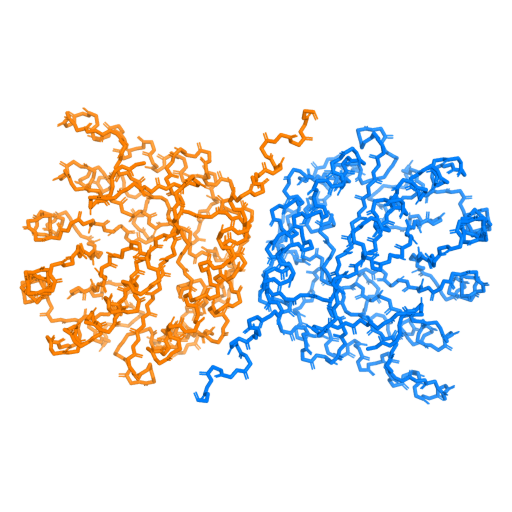1.438 -0.015 1 98.5 188 MET B C 1
ATOM 3577 O O . MET B 1 188 ? 10.469 12.555 0.401 1 98.5 188 MET B O 1
ATOM 3581 N N . ARG B 1 189 ? 10.703 10.328 0.464 1 97.88 189 ARG B N 1
ATOM 3582 C CA . ARG B 1 189 ? 11.773 10.383 1.454 1 97.88 189 ARG B CA 1
ATOM 3583 C C . ARG B 1 189 ? 12.992 11.109 0.901 1 97.88 189 ARG B C 1
ATOM 3585 O O . ARG B 1 189 ? 13.781 11.68 1.662 1 97.88 189 ARG B O 1
ATOM 3592 N N . ALA B 1 190 ? 13.078 11.133 -0.427 1 95.81 190 ALA B N 1
ATOM 3593 C CA . ALA B 1 190 ? 14.227 11.773 -1.062 1 95.81 190 ALA B CA 1
ATOM 3594 C C . ALA B 1 190 ? 14.242 13.273 -0.792 1 95.81 190 ALA B C 1
ATOM 3596 O O . ALA B 1 190 ? 15.266 13.938 -0.958 1 95.81 190 ALA B O 1
ATOM 3597 N N . SER B 1 191 ? 13.125 13.82 -0.372 1 96.75 191 SER B N 1
ATOM 3598 C CA . SER B 1 191 ? 13.055 15.234 -0.017 1 96.75 191 SER B CA 1
ATOM 3599 C C . SER B 1 191 ? 13.836 15.531 1.256 1 96.75 191 SER B C 1
ATOM 3601 O O . SER B 1 191 ? 14.125 16.688 1.564 1 96.75 191 SER B O 1
ATOM 3603 N N . GLY B 1 192 ? 14.086 14.469 2.062 1 97.25 192 GLY B N 1
ATOM 3604 C CA . GLY B 1 192 ? 14.75 14.656 3.344 1 97.25 192 GLY B CA 1
ATOM 3605 C C . GLY B 1 192 ? 13.797 15.07 4.449 1 97.25 192 GLY B C 1
ATOM 3606 O O . GLY B 1 192 ? 14.211 15.203 5.605 1 97.25 192 GLY B O 1
ATOM 3607 N N . ALA B 1 193 ? 12.594 15.336 4.109 1 98.5 193 ALA B N 1
ATOM 3608 C CA . ALA B 1 193 ? 11.578 15.68 5.102 1 98.5 193 ALA B CA 1
ATOM 3609 C C . ALA B 1 193 ? 10.875 14.43 5.621 1 98.5 193 ALA B C 1
ATOM 3611 O O . ALA B 1 193 ? 10.695 13.453 4.883 1 98.5 193 ALA B O 1
ATOM 3612 N N . PRO B 1 194 ? 10.492 14.422 6.961 1 98.81 194 PRO B N 1
ATOM 3613 C CA . PRO B 1 194 ? 9.633 13.32 7.406 1 98.81 194 PRO B CA 1
ATOM 3614 C C . PRO B 1 194 ? 8.383 13.172 6.547 1 98.81 194 PRO B C 1
ATOM 3616 O O . PRO B 1 194 ? 7.73 14.164 6.215 1 98.81 194 PRO B O 1
ATOM 3619 N N . VAL B 1 195 ? 8.086 11.93 6.152 1 98.94 195 VAL B N 1
ATOM 3620 C CA . VAL B 1 195 ? 6.918 11.641 5.324 1 98.94 195 VAL B CA 1
ATOM 3621 C C . VAL B 1 195 ? 5.746 11.211 6.207 1 98.94 195 VAL B C 1
ATOM 3623 O O . VAL B 1 195 ? 5.91 10.375 7.102 1 98.94 195 VAL B O 1
ATOM 3626 N N . VAL B 1 196 ? 4.582 11.867 6.008 1 98.94 196 VAL B N 1
ATOM 3627 C CA . VAL B 1 196 ? 3.328 11.562 6.691 1 98.94 196 VAL B CA 1
ATOM 3628 C C . VAL B 1 196 ? 2.322 10.984 5.695 1 98.94 196 VAL B C 1
ATOM 3630 O O . VAL B 1 196 ? 2.279 11.398 4.535 1 98.94 196 VAL B O 1
ATOM 3633 N N . PHE B 1 197 ? 1.562 10 6.145 1 99 197 PHE B N 1
ATOM 3634 C CA . PHE B 1 197 ? 0.502 9.469 5.297 1 99 197 PHE B CA 1
ATOM 3635 C C . PHE B 1 197 ? -0.869 9.867 5.828 1 99 197 PHE B C 1
ATOM 3637 O O . PHE B 1 197 ? -1.21 9.555 6.973 1 99 197 PHE B O 1
ATOM 3644 N N . ASP B 1 198 ? -1.609 10.609 5.023 1 98.94 198 ASP B N 1
ATOM 3645 C CA . ASP B 1 198 ? -3 10.945 5.32 1 98.94 198 ASP B CA 1
ATOM 3646 C C . ASP B 1 198 ? -3.934 9.805 4.926 1 98.94 198 ASP B C 1
ATOM 3648 O O . ASP B 1 198 ? -4.395 9.734 3.783 1 98.94 198 ASP B O 1
ATOM 3652 N N . ALA B 1 199 ? -4.273 8.992 5.855 1 98.75 199 ALA B N 1
ATOM 3653 C CA . ALA B 1 199 ? -5.016 7.762 5.598 1 98.75 199 ALA B CA 1
ATOM 3654 C C . ALA B 1 199 ? -6.469 8.062 5.25 1 98.75 199 ALA B C 1
ATOM 3656 O O . ALA B 1 199 ? -7.062 7.391 4.398 1 98.75 199 ALA B O 1
ATOM 3657 N N . THR B 1 200 ? -7.031 9.078 5.844 1 98.31 200 THR B N 1
ATOM 3658 C CA . THR B 1 200 ? -8.461 9.336 5.707 1 98.31 200 THR B CA 1
ATOM 3659 C C . THR B 1 200 ? -8.766 10.016 4.371 1 98.31 200 THR B C 1
ATOM 3661 O O . THR B 1 200 ? -9.75 9.688 3.713 1 98.31 200 THR B O 1
ATOM 3664 N N . HIS B 1 201 ? -7.898 10.922 3.957 1 97.56 201 HIS B N 1
ATOM 3665 C CA . HIS B 1 201 ? -8.164 11.594 2.689 1 97.56 201 HIS B CA 1
ATOM 3666 C C . HIS B 1 201 ? -7.777 10.711 1.508 1 97.56 201 HIS B C 1
ATOM 3668 O O . HIS B 1 201 ? -8.219 10.945 0.381 1 97.56 201 HIS B O 1
ATOM 3674 N N . SER B 1 202 ? -6.992 9.711 1.723 1 97.5 202 SER B N 1
ATOM 3675 C CA . SER B 1 202 ? -6.59 8.781 0.67 1 97.5 202 SER B CA 1
ATOM 3676 C C . SER B 1 202 ? -7.758 7.91 0.228 1 97.5 202 SER B C 1
ATOM 3678 O O . SER B 1 202 ? -7.699 7.27 -0.823 1 97.5 202 SER B O 1
ATOM 3680 N N . VAL B 1 203 ? -8.828 7.828 1.058 1 97.31 203 VAL B N 1
ATOM 3681 C CA . VAL B 1 203 ? -9.945 6.957 0.716 1 97.31 203 VAL B CA 1
ATOM 3682 C C . VAL B 1 203 ? -11.125 7.797 0.224 1 97.31 203 VAL B C 1
ATOM 3684 O O . VAL B 1 203 ? -12.242 7.293 0.089 1 97.31 203 VAL B O 1
ATOM 3687 N N . GLN B 1 204 ? -10.852 9.062 0.04 1 95.12 204 GLN B N 1
ATOM 3688 C CA . GLN B 1 204 ? -11.898 9.969 -0.439 1 95.12 204 GLN B CA 1
ATOM 3689 C C . GLN B 1 204 ? -12.305 9.625 -1.869 1 95.12 204 GLN B C 1
ATOM 3691 O O . GLN B 1 204 ? -11.469 9.219 -2.68 1 95.12 204 GLN B O 1
ATOM 3696 N N . LEU B 1 205 ? -13.555 9.734 -2.188 1 94.31 205 LEU B N 1
ATOM 3697 C CA . LEU B 1 205 ? -14.133 9.719 -3.527 1 94.31 205 LEU B CA 1
ATOM 3698 C C . LEU B 1 205 ? -14.734 11.078 -3.875 1 94.31 205 LEU B C 1
ATOM 3700 O O . LEU B 1 205 ? -15.945 11.273 -3.742 1 94.31 205 LEU B O 1
ATOM 3704 N N . PRO B 1 206 ? -13.906 11.938 -4.352 1 87.81 206 PRO B N 1
ATOM 3705 C CA . PRO B 1 206 ? -14.336 13.328 -4.535 1 87.81 206 PRO B CA 1
ATOM 3706 C C . PRO B 1 206 ? -15.547 13.445 -5.457 1 87.81 206 PRO B C 1
ATOM 3708 O O . PRO B 1 206 ? -15.578 12.828 -6.523 1 87.81 206 PRO B O 1
ATOM 3711 N N . GLY B 1 207 ? -16.609 14.133 -4.996 1 83.81 207 GLY B N 1
ATOM 3712 C CA . GLY B 1 207 ? -17.75 14.461 -5.828 1 83.81 207 GLY B CA 1
ATOM 3713 C C . GLY B 1 207 ? -18.672 13.273 -6.055 1 83.81 207 GLY B C 1
ATOM 3714 O O . GLY B 1 207 ? -19.656 13.375 -6.797 1 83.81 207 GLY B O 1
ATOM 3715 N N . SER B 1 208 ? -18.422 12.148 -5.41 1 84.06 208 SER B N 1
ATOM 3716 C CA . SER B 1 208 ? -19.141 10.914 -5.734 1 84.06 208 SER B CA 1
ATOM 3717 C C . SER B 1 208 ? -20.562 10.953 -5.195 1 84.06 208 SER B C 1
ATOM 3719 O O . SER B 1 208 ? -21.406 10.148 -5.602 1 84.06 208 SER B O 1
ATOM 3721 N N . GLN B 1 209 ? -20.797 11.836 -4.234 1 84.94 209 GLN B N 1
ATOM 3722 C CA . GLN B 1 209 ? -22.156 11.961 -3.695 1 84.94 209 GLN B CA 1
ATOM 3723 C C . GLN B 1 209 ? -22.812 13.25 -4.168 1 84.94 209 GLN B C 1
ATOM 3725 O O . GLN B 1 209 ? -23.547 13.898 -3.412 1 84.94 209 GLN B O 1
ATOM 3730 N N . GLY B 1 210 ? -22.484 13.641 -5.262 1 85.06 210 GLY B N 1
ATOM 3731 C CA . GLY B 1 210 ? -23.047 14.844 -5.844 1 85.06 210 GLY B CA 1
ATOM 3732 C C . GLY B 1 210 ? -22.359 16.109 -5.363 1 85.06 210 GLY B C 1
ATOM 3733 O O . GLY B 1 210 ? -21.297 16.484 -5.863 1 85.06 210 GLY B O 1
ATOM 3734 N N . SER B 1 211 ? -23.016 16.609 -4.273 1 78.75 211 SER B N 1
ATOM 3735 C CA . SER B 1 211 ? -22.5 17.875 -3.795 1 78.75 211 SER B CA 1
ATOM 3736 C C . SER B 1 211 ? -21.516 17.688 -2.645 1 78.75 211 SER B C 1
ATOM 3738 O O . SER B 1 211 ? -21.047 18.656 -2.055 1 78.75 211 SER B O 1
ATOM 3740 N N . ARG B 1 212 ? -21.328 16.344 -2.457 1 85.19 212 ARG B N 1
ATOM 3741 C CA . ARG B 1 212 ? -20.422 16.031 -1.355 1 85.19 212 ARG B CA 1
ATOM 3742 C C . ARG B 1 212 ? -19.484 14.891 -1.723 1 85.19 212 ARG B C 1
ATOM 3744 O O . ARG B 1 212 ? -19.812 14.062 -2.574 1 85.19 212 ARG B O 1
ATOM 3751 N N . SER B 1 213 ? -18.297 14.938 -1.1 1 87 213 SER B N 1
ATOM 3752 C CA . SER B 1 213 ? -17.344 13.844 -1.285 1 87 213 SER B CA 1
ATOM 3753 C C . SER B 1 213 ? -17.812 12.578 -0.564 1 87 213 SER B C 1
ATOM 3755 O O . SER B 1 213 ? -18.297 12.648 0.569 1 87 213 SER B O 1
ATOM 3757 N N . GLY B 1 214 ? -17.75 11.445 -1.305 1 91.69 214 GLY B N 1
ATOM 3758 C CA . GLY B 1 214 ? -17.875 10.156 -0.645 1 91.69 214 GLY B CA 1
ATOM 3759 C C . GLY B 1 214 ? -16.562 9.633 -0.105 1 91.69 214 GLY B C 1
ATOM 3760 O O . GLY B 1 214 ? -15.586 10.383 0.014 1 91.69 214 GLY B O 1
ATOM 3761 N N . GLY B 1 215 ? -16.609 8.469 0.393 1 94.75 215 GLY B N 1
ATOM 3762 C CA . GLY B 1 215 ? -15.391 7.863 0.917 1 94.75 215 GLY B CA 1
ATOM 3763 C C . GLY B 1 215 ? -15.578 6.418 1.343 1 94.75 215 GLY B C 1
ATOM 3764 O O . GLY B 1 215 ? -16.703 5.93 1.414 1 94.75 215 GLY B O 1
ATOM 3765 N N . GLN B 1 216 ? -14.461 5.781 1.513 1 95.69 216 GLN B N 1
ATOM 3766 C CA . GLN B 1 216 ? -14.406 4.387 1.943 1 95.69 216 GLN B CA 1
ATOM 3767 C C . GLN B 1 216 ? -13.656 4.25 3.268 1 95.69 216 GLN B C 1
ATOM 3769 O O . GLN B 1 216 ? -12.594 3.625 3.328 1 95.69 216 GLN B O 1
ATOM 3774 N N . ARG B 1 217 ? -14.281 4.777 4.344 1 96.88 217 ARG B N 1
ATOM 3775 C CA . ARG B 1 217 ? -13.586 4.828 5.621 1 96.88 217 ARG B CA 1
ATOM 3776 C C . ARG B 1 217 ? -13.18 3.43 6.078 1 96.88 217 ARG B C 1
ATOM 3778 O O . ARG B 1 217 ? -12.18 3.268 6.789 1 96.88 217 ARG B O 1
ATOM 3785 N N . GLU B 1 218 ? -13.914 2.387 5.594 1 97.38 218 GLU B N 1
ATOM 3786 C CA . GLU B 1 218 ? -13.578 1.021 5.988 1 97.38 218 GLU B CA 1
ATOM 3787 C C . GLU B 1 218 ? -12.211 0.612 5.461 1 97.38 218 GLU B C 1
ATOM 3789 O O . GLU B 1 218 ? -11.617 -0.359 5.941 1 97.38 218 GLU B O 1
ATOM 3794 N N . MET B 1 219 ? -11.688 1.345 4.496 1 98.25 219 MET B N 1
ATOM 3795 C CA . MET B 1 219 ? -10.398 1.013 3.895 1 98.25 219 MET B CA 1
ATOM 3796 C C . MET B 1 219 ? -9.266 1.776 4.574 1 98.25 219 MET B C 1
ATOM 3798 O O . MET B 1 219 ? -8.094 1.554 4.27 1 98.25 219 MET B O 1
ATOM 3802 N N . VAL B 1 220 ? -9.594 2.662 5.527 1 98.62 220 VAL B N 1
ATOM 3803 C CA . VAL B 1 220 ? -8.57 3.443 6.215 1 98.62 220 VAL B CA 1
ATOM 3804 C C . VAL B 1 220 ? -7.605 2.51 6.941 1 98.62 220 VAL B C 1
ATOM 3806 O O . VAL B 1 220 ? -6.387 2.645 6.816 1 98.62 220 VAL B 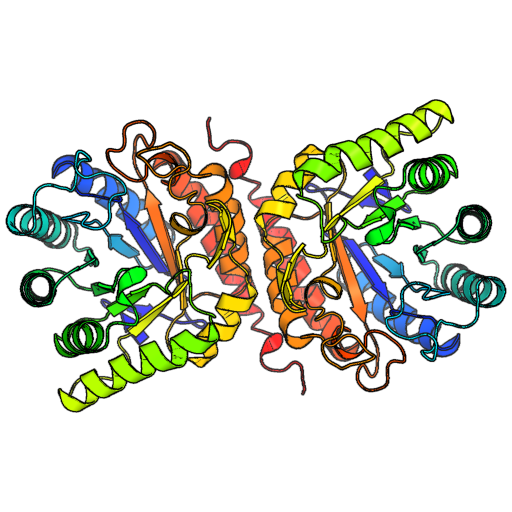O 1
ATOM 3809 N N . PRO B 1 221 ? -8.109 1.47 7.66 1 98.81 221 PRO B N 1
ATOM 3810 C CA . PRO B 1 221 ? -7.16 0.572 8.32 1 98.81 221 PRO B CA 1
ATOM 3811 C C . PRO B 1 221 ? -6.223 -0.13 7.344 1 98.81 221 PRO B C 1
ATOM 3813 O O . PRO B 1 221 ? -5.035 -0.291 7.625 1 98.81 221 PRO B O 1
ATOM 3816 N N . VAL B 1 222 ? -6.719 -0.521 6.191 1 98.81 222 VAL B N 1
ATOM 3817 C CA . VAL B 1 222 ? -5.941 -1.234 5.184 1 98.81 222 VAL B CA 1
ATOM 3818 C C . VAL B 1 222 ? -4.789 -0.355 4.703 1 98.81 222 VAL B C 1
ATOM 3820 O O . VAL B 1 222 ? -3.629 -0.766 4.738 1 98.81 222 VAL B O 1
ATOM 3823 N N . LEU B 1 223 ? -5.117 0.868 4.324 1 98.88 223 LEU B N 1
ATOM 3824 C CA . LEU B 1 223 ? -4.109 1.764 3.766 1 98.88 223 LEU B CA 1
ATOM 3825 C C . LEU B 1 223 ? -3.15 2.246 4.848 1 98.88 223 LEU B C 1
ATOM 3827 O O . LEU B 1 223 ? -1.963 2.455 4.582 1 98.88 223 LEU B O 1
ATOM 3831 N N . ALA B 1 224 ? -3.652 2.455 6.051 1 98.94 224 ALA B N 1
ATOM 3832 C CA . ALA B 1 224 ? -2.789 2.881 7.152 1 98.94 224 ALA B CA 1
ATOM 3833 C C . ALA B 1 224 ? -1.749 1.812 7.477 1 98.94 224 ALA B C 1
ATOM 3835 O O . ALA B 1 224 ? -0.563 2.117 7.625 1 98.94 224 ALA B O 1
ATOM 3836 N N . ARG B 1 225 ? -2.182 0.541 7.562 1 98.94 225 ARG B N 1
ATOM 3837 C CA . ARG B 1 225 ? -1.234 -0.546 7.793 1 98.94 225 ARG B CA 1
ATOM 3838 C C . ARG B 1 225 ? -0.193 -0.61 6.68 1 98.94 225 ARG B C 1
ATOM 3840 O O . ARG B 1 225 ? 1.004 -0.729 6.949 1 98.94 225 ARG B O 1
ATOM 3847 N N . ALA B 1 226 ? -0.649 -0.487 5.477 1 98.94 226 ALA B N 1
ATOM 3848 C CA . ALA B 1 226 ? 0.243 -0.544 4.32 1 98.94 226 ALA B CA 1
ATOM 3849 C C . ALA B 1 226 ? 1.281 0.573 4.371 1 98.94 226 ALA B C 1
ATOM 3851 O O . ALA B 1 226 ? 2.469 0.338 4.133 1 98.94 226 ALA B O 1
ATOM 3852 N N . ALA B 1 227 ? 0.833 1.755 4.695 1 98.94 227 ALA B N 1
ATOM 3853 C CA . ALA B 1 227 ? 1.717 2.918 4.719 1 98.94 227 ALA B CA 1
ATOM 3854 C C . ALA B 1 227 ? 2.777 2.777 5.809 1 98.94 227 ALA B C 1
ATOM 3856 O O . ALA B 1 227 ? 3.953 3.074 5.578 1 98.94 227 ALA B O 1
ATOM 3857 N N . VAL B 1 228 ? 2.375 2.336 6.965 1 98.94 228 VAL B N 1
ATOM 3858 C CA . VAL B 1 228 ? 3.311 2.172 8.07 1 98.94 228 VAL B CA 1
ATOM 3859 C C . VAL B 1 228 ? 4.355 1.115 7.715 1 98.94 228 VAL B C 1
ATOM 3861 O O . VAL B 1 228 ? 5.547 1.299 7.973 1 98.94 228 VAL B O 1
ATOM 3864 N N . ALA B 1 229 ? 3.914 0.062 7.008 1 98.94 229 ALA B N 1
ATOM 3865 C CA . ALA B 1 229 ? 4.84 -0.991 6.598 1 98.94 229 ALA B CA 1
ATOM 3866 C C . ALA B 1 229 ? 5.777 -0.5 5.496 1 98.94 229 ALA B C 1
ATOM 3868 O O . ALA B 1 229 ? 6.922 -0.953 5.398 1 98.94 229 ALA B O 1
ATOM 3869 N N . ALA B 1 230 ? 5.301 0.414 4.645 1 98.81 230 ALA B N 1
ATOM 3870 C CA . ALA B 1 230 ? 6.148 1.009 3.613 1 98.81 230 ALA B CA 1
ATOM 3871 C C . ALA B 1 230 ? 7.207 1.916 4.23 1 98.81 230 ALA B C 1
ATOM 3873 O O . ALA B 1 230 ? 8.234 2.197 3.607 1 98.81 230 ALA B O 1
ATOM 3874 N N . GLY B 1 231 ? 6.957 2.471 5.426 1 98.75 231 GLY B N 1
ATOM 3875 C CA . GLY B 1 231 ? 7.898 3.312 6.145 1 98.75 231 GLY B CA 1
ATOM 3876 C C . GLY B 1 231 ? 7.531 4.785 6.109 1 98.75 231 GLY B C 1
ATOM 3877 O O . GLY B 1 231 ? 7.922 5.504 5.188 1 98.75 231 GLY B O 1
ATOM 3878 N N . VAL B 1 232 ? 6.832 5.25 7.129 1 98.94 232 VAL B N 1
ATOM 3879 C CA . VAL B 1 232 ? 6.477 6.66 7.266 1 98.94 232 VAL B CA 1
ATOM 3880 C C . VAL B 1 232 ? 6.812 7.148 8.672 1 98.94 232 VAL B C 1
ATOM 3882 O O . VAL B 1 232 ? 6.941 6.348 9.602 1 98.94 232 VAL B O 1
ATOM 3885 N N . ALA B 1 233 ? 6.996 8.445 8.781 1 98.94 233 ALA B N 1
ATOM 3886 C CA . ALA B 1 233 ? 7.289 9.047 10.078 1 98.94 233 ALA B CA 1
ATOM 3887 C C . ALA B 1 233 ? 6.023 9.188 10.914 1 98.94 233 ALA B C 1
ATOM 3889 O O . ALA B 1 233 ? 6.07 9.109 12.148 1 98.94 233 ALA B O 1
ATOM 3890 N N . GLY B 1 234 ? 4.926 9.438 10.227 1 98.94 234 GLY B N 1
ATOM 3891 C CA . GLY B 1 234 ? 3.676 9.656 10.938 1 98.94 234 GLY B CA 1
ATOM 3892 C C . GLY B 1 234 ? 2.453 9.336 10.094 1 98.94 234 GLY B C 1
ATOM 3893 O O . GLY B 1 234 ? 2.564 9.102 8.891 1 98.94 234 GLY B O 1
ATOM 3894 N N . ILE B 1 235 ? 1.312 9.289 10.766 1 98.94 235 ILE B N 1
ATOM 3895 C CA . ILE B 1 235 ? 0.025 9.062 10.117 1 98.94 235 ILE B CA 1
ATOM 3896 C C . ILE B 1 235 ? -0.937 10.195 10.469 1 98.94 235 ILE B C 1
ATOM 3898 O O . ILE B 1 235 ? -0.957 10.672 11.609 1 98.94 235 ILE B O 1
ATOM 3902 N N . PHE B 1 236 ? -1.604 10.688 9.484 1 98.94 236 PHE B N 1
ATOM 3903 C CA . PHE B 1 236 ? -2.689 11.648 9.617 1 98.94 236 PHE B CA 1
ATOM 3904 C C . PHE B 1 236 ? -4.043 10.969 9.461 1 98.94 236 PHE B C 1
ATOM 3906 O O . PHE B 1 236 ? -4.262 10.219 8.516 1 98.94 236 PHE B O 1
ATOM 3913 N N . MET B 1 237 ? -4.93 11.188 10.438 1 98.56 237 MET B N 1
ATOM 3914 C CA . MET B 1 237 ? -6.262 10.602 10.375 1 98.56 237 MET B CA 1
ATOM 3915 C C . MET B 1 237 ? -7.305 11.555 10.953 1 98.56 237 MET B C 1
ATOM 3917 O O . MET B 1 237 ? -7.121 12.102 12.039 1 98.56 237 MET B O 1
ATOM 3921 N N . GLU B 1 238 ? -8.367 11.672 10.25 1 98.69 238 GLU B N 1
ATOM 3922 C CA . GLU B 1 238 ? -9.539 12.312 10.836 1 98.69 238 GLU B CA 1
ATOM 3923 C C . GLU B 1 238 ? -10.445 11.297 11.523 1 98.69 238 GLU B C 1
ATOM 3925 O O . GLU B 1 238 ? -10.602 10.18 11.039 1 98.69 238 GLU B O 1
ATOM 3930 N N . THR B 1 239 ? -11.008 11.688 12.641 1 98.69 239 THR B N 1
ATOM 3931 C CA . THR B 1 239 ? -11.883 10.82 13.422 1 98.69 239 THR B CA 1
ATOM 3932 C C . THR B 1 239 ? -13.078 11.594 13.961 1 98.69 239 THR B C 1
ATOM 3934 O O . THR B 1 239 ? -13.062 12.828 13.992 1 98.69 239 THR B O 1
ATOM 3937 N N . HIS B 1 240 ? -14.102 10.906 14.289 1 98.5 240 HIS B N 1
ATOM 3938 C CA . HIS B 1 240 ? -15.352 11.453 14.797 1 98.5 240 HIS B CA 1
ATOM 3939 C C . HIS B 1 240 ? -16.094 10.438 15.656 1 98.5 240 HIS B C 1
ATOM 3941 O O . HIS B 1 240 ? -16.109 9.242 15.352 1 98.5 240 HIS B O 1
ATOM 3947 N N . PRO B 1 241 ? -16.719 10.898 16.719 1 98.12 241 PRO B N 1
ATOM 3948 C CA . PRO B 1 241 ? -17.484 9.953 17.547 1 98.12 241 PRO B CA 1
ATOM 3949 C C . PRO B 1 241 ? -18.656 9.328 16.781 1 98.12 241 PRO B C 1
ATOM 3951 O O . PRO B 1 241 ? -19.031 8.188 17.062 1 98.12 241 PRO B O 1
ATOM 3954 N N . ASP B 1 242 ? -19.188 10.055 15.852 1 97.38 242 ASP B N 1
ATOM 3955 C CA . ASP B 1 242 ? -20.281 9.594 14.984 1 97.38 242 ASP B CA 1
ATOM 3956 C C . ASP B 1 242 ? -20.062 10.062 13.547 1 97.38 242 ASP B C 1
ATOM 3958 O O . ASP B 1 242 ? -20.719 11 13.094 1 97.38 242 ASP B O 1
ATOM 3962 N N . PRO B 1 243 ? -19.281 9.328 12.781 1 97.31 243 PRO B N 1
ATOM 3963 C CA . PRO B 1 243 ? -18.906 9.781 11.438 1 97.31 243 PRO B CA 1
ATOM 3964 C C . PRO B 1 243 ? -20.125 10.023 10.539 1 97.31 243 PRO B C 1
ATOM 3966 O O . PRO B 1 243 ? -20.109 10.93 9.703 1 97.31 243 PRO B O 1
ATOM 3969 N N . ASP B 1 244 ? -21.188 9.312 10.703 1 95.31 244 ASP B N 1
ATOM 3970 C CA . ASP B 1 244 ? -22.375 9.43 9.859 1 95.31 244 ASP B CA 1
ATOM 3971 C C . ASP B 1 244 ? -23.062 10.781 10.062 1 95.31 244 ASP B C 1
ATOM 3973 O O . ASP B 1 244 ? -23.875 11.203 9.234 1 95.31 244 ASP B O 1
ATOM 3977 N N . ARG B 1 245 ? -22.719 11.43 11.156 1 95.88 245 ARG B N 1
ATOM 3978 C CA . ARG B 1 245 ? -23.328 12.719 11.469 1 95.88 245 ARG B CA 1
ATOM 3979 C C . ARG B 1 245 ? -22.312 13.844 11.383 1 95.88 245 ARG B C 1
ATOM 3981 O O . ARG B 1 245 ? -22.609 14.992 11.742 1 95.88 245 ARG B O 1
ATOM 3988 N N . ALA B 1 246 ? -21.125 13.484 11 1 95.44 246 ALA B N 1
ATOM 3989 C CA . ALA B 1 246 ? -20.094 14.508 10.875 1 95.44 246 ALA B CA 1
ATOM 3990 C C . ALA B 1 246 ? -20.5 15.562 9.844 1 95.44 246 ALA B C 1
ATOM 3992 O O . ALA B 1 246 ? -21.062 15.227 8.789 1 95.44 246 ALA B O 1
ATOM 3993 N N . LEU B 1 247 ? -20.141 16.766 10.07 1 94.19 247 LEU B N 1
ATOM 3994 C CA . LEU B 1 247 ? -20.547 17.859 9.203 1 94.19 247 LEU B CA 1
ATOM 3995 C C . LEU B 1 247 ? -19.609 17.969 8 1 94.19 247 LEU B C 1
ATOM 3997 O O . LEU B 1 247 ? -19.922 18.688 7.039 1 94.19 247 LEU B O 1
ATOM 4001 N N . SER B 1 248 ? -18.484 17.312 8.07 1 92.56 248 SER B N 1
ATOM 4002 C CA . SER B 1 248 ? -17.516 17.281 6.988 1 92.56 248 SER B CA 1
ATOM 4003 C C . SER B 1 248 ? -16.766 15.945 6.965 1 92.56 248 SER B C 1
ATOM 4005 O O . SER B 1 248 ? -16.391 15.422 8.016 1 92.56 248 SER B O 1
ATOM 4007 N N . ASP B 1 249 ? -16.609 15.352 5.734 1 93.06 249 ASP B N 1
ATOM 4008 C CA . ASP B 1 249 ? -15.797 14.188 5.426 1 93.06 249 ASP B CA 1
ATOM 4009 C C . ASP B 1 249 ? -16.188 12.992 6.289 1 93.06 249 ASP B C 1
ATOM 4011 O O . ASP B 1 249 ? -15.336 12.195 6.676 1 93.06 249 ASP B O 1
ATOM 4015 N N . GLY B 1 250 ? -17.406 12.93 6.664 1 94.19 250 GLY B N 1
ATOM 4016 C CA . GLY B 1 250 ? -17.938 11.812 7.426 1 94.19 250 GLY B CA 1
ATOM 4017 C C . GLY B 1 250 ? -17.609 10.461 6.812 1 94.19 250 GLY B C 1
ATOM 4018 O O . GLY B 1 250 ? -17.109 9.57 7.5 1 94.19 250 GLY B O 1
ATOM 4019 N N . PRO B 1 251 ? -17.781 10.305 5.527 1 94.56 251 PRO B N 1
ATOM 4020 C CA . PRO B 1 251 ? -17.547 9.031 4.852 1 94.56 251 PRO B CA 1
ATOM 4021 C C . PRO B 1 251 ? -16.094 8.578 4.922 1 94.56 251 PRO B C 1
ATOM 4023 O O . PRO B 1 251 ? -15.781 7.418 4.621 1 94.56 251 PRO B O 1
ATOM 4026 N N . ASN B 1 252 ? -15.156 9.453 5.324 1 96.38 252 ASN B N 1
ATOM 4027 C CA . ASN B 1 252 ? -13.734 9.141 5.375 1 96.38 252 ASN B CA 1
ATOM 4028 C C . ASN B 1 252 ? -13.242 9.023 6.812 1 96.38 252 ASN B C 1
ATOM 4030 O O . ASN B 1 252 ? -12.148 8.5 7.059 1 96.38 252 ASN B O 1
ATOM 4034 N N . ALA B 1 253 ? -14.008 9.547 7.793 1 97.75 253 ALA B N 1
ATOM 4035 C CA . ALA B 1 253 ? -13.547 9.672 9.172 1 97.75 253 ALA B CA 1
ATOM 4036 C C . ALA B 1 253 ? -13.555 8.32 9.883 1 97.75 253 ALA B C 1
ATOM 4038 O O . ALA B 1 253 ? -14.492 7.543 9.734 1 97.75 253 ALA B O 1
ATOM 4039 N N . VAL B 1 254 ? -12.531 8.039 10.602 1 98.44 254 VAL B N 1
ATOM 4040 C CA . VAL B 1 254 ? -12.469 6.844 11.43 1 98.44 254 VAL B CA 1
ATOM 4041 C C . VAL B 1 254 ? -13.391 7.004 12.641 1 98.44 254 VAL B C 1
ATOM 4043 O O . VAL B 1 254 ? -13.305 7.996 13.367 1 98.44 254 VAL B O 1
ATOM 4046 N N . PRO B 1 255 ? -14.281 6.031 12.836 1 98.31 255 PRO B N 1
ATOM 4047 C CA . PRO B 1 255 ? -15.016 6.109 14.102 1 98.31 255 PRO B CA 1
ATOM 4048 C C . PRO B 1 255 ? -14.086 6.121 15.312 1 98.31 255 PRO B C 1
ATOM 4050 O O . PRO B 1 255 ? -13.203 5.266 15.438 1 98.31 255 PRO B O 1
ATOM 4053 N N . LEU B 1 256 ? -14.312 7.074 16.188 1 98.56 256 LEU B N 1
ATOM 4054 C CA . LEU B 1 256 ? -13.453 7.273 17.359 1 98.56 256 LEU B CA 1
ATOM 4055 C C . LEU B 1 256 ? -13.32 5.984 18.156 1 98.56 256 LEU B C 1
ATOM 4057 O O . LEU B 1 256 ? -12.25 5.691 18.703 1 98.56 256 LEU B O 1
ATOM 4061 N N . LYS B 1 257 ? -14.305 5.16 18.188 1 98 257 LYS B N 1
ATOM 4062 C CA . LYS B 1 257 ? -14.32 3.93 18.969 1 98 257 LYS B CA 1
ATOM 4063 C C . LYS B 1 257 ? -13.305 2.926 18.438 1 98 257 LYS B C 1
ATOM 4065 O O . LYS B 1 257 ? -12.922 1.988 19.141 1 98 257 LYS B O 1
ATOM 4070 N N . HIS B 1 258 ? -12.875 3.049 17.188 1 98.31 258 HIS B N 1
ATOM 4071 C CA . HIS B 1 258 ? -11.953 2.094 16.578 1 98.31 258 HIS B CA 1
ATOM 4072 C C . HIS B 1 258 ? -10.516 2.596 16.641 1 98.31 258 HIS B C 1
ATOM 4074 O O . HIS B 1 258 ? -9.586 1.87 16.281 1 98.31 258 HIS B O 1
ATOM 4080 N N . MET B 1 259 ? -10.312 3.811 17.141 1 98.69 259 MET B N 1
ATOM 4081 C CA . MET B 1 259 ? -8.992 4.441 17.062 1 98.69 259 MET B CA 1
ATOM 4082 C C . MET B 1 259 ? -7.977 3.68 17.906 1 98.69 259 MET B C 1
ATOM 4084 O O . MET B 1 259 ? -6.84 3.477 17.484 1 98.69 259 MET B O 1
ATOM 4088 N N . GLN B 1 260 ? -8.398 3.256 19.062 1 98.56 260 GLN B N 1
ATOM 4089 C CA . GLN B 1 260 ? -7.449 2.562 19.922 1 98.56 260 GLN B CA 1
ATOM 4090 C C . GLN B 1 260 ? -6.926 1.294 19.25 1 98.56 260 GLN B C 1
ATOM 4092 O O . GLN B 1 260 ? -5.715 1.095 19.156 1 98.56 260 GLN B O 1
ATOM 4097 N N . ALA B 1 261 ? -7.859 0.487 18.781 1 98.44 261 ALA B N 1
ATOM 4098 C CA . ALA B 1 261 ? -7.477 -0.771 18.141 1 98.44 261 ALA B CA 1
ATOM 4099 C C . ALA B 1 261 ? -6.617 -0.523 16.906 1 98.44 261 ALA B C 1
ATOM 4101 O O . ALA B 1 261 ? -5.629 -1.228 16.672 1 98.44 261 ALA B O 1
ATOM 4102 N N . LEU B 1 262 ? -6.973 0.426 16.141 1 98.75 262 LEU B N 1
ATOM 4103 C CA . LEU B 1 262 ? -6.234 0.751 14.922 1 98.75 262 LEU B CA 1
ATOM 4104 C C . LEU B 1 262 ? -4.812 1.192 15.25 1 98.75 262 LEU B C 1
ATOM 4106 O O . LEU B 1 262 ? -3.85 0.685 14.664 1 98.75 262 LEU B O 1
ATOM 4110 N N . LEU B 1 263 ? -4.676 2.105 16.203 1 98.94 263 LEU B N 1
ATOM 4111 C CA . LEU B 1 263 ? -3.367 2.662 16.531 1 98.94 263 LEU B CA 1
ATOM 4112 C C . LEU B 1 263 ? -2.471 1.606 17.172 1 98.94 263 LEU B C 1
ATOM 4114 O O . LEU B 1 263 ? -1.255 1.612 16.969 1 98.94 263 LEU B O 1
ATOM 4118 N N . GLU B 1 264 ? -3.031 0.694 17.938 1 98.88 264 GLU B N 1
ATOM 4119 C CA . GLU B 1 264 ? -2.258 -0.413 18.484 1 98.88 264 GLU B CA 1
ATOM 4120 C C . GLU B 1 264 ? -1.613 -1.244 17.391 1 98.88 264 GLU B C 1
ATOM 4122 O O . GLU B 1 264 ? -0.431 -1.585 17.469 1 98.88 264 GLU B O 1
ATOM 4127 N N . THR B 1 265 ? -2.412 -1.518 16.406 1 98.81 265 THR B N 1
ATOM 4128 C CA . THR B 1 265 ? -1.906 -2.281 15.273 1 98.81 265 THR B CA 1
ATOM 4129 C C . THR B 1 265 ? -0.801 -1.513 14.555 1 98.81 265 THR B C 1
ATOM 4131 O O . THR B 1 265 ? 0.242 -2.08 14.219 1 98.81 265 THR B O 1
ATOM 4134 N N . LEU B 1 266 ? -0.986 -0.229 14.336 1 98.94 266 LEU B N 1
ATOM 4135 C CA . LEU B 1 266 ? -0.042 0.58 13.57 1 98.94 266 LEU B CA 1
ATOM 4136 C C . LEU B 1 266 ? 1.278 0.727 14.32 1 98.94 266 LEU B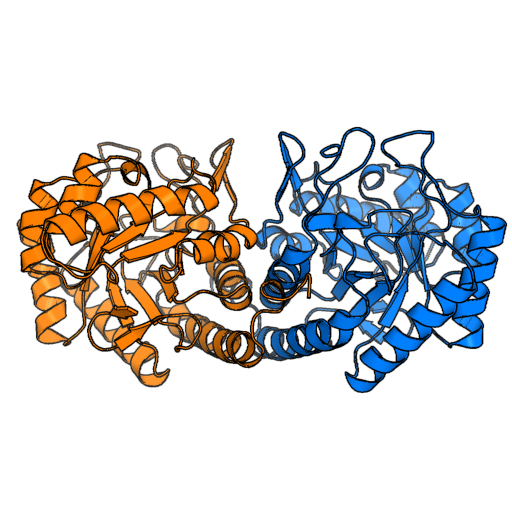 C 1
ATOM 4138 O O . LEU B 1 266 ? 2.35 0.679 13.711 1 98.94 266 LEU B O 1
ATOM 4142 N N . VAL B 1 267 ? 1.207 0.912 15.625 1 98.88 267 VAL B N 1
ATOM 4143 C CA . VAL B 1 267 ? 2.414 1.037 16.438 1 98.88 267 VAL B CA 1
ATOM 4144 C C . VAL B 1 267 ? 3.211 -0.264 16.391 1 98.88 267 VAL B C 1
ATOM 4146 O O . VAL B 1 267 ? 4.438 -0.243 16.266 1 98.88 267 VAL B O 1
ATOM 4149 N N . ALA B 1 268 ? 2.535 -1.386 16.422 1 98.88 268 ALA B N 1
ATOM 4150 C CA . ALA B 1 268 ? 3.203 -2.682 16.328 1 98.88 268 ALA B CA 1
ATOM 4151 C C . ALA B 1 268 ? 3.881 -2.859 14.977 1 98.88 268 ALA B C 1
ATOM 4153 O O . ALA B 1 268 ? 5.027 -3.307 14.898 1 98.88 268 ALA B O 1
ATOM 4154 N N . LEU B 1 269 ? 3.215 -2.525 13.93 1 98.94 269 LEU B N 1
ATOM 4155 C CA . LEU B 1 269 ? 3.773 -2.629 12.586 1 98.94 269 LEU B CA 1
ATOM 4156 C C . LEU B 1 269 ? 4.969 -1.698 12.422 1 98.94 269 LEU B C 1
ATOM 4158 O O . LEU B 1 269 ? 5.973 -2.072 11.812 1 98.94 269 LEU B O 1
ATOM 4162 N N . ASP B 1 270 ? 4.809 -0.498 12.953 1 98.94 270 ASP B N 1
ATOM 4163 C CA . ASP B 1 270 ? 5.902 0.468 12.898 1 98.94 270 ASP B CA 1
ATOM 4164 C C . ASP B 1 270 ? 7.168 -0.098 13.539 1 98.94 270 ASP B C 1
ATOM 4166 O O . ASP B 1 270 ? 8.266 0.04 12.992 1 98.94 270 ASP B O 1
ATOM 4170 N N . GLY B 1 271 ? 7 -0.702 14.68 1 98.75 271 GLY B N 1
ATOM 4171 C CA . GLY B 1 271 ? 8.133 -1.297 15.367 1 98.75 271 GLY B CA 1
ATOM 4172 C C . GLY B 1 271 ? 8.867 -2.326 14.531 1 98.75 271 GLY B C 1
ATOM 4173 O O . GLY B 1 271 ? 10.102 -2.311 14.461 1 98.75 271 GLY B O 1
ATOM 4174 N N . VAL B 1 272 ? 8.148 -3.178 13.867 1 98.75 272 VAL B N 1
ATOM 4175 C CA . VAL B 1 272 ? 8.75 -4.219 13.039 1 98.75 272 VAL B CA 1
ATOM 4176 C C . VAL B 1 272 ? 9.422 -3.59 11.828 1 98.75 272 VAL B C 1
ATOM 4178 O O . VAL B 1 272 ? 10.562 -3.934 11.492 1 98.75 272 VAL B O 1
ATOM 4181 N N . THR B 1 273 ? 8.742 -2.66 11.172 1 98.75 273 THR B N 1
ATOM 4182 C CA . THR B 1 273 ? 9.242 -2.037 9.953 1 98.75 273 THR B CA 1
ATOM 4183 C C . THR B 1 273 ? 10.562 -1.324 10.203 1 98.75 273 THR B C 1
ATOM 4185 O O . THR B 1 273 ? 11.547 -1.557 9.5 1 98.75 273 THR B O 1
ATOM 4188 N N . LYS B 1 274 ? 10.609 -0.56 11.234 1 98.56 274 LYS B N 1
ATOM 4189 C CA . LYS B 1 274 ? 11.773 0.29 11.469 1 98.56 274 LYS B CA 1
ATOM 4190 C C . LYS B 1 274 ? 12.93 -0.512 12.062 1 98.56 274 LYS B C 1
ATOM 4192 O O . LYS B 1 274 ? 14.094 -0.219 11.797 1 98.56 274 LYS B O 1
ATOM 4197 N N . ARG B 1 275 ? 12.633 -1.56 12.75 1 98.12 275 ARG B N 1
ATOM 4198 C CA . ARG B 1 275 ? 13.68 -2.43 13.281 1 98.12 275 ARG B CA 1
ATOM 4199 C C . ARG B 1 275 ? 14.43 -3.135 12.156 1 98.12 275 ARG B C 1
ATOM 4201 O O . ARG B 1 275 ? 15.633 -3.373 12.258 1 98.12 275 ARG B O 1
ATOM 4208 N N . HIS B 1 276 ? 13.758 -3.467 11.102 1 97.56 276 HIS B N 1
ATOM 4209 C CA . HIS B 1 276 ? 14.344 -4.242 10.016 1 97.56 276 HIS B CA 1
ATOM 4210 C C . HIS B 1 276 ? 15.023 -3.334 9 1 97.56 276 HIS B C 1
ATOM 4212 O O . HIS B 1 276 ? 15.805 -3.803 8.164 1 97.56 276 HIS B O 1
ATOM 4218 N N . GLY B 1 277 ? 14.773 -2.09 9.062 1 96 277 GLY B N 1
ATOM 4219 C CA . GLY B 1 277 ? 15.359 -1.16 8.109 1 96 277 GLY B CA 1
ATOM 4220 C C . GLY B 1 277 ? 14.688 -1.187 6.754 1 96 277 GLY B C 1
ATOM 4221 O O . GLY B 1 277 ? 13.602 -1.754 6.602 1 96 277 GLY B O 1
ATOM 4222 N N . PHE B 1 278 ? 15.289 -0.526 5.801 1 97.75 278 PHE B N 1
ATOM 4223 C CA . PHE B 1 278 ? 14.688 -0.318 4.488 1 97.75 278 PHE B CA 1
ATOM 4224 C C . PHE B 1 278 ? 15.617 -0.812 3.387 1 97.75 278 PHE B C 1
ATOM 4226 O O . PHE B 1 278 ? 16.469 -0.06 2.896 1 97.75 278 PHE B O 1
ATOM 4233 N N . LEU B 1 279 ? 15.312 -2.008 2.973 1 97.44 279 LEU B N 1
ATOM 4234 C CA . LEU B 1 279 ? 16.172 -2.709 2.025 1 97.44 279 LEU B CA 1
ATOM 4235 C C . LEU B 1 279 ? 16.297 -1.928 0.721 1 97.44 279 LEU B C 1
ATOM 4237 O O . LEU B 1 279 ? 17.328 -1.97 0.06 1 97.44 279 LEU B O 1
ATOM 4241 N N . GLU B 1 280 ? 15.25 -1.155 0.348 1 97.12 280 GLU B N 1
ATOM 4242 C CA . GLU B 1 280 ? 15.219 -0.403 -0.903 1 97.12 280 GLU B CA 1
ATOM 4243 C C . GLU B 1 280 ? 16.312 0.658 -0.941 1 97.12 280 GLU B C 1
ATOM 4245 O O . GLU B 1 280 ? 16.688 1.141 -2.014 1 97.12 280 GLU B O 1
ATOM 4250 N N . ASN B 1 281 ? 16.812 1 0.22 1 94.19 281 ASN B N 1
ATOM 4251 C CA . ASN B 1 281 ? 17.859 2.018 0.273 1 94.19 281 ASN B CA 1
ATOM 4252 C C . ASN B 1 281 ? 19.219 1.447 -0.117 1 94.19 281 ASN B C 1
ATOM 4254 O O . ASN B 1 281 ? 20.156 2.199 -0.379 1 94.19 281 ASN B O 1
ATOM 4258 N N . ARG B 1 282 ? 19.375 0.078 -0.156 1 90.25 282 ARG B N 1
ATOM 4259 C CA . ARG B 1 282 ? 20.641 -0.57 -0.524 1 90.25 282 ARG B CA 1
ATOM 4260 C C . ARG B 1 282 ? 20.391 -1.716 -1.501 1 90.25 282 ARG B C 1
ATOM 4262 O O . ARG B 1 282 ? 20.984 -2.791 -1.362 1 90.25 282 ARG B O 1
ATOM 4269 N N . PHE B 1 283 ? 19.516 -1.561 -2.43 1 87.44 283 PHE B N 1
ATOM 4270 C CA . PHE B 1 283 ? 19.094 -2.646 -3.305 1 87.44 283 PHE B CA 1
ATOM 4271 C C . PHE B 1 283 ? 20.078 -2.836 -4.453 1 87.44 283 PHE B C 1
ATOM 4273 O O . PHE B 1 283 ? 20.203 -3.938 -4.992 1 87.44 283 PHE B O 1
ATOM 4280 N N . GLY B 1 284 ? 20.812 -1.789 -4.859 1 74.06 284 GLY B N 1
ATOM 4281 C CA . GLY B 1 284 ? 21.828 -1.868 -5.891 1 74.06 284 GLY B CA 1
ATOM 4282 C C . GLY B 1 284 ? 23.188 -2.27 -5.348 1 74.06 284 GLY B C 1
ATOM 4283 O O . GLY B 1 284 ? 24.125 -2.512 -6.113 1 74.06 284 GLY B O 1
ATOM 4284 N N . ALA B 1 285 ? 23.312 -2.322 -3.998 1 61.88 285 ALA B N 1
ATOM 4285 C CA . ALA B 1 285 ? 24.625 -2.59 -3.422 1 61.88 285 ALA B CA 1
ATOM 4286 C C . ALA B 1 285 ? 24.891 -4.09 -3.326 1 61.88 285 ALA B C 1
ATOM 4288 O O . ALA B 1 285 ? 23.953 -4.883 -3.219 1 61.88 285 ALA B O 1
#